Protein AF-A0A024WPT7-F1 (afdb_monomer_lite)

pLDDT: mean 79.62, std 18.3, range [23.08, 97.94]

Organism: NCBI:txid1036727

Radius of gyration: 26.19 Å; chains: 1; bounding box: 56×58×74 Å

Foldseek 3Di:
DPCPDPVLVVLQVVCLVALLSLVLLVQLLVVVVVVVVVVVCCVPPDPDDDDDDDDDDDDPPDRSLVVSLVVVCVVPVVDDSVRSSVSSVVCSVVPDDHDDPCCVPQQDADPVRHGPNLVVLLVVCLPDALVVLVVQLSRHVSSVVSSLVSLVVVVVVACLVVPDDPDPQSSVVSVCCLLDPVFWHFFFDDCVPPPVSVVLVVVLVVPDDFDPVQKDKEKDKDFDDDDLVLQQQADQHYGDNVRGDPVSGDDADKDKDKDWDDLVVLLVVCLSGIDGDPDCVNCVVPNVRSDSSSSSVSVSSVVVVLVVQQVQAVWDKIWMWMWMWGDPSQKIKIKIKTKIKTFHHHHPPPPVVVVVPPPDPDPPCPDSVVRIGMMIIIIIMMGGD

Sequence (385 aa):
MYKYSDFYKNLYAFIESKSCYINLIYDCKREEETQVETKKKYKTTYSNYQKSSSVEKKKLDESSFNKIKEIVKEKFPKSSDKKIELYLKEIINDAPKENCSLHKILFVRNEQNIFVKHNLISYLFNFIDCKTLLKLKGCSKIDSEVVSLYYRKILYTLSFKNDEIKTNIHYWRNVIDYFFYRCANLKPLDRMNCPIVLKTLEQNKNFCVINPESMDSCIYISLDYFKENLITSCTHKKPLPHTCNVKNEISGIKNLKTEQIELNEFIQEYYKRLIINDDEIMWNVCYFRKSKEFLTILLLEFLKSMLTVLNKYNGKCIFKKTEYLVNCGHHITHRIWIQMFYEYGFESVDADTKKNMKNYPIIQQEDGNNRTLYLTIADHYKWDA

Secondary structure (DSSP, 8-state):
--TT-HHHHHHHHHHHT-HHHHHHHHHHHHHHHHHHHHHHHHHHH-SS---------------HHHHHHHHHHHH-TTS-HHHHHHHHHHHHHTPPPP--HHHHHTS-B-TTS-BTTHHHHHHHHTTS-HHHHHHHHTT-HHHHHHHHHHHHHHHHTSGGGTS--SSHHHHHHHHHHIIIIISEEE----GGG-HHHHHHHHHHTTTS---GGGEEEEEEEE-S---GGGGGTS-SS---GGG--GGGPPPSEEEEEEEEE-HHHHHHHHHHHEEE---TTTTTTTGGG-SHHHHHHHHHHHHHHHHHHHHHTT-EEEEEEEEEEEE-SSEEEEEEEEEEEEE-------TTTTTT-SSS-------GGGGEEEEEEEEEEEEE-

Structure (mmCIF, N/CA/C/O backbone):
data_AF-A0A024WPT7-F1
#
_entry.id   AF-A0A024WPT7-F1
#
loop_
_atom_site.group_PDB
_atom_site.id
_atom_site.type_symbol
_atom_site.label_atom_id
_atom_site.label_alt_id
_atom_site.label_comp_id
_atom_site.label_asym_id
_atom_site.label_entity_id
_atom_site.label_seq_id
_atom_site.pdbx_PDB_ins_code
_atom_site.Cartn_x
_atom_site.Cartn_y
_atom_site.Cartn_z
_atom_site.occupancy
_atom_site.B_iso_or_equiv
_atom_site.auth_seq_id
_atom_site.auth_comp_id
_atom_site.auth_asym_id
_atom_site.auth_atom_id
_atom_site.pdbx_PDB_model_num
ATOM 1 N N . MET A 1 1 ? 6.118 -6.500 46.755 1.00 45.03 1 MET A N 1
ATOM 2 C CA . MET A 1 1 ? 5.594 -5.871 47.990 1.00 45.03 1 MET A CA 1
ATOM 3 C C . MET A 1 1 ? 5.744 -4.340 47.912 1.00 45.03 1 MET A C 1
ATOM 5 O O . MET A 1 1 ? 6.290 -3.737 48.821 1.00 45.03 1 MET A O 1
ATOM 9 N N . TYR A 1 2 ? 5.287 -3.700 46.818 1.00 52.84 2 TYR A N 1
ATOM 10 C CA . TYR A 1 2 ? 5.624 -2.292 46.506 1.00 52.84 2 TYR A CA 1
ATOM 11 C C . TYR A 1 2 ? 4.477 -1.434 45.922 1.00 52.84 2 TYR A C 1
ATOM 13 O O . TYR A 1 2 ? 4.590 -0.207 45.911 1.00 52.84 2 TYR A O 1
ATOM 21 N N . LYS A 1 3 ? 3.328 -2.037 45.561 1.00 47.91 3 LYS A N 1
ATOM 22 C CA . LYS A 1 3 ? 2.122 -1.347 45.039 1.00 47.91 3 LYS A CA 1
ATOM 23 C C . LYS A 1 3 ? 1.477 -0.331 46.007 1.00 47.91 3 LYS A C 1
ATOM 25 O O . LYS A 1 3 ? 0.531 0.357 45.635 1.00 47.91 3 LYS A O 1
ATOM 30 N N . TYR A 1 4 ? 1.984 -0.217 47.236 1.00 52.00 4 TYR A N 1
ATOM 31 C CA . TYR A 1 4 ? 1.448 0.655 48.286 1.00 52.00 4 TYR A 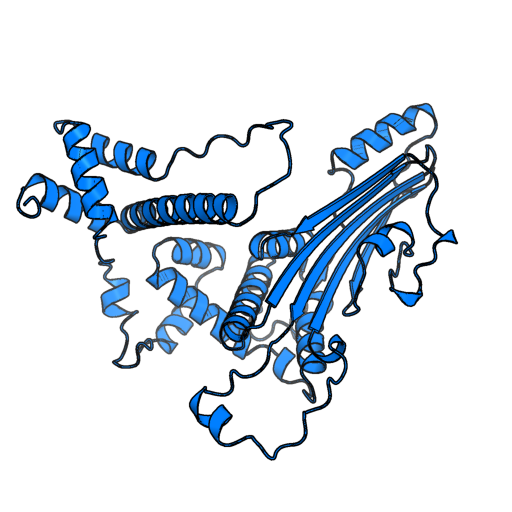CA 1
ATOM 32 C C . TYR A 1 4 ? 2.293 1.899 48.583 1.00 52.00 4 TYR A C 1
ATOM 34 O O . TYR A 1 4 ? 1.877 2.693 49.421 1.00 52.00 4 TYR A O 1
ATOM 42 N N . SER A 1 5 ? 3.438 2.113 47.920 1.00 74.44 5 SER A N 1
ATOM 43 C CA . SER A 1 5 ? 4.195 3.353 48.141 1.00 74.44 5 SER A CA 1
ATOM 44 C C . SER A 1 5 ? 3.481 4.556 47.512 1.00 74.44 5 SER A C 1
ATOM 46 O O . SER A 1 5 ? 2.992 4.475 46.383 1.00 74.44 5 SER A O 1
ATOM 48 N N . ASP A 1 6 ? 3.459 5.692 48.212 1.00 79.12 6 ASP A N 1
ATOM 49 C CA . ASP A 1 6 ? 2.854 6.931 47.696 1.00 79.12 6 ASP A CA 1
ATOM 50 C C . ASP A 1 6 ? 3.503 7.375 46.384 1.00 79.12 6 ASP A C 1
ATOM 52 O O . ASP A 1 6 ? 2.843 7.887 45.485 1.00 79.12 6 ASP A O 1
ATOM 56 N N . PHE A 1 7 ? 4.801 7.101 46.232 1.00 82.88 7 PHE A N 1
ATOM 57 C CA . PHE A 1 7 ? 5.511 7.359 44.988 1.00 82.88 7 PHE A CA 1
ATOM 58 C C . PHE A 1 7 ? 4.983 6.507 43.828 1.00 82.88 7 PHE A C 1
ATOM 60 O O . PHE A 1 7 ? 4.749 7.052 42.755 1.00 82.88 7 PHE A O 1
ATOM 67 N N . TYR A 1 8 ? 4.756 5.203 44.032 1.00 82.50 8 TYR A N 1
ATOM 68 C CA . TYR A 1 8 ? 4.186 4.337 42.997 1.00 82.50 8 TYR A CA 1
ATOM 69 C C . TYR A 1 8 ? 2.795 4.811 42.583 1.00 82.50 8 TYR A C 1
ATOM 71 O O . TYR A 1 8 ? 2.541 4.951 41.394 1.00 82.50 8 TYR A O 1
ATOM 79 N N . LYS A 1 9 ? 1.921 5.135 43.546 1.00 82.44 9 LYS A N 1
ATOM 80 C CA . LYS A 1 9 ? 0.571 5.651 43.259 1.00 82.44 9 LYS A CA 1
ATOM 81 C C . LYS A 1 9 ? 0.616 6.959 42.466 1.00 82.44 9 LYS A C 1
ATOM 83 O O . LYS A 1 9 ? -0.093 7.096 41.475 1.00 82.44 9 LYS A O 1
ATOM 88 N N . ASN A 1 10 ? 1.489 7.888 42.857 1.00 84.25 10 ASN A N 1
ATOM 89 C CA . ASN A 1 10 ? 1.659 9.167 42.167 1.00 84.25 10 ASN A CA 1
ATOM 90 C C . ASN A 1 10 ? 2.252 9.000 40.763 1.00 84.25 10 ASN A C 1
ATOM 92 O O . ASN A 1 10 ? 1.829 9.685 39.835 1.00 84.25 10 ASN A O 1
ATOM 96 N N . LEU A 1 11 ? 3.210 8.087 40.592 1.00 83.19 11 LEU A N 1
ATOM 97 C CA . LEU A 1 11 ? 3.791 7.764 39.292 1.00 83.19 11 LEU A CA 1
ATOM 98 C C . LEU A 1 11 ? 2.767 7.079 38.378 1.00 83.19 11 LEU A C 1
ATOM 100 O O . LEU A 1 11 ? 2.655 7.443 37.211 1.00 83.19 11 LEU A O 1
ATOM 104 N N . TYR A 1 12 ? 1.995 6.134 38.914 1.00 82.69 12 TYR A N 1
ATOM 105 C CA . TYR A 1 12 ? 0.934 5.433 38.196 1.00 82.69 12 TYR A CA 1
ATOM 106 C C . TYR A 1 12 ? -0.139 6.411 37.715 1.00 82.69 12 TYR A C 1
ATOM 108 O O . TYR A 1 12 ? -0.435 6.445 36.526 1.00 82.69 12 TYR A O 1
ATOM 116 N N . ALA A 1 13 ? -0.638 7.279 38.601 1.00 80.50 13 ALA A N 1
ATOM 117 C CA . ALA A 1 13 ? -1.603 8.321 38.252 1.00 80.50 13 ALA A CA 1
ATOM 118 C C . ALA A 1 13 ? -1.031 9.336 37.247 1.00 80.50 13 ALA A C 1
ATOM 120 O O . ALA A 1 13 ? -1.736 9.798 36.352 1.00 80.50 13 ALA A O 1
ATOM 121 N N . PHE A 1 14 ? 0.258 9.675 37.352 1.00 82.62 14 PHE A N 1
ATOM 122 C CA . PHE A 1 14 ? 0.923 10.545 36.383 1.00 82.62 14 PHE A CA 1
ATOM 123 C C . PHE A 1 14 ? 0.984 9.908 34.991 1.00 82.62 14 PHE A C 1
ATOM 125 O O . PHE A 1 14 ? 0.670 10.580 34.010 1.00 82.62 14 PHE A O 1
ATOM 132 N N . ILE A 1 15 ? 1.336 8.626 34.891 1.00 82.56 15 ILE A N 1
ATOM 133 C CA . ILE A 1 15 ? 1.345 7.901 33.615 1.00 82.56 15 ILE A CA 1
ATOM 134 C C . ILE A 1 15 ? -0.084 7.749 33.079 1.00 82.56 15 ILE A C 1
ATOM 136 O O . ILE A 1 15 ? -0.315 8.018 31.906 1.00 82.56 15 ILE A O 1
ATOM 140 N N . GLU A 1 16 ? -1.053 7.417 33.936 1.00 78.69 16 GLU A N 1
ATOM 141 C CA . GLU A 1 16 ? -2.476 7.329 33.578 1.00 78.69 16 GLU A CA 1
ATOM 142 C C . GLU A 1 16 ? -3.034 8.661 33.048 1.00 78.69 16 GLU A C 1
ATOM 144 O O . GLU A 1 16 ? -3.893 8.674 32.168 1.00 78.69 16 GLU A O 1
ATOM 149 N N . SER A 1 17 ? -2.521 9.794 33.541 1.00 74.56 17 SER A N 1
ATOM 150 C CA . SER A 1 17 ? -3.040 11.123 33.200 1.00 74.56 17 SER A CA 1
ATOM 151 C C . SER A 1 17 ? -2.890 11.511 31.727 1.00 74.56 17 SER A C 1
ATOM 153 O O . SER A 1 17 ? -3.606 12.401 31.263 1.00 74.56 17 SER A O 1
ATOM 155 N N . LYS A 1 18 ? -1.972 10.879 30.978 1.00 73.88 18 LYS A N 1
ATOM 156 C CA . LYS A 1 18 ? -1.772 11.167 29.553 1.00 73.88 18 LYS A CA 1
ATOM 157 C C . LYS A 1 18 ? -1.595 9.897 28.739 1.00 73.88 18 LYS A C 1
ATOM 159 O O . LYS A 1 18 ? -0.666 9.123 28.952 1.00 73.88 18 LYS A O 1
ATOM 164 N N . SER A 1 19 ? -2.408 9.762 27.696 1.00 64.75 19 SER A N 1
ATOM 165 C CA . SER A 1 19 ? -2.349 8.613 26.793 1.00 64.75 19 SER A CA 1
ATOM 166 C C . SER A 1 19 ? -1.000 8.478 26.074 1.00 64.75 19 SER A C 1
ATOM 168 O O . SER A 1 19 ? -0.553 7.365 25.828 1.00 64.75 19 SER A O 1
ATOM 170 N N . CYS A 1 20 ? -0.286 9.582 25.820 1.00 69.94 20 CYS A N 1
ATOM 171 C CA . CYS A 1 20 ? 1.066 9.527 25.258 1.00 69.94 20 CYS A CA 1
ATOM 172 C C . CYS A 1 20 ? 2.075 8.819 26.179 1.00 69.94 20 CYS A C 1
ATOM 174 O O . CYS A 1 20 ? 2.970 8.144 25.679 1.00 69.94 20 CYS A O 1
ATOM 176 N N . TYR A 1 21 ? 1.924 8.916 27.504 1.00 80.31 21 TYR A N 1
ATOM 177 C CA . TYR A 1 21 ? 2.783 8.205 28.453 1.00 80.31 21 TYR A CA 1
ATOM 178 C C . TYR A 1 21 ? 2.421 6.724 28.509 1.00 80.31 21 TYR A C 1
ATOM 180 O O . TYR A 1 21 ? 3.309 5.879 28.507 1.00 80.31 21 TYR A O 1
ATOM 188 N N . ILE A 1 22 ? 1.125 6.404 28.477 1.00 73.12 22 ILE A N 1
ATOM 189 C CA . ILE A 1 22 ? 0.643 5.022 28.370 1.00 73.12 22 ILE A CA 1
ATOM 190 C C . ILE A 1 22 ? 1.160 4.371 27.071 1.00 73.12 22 ILE A C 1
ATOM 192 O O . ILE A 1 22 ? 1.648 3.244 27.104 1.00 73.12 22 ILE A O 1
ATOM 196 N N . ASN A 1 23 ? 1.146 5.089 25.942 1.00 69.88 23 ASN A N 1
ATOM 197 C CA . ASN A 1 23 ? 1.694 4.595 24.675 1.00 69.88 23 ASN A CA 1
ATOM 198 C C . ASN A 1 23 ? 3.202 4.352 24.754 1.00 69.88 23 ASN A C 1
ATOM 200 O O . ASN A 1 23 ? 3.655 3.308 24.302 1.00 69.88 23 ASN A O 1
ATOM 204 N N . LEU A 1 24 ? 3.966 5.247 25.390 1.00 76.62 24 LEU A N 1
ATOM 205 C CA . LEU A 1 24 ? 5.394 5.024 25.638 1.00 76.62 24 LEU A CA 1
ATOM 206 C C . LEU A 1 24 ? 5.638 3.769 26.492 1.00 76.62 24 LEU A C 1
ATOM 208 O O . LEU A 1 24 ? 6.573 3.022 26.216 1.00 76.62 24 LEU A O 1
ATOM 212 N N . ILE A 1 25 ? 4.788 3.496 27.489 1.00 81.81 25 ILE A N 1
ATOM 213 C CA . ILE A 1 25 ? 4.840 2.255 28.278 1.00 81.81 25 ILE A CA 1
ATOM 214 C C . ILE A 1 25 ? 4.555 1.024 27.402 1.00 81.81 25 ILE A C 1
ATOM 216 O O . ILE A 1 25 ? 5.270 0.024 27.494 1.00 81.81 25 ILE A O 1
ATOM 220 N N . TYR A 1 26 ? 3.553 1.086 26.521 1.00 74.38 26 TYR A N 1
ATOM 221 C CA . TYR A 1 26 ? 3.269 -0.003 25.583 1.00 74.38 26 TYR A CA 1
ATOM 222 C C . TYR A 1 26 ? 4.380 -0.205 24.548 1.00 74.38 26 TYR A C 1
ATOM 224 O O . TYR A 1 26 ? 4.688 -1.348 24.207 1.00 74.38 26 TYR A O 1
ATOM 232 N N . ASP A 1 27 ? 5.011 0.868 24.077 1.00 75.94 27 ASP A N 1
ATOM 233 C CA . ASP A 1 27 ? 6.154 0.794 23.171 1.00 75.94 27 ASP A CA 1
ATOM 234 C C . ASP A 1 27 ? 7.372 0.166 23.861 1.00 75.94 27 ASP A C 1
ATOM 236 O O . ASP A 1 27 ? 8.010 -0.696 23.261 1.00 75.94 27 ASP A O 1
ATOM 240 N N . CYS A 1 28 ? 7.622 0.463 25.146 1.00 77.81 28 CYS A N 1
ATOM 241 C CA . CYS A 1 28 ? 8.643 -0.241 25.938 1.00 77.81 28 CYS A CA 1
ATOM 242 C C . CYS A 1 28 ? 8.391 -1.756 25.964 1.00 77.81 28 CYS A C 1
ATOM 244 O O . CYS A 1 28 ? 9.302 -2.546 25.725 1.00 77.81 28 CYS A O 1
ATOM 246 N N . LYS A 1 29 ? 7.141 -2.168 26.206 1.00 74.94 29 LYS A N 1
ATOM 247 C CA . LYS A 1 29 ? 6.764 -3.587 26.237 1.00 74.94 29 LYS A CA 1
ATOM 248 C C . LYS A 1 29 ? 6.958 -4.265 24.876 1.00 74.94 29 LYS A C 1
ATOM 250 O O . LYS A 1 29 ? 7.488 -5.370 24.800 1.00 74.94 29 LYS A O 1
ATOM 255 N N . ARG A 1 30 ? 6.590 -3.582 23.789 1.00 67.44 30 ARG A N 1
ATOM 256 C CA . ARG A 1 30 ? 6.811 -4.067 22.417 1.00 67.44 30 ARG A CA 1
ATOM 257 C C . ARG A 1 30 ? 8.295 -4.173 22.070 1.00 67.44 30 ARG A C 1
ATOM 259 O O . ARG A 1 30 ? 8.690 -5.139 21.421 1.00 67.44 30 ARG A O 1
ATOM 266 N N . GLU A 1 31 ? 9.117 -3.205 22.471 1.00 71.50 31 GLU A N 1
ATOM 267 C CA . GLU A 1 31 ? 10.574 -3.246 22.288 1.00 71.50 31 GLU A CA 1
ATOM 268 C C . GLU A 1 31 ? 11.186 -4.464 23.005 1.00 71.50 31 GLU A C 1
ATOM 270 O O . GLU A 1 31 ? 11.995 -5.178 22.407 1.00 71.50 31 GLU A O 1
ATOM 275 N N . GLU A 1 32 ? 10.754 -4.759 24.238 1.00 62.31 32 GLU A N 1
ATOM 276 C CA . GLU A 1 32 ? 11.176 -5.951 24.989 1.00 62.31 32 GLU A CA 1
ATOM 277 C C . GLU A 1 32 ? 10.764 -7.255 24.282 1.00 62.31 32 GLU A C 1
ATOM 279 O O . GLU A 1 32 ? 11.596 -8.145 24.087 1.00 62.31 32 GLU A O 1
ATOM 284 N N . GLU A 1 33 ? 9.515 -7.357 23.818 1.00 61.44 33 GLU A N 1
ATOM 285 C CA . GLU A 1 33 ? 9.001 -8.528 23.091 1.00 61.44 33 GLU A CA 1
ATOM 286 C C . GLU A 1 33 ? 9.745 -8.753 21.760 1.00 61.44 33 GLU A C 1
ATOM 288 O O . GLU A 1 33 ? 10.184 -9.868 21.463 1.00 61.44 33 GLU A O 1
ATOM 293 N N . THR A 1 34 ? 10.002 -7.683 21.001 1.00 58.75 34 THR A N 1
ATOM 294 C CA . THR A 1 34 ? 10.707 -7.740 19.707 1.00 58.75 34 THR A CA 1
ATOM 295 C C . THR A 1 34 ? 12.176 -8.162 19.874 1.00 58.75 34 THR A C 1
ATOM 297 O O . THR A 1 34 ? 12.717 -8.918 19.058 1.00 58.75 34 THR A O 1
ATOM 300 N N . GLN A 1 35 ? 12.842 -7.731 20.953 1.00 58.41 35 GLN A N 1
ATOM 301 C CA . GLN A 1 35 ? 14.202 -8.177 21.294 1.00 58.41 35 GLN A CA 1
ATOM 302 C C . GLN A 1 35 ? 14.255 -9.658 21.705 1.00 58.41 35 GLN A C 1
ATOM 304 O O . GLN A 1 35 ? 15.239 -10.354 21.433 1.00 58.41 35 GLN A O 1
ATOM 309 N N . VAL A 1 36 ? 13.207 -10.168 22.354 1.00 54.53 36 VAL A N 1
ATOM 310 C CA . VAL A 1 36 ? 13.099 -11.588 22.720 1.00 54.53 36 VAL A CA 1
ATOM 311 C C . VAL A 1 36 ? 12.816 -12.451 21.487 1.00 54.53 36 VAL A C 1
ATOM 313 O O . VAL A 1 36 ? 13.431 -13.510 21.328 1.00 54.53 36 VAL A O 1
ATOM 316 N N . GLU A 1 37 ? 11.949 -12.000 20.580 1.00 41.22 37 GLU A N 1
ATOM 317 C CA . GLU A 1 37 ? 11.647 -12.699 19.325 1.00 41.22 37 GLU A CA 1
ATOM 318 C C . GLU A 1 37 ? 12.839 -12.751 18.371 1.00 41.22 37 GLU A C 1
ATOM 320 O O . GLU A 1 37 ? 13.136 -13.810 17.814 1.00 41.22 37 GLU A O 1
ATOM 325 N N . THR A 1 38 ? 13.580 -11.651 18.226 1.00 47.72 38 THR A N 1
ATOM 326 C CA . THR A 1 38 ? 14.828 -11.644 17.451 1.00 47.72 38 THR A CA 1
ATOM 327 C C . THR A 1 38 ? 15.843 -12.622 18.045 1.00 47.72 38 THR A C 1
ATOM 329 O O . THR A 1 38 ? 16.357 -13.469 17.316 1.00 47.72 38 THR A O 1
ATOM 332 N N . LYS A 1 39 ? 16.058 -12.632 19.370 1.00 47.50 39 LYS A N 1
ATOM 333 C CA . LYS A 1 39 ? 16.928 -13.626 20.040 1.00 47.50 39 LYS A CA 1
ATOM 334 C C . LYS A 1 39 ? 16.468 -15.078 19.837 1.00 47.50 39 LYS A C 1
ATOM 336 O O . LYS A 1 39 ? 17.314 -15.961 19.690 1.00 47.50 39 LYS A O 1
ATOM 341 N N . LYS A 1 40 ? 15.156 -15.345 19.798 1.00 41.91 40 LYS A N 1
ATOM 342 C CA . LYS A 1 40 ? 14.604 -16.681 19.497 1.00 41.91 40 LYS A CA 1
ATOM 343 C C . LYS A 1 40 ? 14.799 -17.077 18.030 1.00 41.91 40 LYS A C 1
ATOM 345 O O . LYS A 1 40 ? 15.217 -18.208 17.784 1.00 41.91 40 LYS A O 1
ATOM 350 N N . LYS A 1 41 ? 14.586 -16.162 17.074 1.00 34.47 41 LYS A N 1
ATOM 351 C CA . LYS A 1 41 ? 14.858 -16.381 15.637 1.00 34.47 41 LYS A CA 1
ATOM 352 C C . LYS A 1 41 ? 16.337 -16.666 15.366 1.00 34.47 41 LYS A C 1
ATOM 354 O O . LYS A 1 41 ? 16.647 -17.603 14.632 1.00 34.47 41 LYS A O 1
ATOM 359 N N . TYR A 1 42 ? 17.249 -15.937 16.016 1.00 37.91 42 TYR A N 1
ATOM 360 C CA . TYR A 1 42 ? 18.690 -16.197 15.910 1.00 37.91 42 TYR A CA 1
ATOM 361 C C . TYR A 1 42 ? 19.101 -17.544 16.527 1.00 37.91 42 TYR A C 1
ATOM 363 O O . TYR A 1 42 ? 20.002 -18.190 16.002 1.00 37.91 42 TYR A O 1
ATOM 371 N N . LYS A 1 43 ? 18.418 -18.019 17.582 1.00 35.91 43 LYS A N 1
ATOM 372 C CA . LYS A 1 43 ? 18.665 -19.352 18.167 1.00 35.91 43 LYS A CA 1
ATOM 373 C C . LYS A 1 43 ? 18.093 -20.522 17.360 1.00 35.91 43 LYS A C 1
ATOM 375 O O . LYS A 1 43 ? 18.603 -21.626 17.497 1.00 35.91 43 LYS A O 1
ATOM 380 N N . THR A 1 44 ? 17.057 -20.311 16.550 1.00 33.78 44 THR A N 1
ATOM 381 C CA . THR A 1 44 ? 16.398 -21.386 15.777 1.00 33.78 44 THR A CA 1
ATOM 382 C C . THR A 1 44 ? 16.824 -21.457 14.311 1.00 33.78 44 THR A C 1
ATOM 384 O O . THR A 1 44 ? 16.482 -22.429 13.649 1.00 33.78 44 THR A O 1
ATOM 387 N N . THR A 1 45 ? 17.611 -20.494 13.809 1.00 35.22 45 THR A N 1
ATOM 388 C CA . THR A 1 45 ? 17.924 -20.415 12.364 1.00 35.22 45 THR A CA 1
ATOM 389 C C . THR A 1 45 ? 19.416 -20.321 12.020 1.00 35.22 45 THR A C 1
ATOM 391 O O . THR A 1 45 ? 19.748 -20.147 10.856 1.00 35.22 45 THR A O 1
ATOM 394 N N . TYR A 1 46 ? 20.347 -20.473 12.970 1.00 30.02 46 TYR A N 1
ATOM 395 C CA . TYR A 1 46 ? 21.782 -20.406 12.649 1.00 30.02 46 TYR A CA 1
ATOM 396 C C . TYR A 1 46 ? 22.636 -21.410 13.436 1.00 30.02 46 TYR A C 1
ATOM 398 O O . TYR A 1 46 ? 23.326 -21.055 14.388 1.00 30.02 46 TYR A O 1
ATOM 406 N N . SER A 1 47 ? 22.671 -22.658 12.962 1.00 28.31 47 SER A N 1
ATOM 407 C CA . SER A 1 47 ? 23.943 -23.376 12.839 1.00 28.31 47 SER A CA 1
ATOM 408 C C . SER A 1 47 ? 24.390 -23.245 11.383 1.00 28.31 47 SER A C 1
ATOM 410 O O . SER A 1 47 ? 23.696 -23.725 10.491 1.00 28.31 47 SER A O 1
ATOM 412 N N . ASN A 1 48 ? 25.539 -22.603 11.180 1.00 30.23 48 ASN A N 1
ATOM 413 C CA . ASN A 1 48 ? 26.218 -22.339 9.907 1.00 30.23 48 ASN A CA 1
ATOM 414 C C . ASN A 1 48 ? 25.638 -21.184 9.080 1.00 30.23 48 ASN A C 1
ATOM 416 O O . ASN A 1 48 ? 24.807 -21.381 8.210 1.00 30.23 48 ASN A O 1
ATOM 420 N N . TYR A 1 49 ? 26.150 -19.974 9.310 1.00 27.55 49 TYR A N 1
ATOM 421 C CA . TYR A 1 49 ? 26.900 -19.244 8.280 1.00 27.55 49 TYR A CA 1
ATOM 422 C C . TYR A 1 49 ? 27.694 -18.118 8.956 1.00 27.55 49 TYR A C 1
ATOM 424 O O . TYR A 1 49 ? 27.180 -17.376 9.794 1.00 27.55 49 TYR A O 1
ATOM 432 N N . GLN A 1 50 ? 28.990 -18.066 8.661 1.00 29.45 50 GLN A N 1
ATOM 433 C CA . GLN A 1 50 ? 29.945 -17.153 9.275 1.00 29.45 50 GLN A CA 1
ATOM 434 C C . GLN A 1 50 ? 29.720 -15.696 8.849 1.00 29.45 50 GLN A C 1
ATOM 436 O O . GLN A 1 50 ? 29.521 -15.385 7.681 1.00 29.45 50 GLN A O 1
ATOM 441 N N . LYS A 1 51 ? 29.819 -14.830 9.863 1.00 27.23 51 LYS A N 1
ATOM 442 C CA . LYS A 1 51 ? 30.354 -13.459 9.889 1.00 27.23 51 LYS A CA 1
ATOM 443 C C . LYS A 1 51 ? 30.999 -12.940 8.587 1.00 27.23 51 LYS A C 1
ATOM 445 O O . LYS A 1 51 ? 32.075 -13.411 8.236 1.00 27.23 51 LYS A O 1
ATOM 450 N N . SER A 1 52 ? 30.507 -11.797 8.102 1.00 23.12 52 SER A N 1
ATOM 451 C CA . SER A 1 52 ? 31.317 -10.568 7.971 1.00 23.12 52 SER A CA 1
ATOM 452 C C . SER A 1 52 ? 30.472 -9.330 7.610 1.00 23.12 52 SER A C 1
ATOM 454 O O . SER A 1 52 ? 29.819 -9.284 6.579 1.00 23.12 52 SER A O 1
ATOM 456 N N . SER A 1 53 ? 30.533 -8.339 8.518 1.00 23.08 53 SER A N 1
ATOM 457 C CA . SER A 1 53 ? 30.649 -6.876 8.311 1.00 23.08 53 SER A CA 1
ATOM 458 C C . SER A 1 53 ? 29.645 -6.109 7.428 1.00 23.08 53 SER A C 1
ATOM 460 O O . SER A 1 53 ? 29.370 -6.495 6.308 1.00 23.08 53 SER A O 1
ATOM 462 N N . SER A 1 54 ? 29.175 -4.907 7.755 1.00 25.98 54 SER A N 1
ATOM 463 C CA . SER A 1 54 ? 29.167 -4.089 8.971 1.00 25.98 54 SER A CA 1
ATOM 464 C C . SER A 1 54 ? 28.425 -2.797 8.612 1.00 25.98 54 SER A C 1
ATOM 466 O O . SER A 1 54 ? 28.804 -2.127 7.662 1.00 25.98 54 SER A O 1
ATOM 468 N N . VAL A 1 55 ? 27.424 -2.456 9.421 1.00 29.58 55 VAL A N 1
ATOM 469 C CA . VAL A 1 55 ? 27.212 -1.113 9.982 1.00 29.58 55 VAL A CA 1
ATOM 470 C C . VAL A 1 55 ? 27.275 0.070 9.001 1.00 29.58 55 VAL A C 1
ATOM 472 O O . VAL A 1 55 ? 28.313 0.704 8.852 1.00 29.58 55 VAL A O 1
ATOM 475 N N . GLU A 1 56 ? 26.109 0.496 8.513 1.00 24.47 56 GLU A N 1
ATOM 476 C CA . GLU A 1 56 ? 25.845 1.926 8.324 1.00 24.47 56 GLU A CA 1
ATOM 477 C C . GLU A 1 56 ? 24.744 2.381 9.287 1.00 24.47 56 GLU A C 1
ATOM 479 O O . GLU A 1 56 ? 23.648 1.824 9.373 1.00 24.47 56 GLU A O 1
ATOM 484 N N . LYS A 1 57 ? 25.132 3.371 10.090 1.00 28.77 57 LYS A N 1
ATOM 485 C CA . LYS A 1 57 ? 24.441 3.951 11.238 1.00 28.77 57 LYS A CA 1
ATOM 486 C C . LYS A 1 57 ? 23.069 4.511 10.845 1.00 28.77 57 LYS A C 1
ATOM 488 O O . LYS A 1 57 ? 22.966 5.655 10.409 1.00 28.77 57 LYS A O 1
ATOM 493 N N . LYS A 1 58 ? 21.994 3.767 11.119 1.00 29.83 58 LYS A N 1
ATOM 494 C CA . LYS A 1 58 ? 20.719 4.406 11.476 1.00 29.83 58 LYS A CA 1
ATOM 495 C C . LYS A 1 58 ? 20.936 5.092 12.825 1.00 29.83 58 LYS A C 1
ATOM 497 O O . LYS A 1 58 ? 21.459 4.464 13.745 1.00 29.83 58 LYS A O 1
ATOM 502 N N . LYS A 1 59 ? 20.616 6.388 12.911 1.00 28.25 59 LYS A N 1
ATOM 503 C CA . LYS A 1 59 ? 20.590 7.146 14.172 1.00 28.25 59 LYS A CA 1
ATOM 504 C C . LYS A 1 59 ? 19.900 6.274 15.223 1.00 28.25 59 LYS A C 1
ATOM 506 O O . LYS A 1 59 ? 18.798 5.802 14.966 1.00 28.25 59 LYS A O 1
ATOM 511 N N . LEU A 1 60 ? 20.594 5.994 16.326 1.00 31.39 60 LEU A N 1
ATOM 512 C CA . LEU A 1 60 ? 20.040 5.255 17.455 1.00 31.39 60 LEU A CA 1
ATOM 513 C C . LEU A 1 60 ? 18.779 5.990 17.907 1.00 31.39 60 LEU A C 1
ATOM 515 O O . LEU A 1 60 ? 18.876 7.081 18.465 1.00 31.39 60 LEU A O 1
ATOM 519 N N . ASP A 1 61 ? 17.617 5.409 17.624 1.00 40.88 61 ASP A N 1
ATOM 520 C CA . ASP A 1 61 ? 16.386 5.796 18.288 1.00 40.88 61 ASP A CA 1
ATOM 521 C C . ASP A 1 61 ? 16.616 5.586 19.787 1.00 40.88 61 ASP A C 1
ATOM 523 O O . ASP A 1 61 ? 16.855 4.474 20.261 1.00 40.88 61 ASP A O 1
ATOM 527 N N . GLU A 1 62 ? 16.642 6.687 20.525 1.00 54.94 62 GLU A N 1
ATOM 528 C CA . GLU A 1 62 ? 16.692 6.693 21.978 1.00 54.94 62 GLU A CA 1
ATOM 529 C C . GLU A 1 62 ? 15.515 5.859 22.504 1.00 54.94 62 GLU A C 1
ATOM 531 O O . GLU A 1 62 ? 14.364 6.115 22.126 1.00 54.94 62 GLU A O 1
ATOM 536 N N . SER A 1 63 ? 15.815 4.817 23.293 1.00 73.06 63 SER A N 1
ATOM 537 C CA . SER A 1 63 ? 14.833 3.800 23.690 1.00 73.06 63 SER A CA 1
ATOM 538 C C . SER A 1 63 ? 13.605 4.442 24.333 1.00 73.06 63 SER A C 1
ATOM 540 O O . SER A 1 63 ? 13.725 5.411 25.091 1.00 73.06 63 SER A O 1
ATOM 542 N N . SER A 1 64 ? 12.414 3.896 24.067 1.00 77.56 64 SER A N 1
ATOM 543 C CA . SER A 1 64 ? 11.161 4.420 24.637 1.00 77.56 64 SER A CA 1
ATOM 544 C C . SER A 1 64 ? 11.219 4.484 26.170 1.00 77.56 64 SER A C 1
ATOM 546 O O . SER A 1 64 ? 10.663 5.395 26.789 1.00 77.56 64 SER A O 1
ATOM 548 N N . PHE A 1 65 ? 11.999 3.578 26.773 1.00 81.06 65 PHE A N 1
ATOM 549 C CA . PHE A 1 65 ? 12.297 3.550 28.201 1.00 81.06 65 PHE A CA 1
ATOM 550 C C . PHE A 1 65 ? 13.084 4.777 28.684 1.00 81.06 65 PHE A C 1
ATOM 552 O O . PHE A 1 65 ? 12.771 5.340 29.733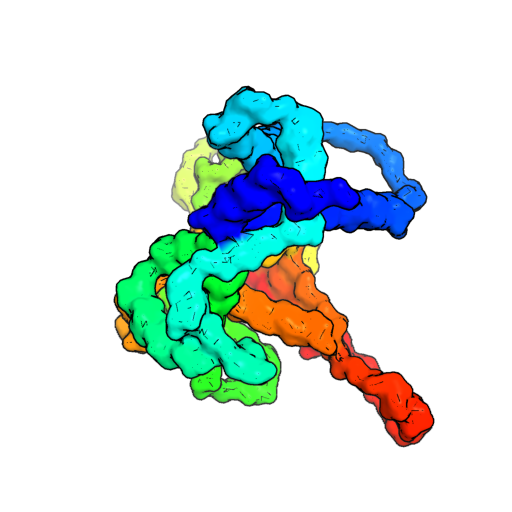 1.00 81.06 65 PHE A O 1
ATOM 559 N N . ASN A 1 66 ? 14.094 5.220 27.930 1.00 83.00 66 ASN A N 1
ATOM 560 C CA . ASN A 1 66 ? 14.878 6.404 28.284 1.00 83.00 66 ASN A CA 1
ATOM 561 C C . ASN A 1 66 ? 14.022 7.669 28.191 1.00 83.00 66 ASN A C 1
ATOM 563 O O . ASN A 1 66 ? 14.018 8.459 29.132 1.00 83.00 66 ASN A O 1
ATOM 567 N N . LYS A 1 67 ? 13.203 7.791 27.139 1.00 84.56 67 LYS A N 1
ATOM 568 C CA . LYS A 1 67 ? 12.274 8.921 26.973 1.00 84.56 67 LYS A CA 1
ATOM 569 C C . LYS A 1 67 ? 11.294 9.036 28.137 1.00 84.56 67 LYS A C 1
ATOM 571 O O . LYS A 1 67 ? 11.120 10.114 28.698 1.00 84.56 67 LYS A O 1
ATOM 576 N N . ILE A 1 68 ? 10.668 7.929 28.551 1.00 84.44 68 ILE A N 1
ATOM 577 C CA . ILE A 1 68 ? 9.740 7.977 29.690 1.00 84.44 68 ILE A CA 1
ATOM 578 C C . ILE A 1 68 ? 10.466 8.197 31.021 1.00 84.44 68 ILE A C 1
ATOM 580 O O . ILE A 1 68 ? 9.943 8.889 31.892 1.00 84.44 68 ILE A O 1
ATOM 584 N N . LYS A 1 69 ? 11.693 7.681 31.175 1.00 85.94 69 LYS A N 1
ATOM 585 C CA . LYS A 1 69 ? 12.530 7.932 32.355 1.00 85.94 69 LYS A CA 1
ATOM 586 C C . LYS A 1 69 ? 12.868 9.416 32.493 1.00 85.94 69 LYS A C 1
ATOM 588 O O . LYS A 1 69 ? 12.790 9.931 33.604 1.00 85.94 69 LYS A O 1
ATOM 593 N N . GLU A 1 70 ? 13.190 10.106 31.402 1.00 86.50 70 GLU A N 1
ATOM 594 C CA . GLU A 1 70 ? 13.440 11.553 31.408 1.00 86.50 70 GLU A CA 1
ATOM 595 C C . GLU A 1 70 ? 12.189 12.353 31.778 1.00 86.50 70 GLU A C 1
ATOM 597 O O . GLU A 1 70 ? 12.230 13.133 32.729 1.00 86.50 70 GLU A O 1
ATOM 602 N N . ILE A 1 71 ? 11.045 12.067 31.145 1.00 86.44 71 ILE A N 1
ATOM 603 C CA . ILE A 1 71 ? 9.757 12.712 31.464 1.00 86.44 71 ILE A CA 1
ATOM 604 C C . ILE A 1 71 ? 9.397 12.537 32.951 1.00 86.44 71 ILE A C 1
ATOM 606 O O . ILE A 1 71 ? 8.904 13.453 33.614 1.00 86.44 71 ILE A O 1
ATOM 610 N N . VAL A 1 72 ? 9.641 11.346 33.504 1.00 86.62 72 VAL A N 1
ATOM 611 C CA . VAL A 1 72 ? 9.379 11.054 34.919 1.00 86.62 72 VAL A CA 1
ATOM 612 C C . VAL A 1 72 ? 10.370 11.770 35.836 1.00 86.62 72 VAL A C 1
ATOM 614 O O . VAL A 1 72 ? 9.960 12.265 36.887 1.00 86.62 72 VAL A O 1
ATOM 617 N N . LYS A 1 73 ? 11.649 11.879 35.459 1.00 86.94 73 LYS A N 1
ATOM 618 C CA . LYS A 1 73 ? 12.654 12.633 36.225 1.00 86.94 73 LYS A CA 1
ATOM 619 C C . LYS A 1 73 ? 12.328 14.117 36.306 1.00 86.94 73 LYS A C 1
ATOM 621 O O . LYS A 1 73 ? 12.433 14.684 37.390 1.00 86.94 73 LYS A O 1
ATOM 626 N N . GLU A 1 74 ? 11.888 14.724 35.205 1.00 87.88 74 GLU A N 1
ATOM 627 C CA . GLU A 1 74 ? 11.447 16.123 35.196 1.00 87.88 74 GLU A CA 1
ATOM 628 C C . GLU A 1 74 ? 10.293 16.353 36.179 1.00 87.88 74 GLU A C 1
ATOM 630 O O . GLU A 1 74 ? 10.264 17.350 36.901 1.00 87.88 74 GLU A O 1
ATOM 635 N N . LYS A 1 75 ? 9.352 15.402 36.259 1.00 87.06 75 LYS A N 1
ATOM 636 C CA . LYS A 1 75 ? 8.206 15.502 37.169 1.00 87.06 75 LYS A CA 1
ATOM 637 C C . LYS A 1 75 ? 8.555 15.191 38.628 1.00 87.06 75 LYS A C 1
ATOM 639 O O . LYS A 1 75 ? 7.957 15.777 39.532 1.00 87.06 75 LYS A O 1
ATOM 644 N N . PHE A 1 76 ? 9.497 14.279 38.867 1.00 86.88 76 PHE A N 1
ATOM 645 C CA . PHE A 1 76 ? 9.870 13.790 40.197 1.00 86.88 76 PHE A CA 1
ATOM 646 C C . PHE A 1 76 ? 11.383 13.913 40.473 1.00 86.88 76 PHE A C 1
ATOM 648 O O . PHE A 1 76 ? 12.036 12.905 40.763 1.00 86.88 76 PHE A O 1
ATOM 655 N N . PRO A 1 77 ? 11.951 15.134 40.491 1.00 82.25 77 PRO A N 1
ATOM 656 C CA . PRO A 1 77 ? 13.403 15.351 40.547 1.00 82.25 77 PRO A CA 1
ATOM 657 C C . PRO A 1 77 ? 14.056 14.886 41.858 1.00 82.25 77 PRO A C 1
ATOM 659 O O . PRO A 1 77 ? 15.252 14.624 41.907 1.00 82.25 77 PRO A O 1
ATOM 662 N N . LYS A 1 78 ? 13.274 14.759 42.940 1.00 82.38 78 LYS A N 1
ATOM 663 C CA . LYS A 1 78 ? 13.747 14.300 44.260 1.00 82.38 78 LYS A CA 1
ATOM 664 C C . LYS A 1 78 ? 13.849 12.772 44.381 1.00 82.38 78 LYS A C 1
ATOM 666 O O . LYS A 1 78 ? 14.270 12.270 45.421 1.00 82.38 78 LYS A O 1
ATOM 671 N N . SER A 1 79 ? 13.410 12.022 43.371 1.00 82.00 79 SER A N 1
ATOM 672 C CA . SER A 1 79 ? 13.404 10.556 43.403 1.00 82.00 79 SER A CA 1
ATOM 673 C C . SER A 1 79 ? 14.677 9.997 42.783 1.00 82.00 79 SER A C 1
ATOM 675 O O . SER A 1 79 ? 15.121 10.471 41.745 1.00 82.00 79 SER A O 1
ATOM 677 N N . SER A 1 80 ? 15.262 8.965 43.396 1.00 84.62 80 SER A N 1
ATOM 678 C CA . SER A 1 80 ? 16.476 8.352 42.855 1.00 84.62 80 SER A CA 1
ATOM 679 C C . SER A 1 80 ? 16.200 7.589 41.557 1.00 84.62 80 SER A C 1
ATOM 681 O O . SER A 1 80 ? 15.174 6.920 41.415 1.00 84.62 80 SER A O 1
ATOM 683 N N . ASP A 1 81 ? 17.163 7.614 40.636 1.00 82.25 81 ASP A N 1
ATOM 684 C CA . ASP A 1 81 ? 17.098 6.906 39.352 1.00 82.25 81 ASP A CA 1
ATOM 685 C C . ASP A 1 81 ? 16.745 5.426 39.494 1.00 82.25 81 ASP A C 1
ATOM 687 O O . ASP A 1 81 ? 15.914 4.911 38.751 1.00 82.25 81 ASP A O 1
ATOM 691 N N . LYS A 1 82 ? 17.344 4.751 40.483 1.00 82.19 82 LYS A N 1
ATOM 692 C CA . LYS A 1 82 ? 17.084 3.334 40.777 1.00 82.19 82 LYS A CA 1
ATOM 693 C C . LYS A 1 82 ? 15.631 3.096 41.193 1.00 82.19 82 LYS A C 1
ATOM 695 O O . LYS A 1 82 ? 15.049 2.080 40.828 1.00 82.19 82 LYS A O 1
ATOM 700 N N . LYS A 1 83 ? 15.043 4.035 41.944 1.00 82.50 83 LYS A N 1
ATOM 701 C CA . LYS A 1 83 ? 13.651 3.970 42.397 1.00 82.50 83 LYS A CA 1
ATOM 702 C C . LYS A 1 83 ? 12.694 4.189 41.224 1.00 82.50 83 LYS A C 1
ATOM 704 O O . LYS A 1 83 ? 11.772 3.400 41.056 1.00 82.50 83 LYS A O 1
ATOM 709 N N . ILE A 1 84 ? 12.945 5.201 40.390 1.00 84.12 84 ILE A N 1
ATOM 710 C CA . ILE A 1 84 ? 12.171 5.459 39.163 1.00 84.12 84 ILE A CA 1
ATOM 711 C C . ILE A 1 84 ? 12.205 4.238 38.238 1.00 84.12 84 ILE A C 1
ATOM 713 O O . ILE A 1 84 ? 11.163 3.793 37.770 1.00 84.12 84 ILE A O 1
ATOM 717 N N . GLU A 1 85 ? 13.387 3.663 38.016 1.00 84.62 85 GLU A N 1
ATOM 718 C CA . GLU A 1 85 ? 13.566 2.525 37.115 1.00 84.62 85 GLU A CA 1
ATOM 719 C C . GLU A 1 85 ? 12.841 1.263 37.597 1.00 84.62 85 GLU A C 1
ATOM 721 O O . GLU A 1 85 ? 12.195 0.583 36.800 1.00 84.62 85 GLU A O 1
ATOM 726 N N . LEU A 1 86 ? 12.910 0.967 38.898 1.00 84.75 86 LEU A N 1
ATOM 727 C CA . LEU A 1 86 ? 12.221 -0.176 39.496 1.00 84.75 86 LEU A CA 1
ATOM 728 C C . LEU A 1 86 ? 10.700 -0.061 39.334 1.00 84.75 86 LEU A C 1
ATOM 730 O O . LEU A 1 86 ? 10.061 -0.999 38.863 1.00 84.75 86 LEU A O 1
ATOM 734 N N . TYR A 1 87 ? 10.129 1.103 39.653 1.00 83.44 87 TYR A N 1
ATOM 735 C CA . TYR A 1 87 ? 8.686 1.308 39.544 1.00 83.44 87 TYR A CA 1
ATOM 736 C C . TYR A 1 87 ? 8.201 1.417 38.098 1.00 83.44 87 TYR A C 1
ATOM 738 O O . TYR A 1 87 ? 7.128 0.908 37.791 1.00 83.44 87 TYR A O 1
ATOM 746 N N . LEU A 1 88 ? 8.981 2.003 37.185 1.00 83.81 88 LEU A N 1
ATOM 747 C CA . LEU A 1 88 ? 8.645 1.994 35.759 1.00 83.81 88 LEU A CA 1
ATOM 748 C C . LEU A 1 88 ? 8.592 0.571 35.201 1.00 83.81 88 LEU A C 1
ATOM 750 O O . LEU A 1 88 ? 7.647 0.254 34.490 1.00 83.81 88 LEU A O 1
ATOM 754 N N . LYS A 1 89 ? 9.532 -0.309 35.569 1.00 84.19 89 LYS A N 1
ATOM 755 C CA . LYS A 1 89 ? 9.480 -1.730 35.178 1.00 84.19 89 LYS A CA 1
ATOM 756 C C . LYS A 1 89 ? 8.236 -2.437 35.725 1.00 84.19 89 LYS A C 1
ATOM 758 O O . LYS A 1 89 ? 7.641 -3.251 35.026 1.00 84.19 89 LYS A O 1
ATOM 763 N N . GLU A 1 90 ? 7.795 -2.120 36.943 1.00 82.06 90 GLU A N 1
ATOM 764 C CA . GLU A 1 90 ? 6.526 -2.644 37.472 1.00 82.06 90 GLU A CA 1
ATOM 765 C C . GLU A 1 90 ? 5.310 -2.120 36.690 1.00 82.06 90 GLU A C 1
ATOM 767 O O . GLU A 1 90 ? 4.411 -2.894 36.373 1.00 82.06 90 GLU A O 1
ATOM 772 N N . ILE A 1 91 ? 5.291 -0.832 36.337 1.00 81.75 91 ILE A N 1
ATOM 773 C CA . ILE A 1 91 ? 4.205 -0.218 35.556 1.00 81.75 91 ILE A CA 1
ATOM 774 C C . ILE A 1 91 ? 4.197 -0.727 34.108 1.00 81.75 91 ILE A C 1
ATOM 776 O O . ILE A 1 91 ? 3.132 -0.904 33.539 1.00 81.75 91 ILE A O 1
ATOM 780 N N . ILE A 1 92 ? 5.348 -1.039 33.510 1.00 81.38 92 ILE A N 1
ATOM 781 C CA . ILE A 1 92 ? 5.412 -1.679 32.184 1.00 81.38 92 ILE A CA 1
ATOM 782 C C . ILE A 1 92 ? 4.767 -3.068 32.209 1.00 81.38 92 ILE A C 1
ATOM 784 O O . ILE A 1 92 ? 4.049 -3.443 31.278 1.00 81.38 92 ILE A O 1
ATOM 788 N N . ASN A 1 93 ? 4.970 -3.812 33.297 1.00 77.69 93 ASN A N 1
ATOM 789 C CA . ASN A 1 93 ? 4.337 -5.114 33.484 1.00 77.69 93 ASN A CA 1
ATOM 790 C C . ASN A 1 93 ? 2.822 -5.009 33.741 1.00 77.69 93 ASN A C 1
ATOM 792 O O . ASN A 1 93 ? 2.080 -5.899 33.323 1.00 77.69 93 ASN A O 1
ATOM 796 N N . ASP A 1 94 ? 2.360 -3.928 34.377 1.00 74.88 94 ASP A N 1
ATOM 797 C CA . ASP A 1 94 ? 0.957 -3.681 34.742 1.00 74.88 94 ASP A CA 1
ATOM 798 C C . ASP A 1 94 ? 0.527 -2.248 34.371 1.00 74.88 94 ASP A C 1
ATOM 800 O O . ASP A 1 94 ? 0.361 -1.374 35.229 1.00 74.88 94 ASP A O 1
ATOM 804 N N . ALA A 1 95 ? 0.421 -1.993 33.063 1.00 73.25 95 ALA A N 1
ATOM 805 C CA . ALA A 1 95 ? 0.220 -0.652 32.517 1.00 73.25 95 ALA A CA 1
ATOM 806 C C . ALA A 1 95 ? -1.135 -0.042 32.929 1.00 73.25 95 ALA A C 1
ATOM 808 O O . ALA A 1 95 ? -2.143 -0.758 32.954 1.00 73.25 95 ALA A O 1
ATOM 809 N N . PRO A 1 96 ? -1.202 1.281 33.196 1.00 68.69 96 PRO A N 1
ATOM 810 C CA . PRO A 1 96 ? -2.457 1.956 33.488 1.00 68.69 96 PRO A CA 1
ATOM 811 C C . PRO A 1 96 ? -3.443 1.800 32.339 1.00 68.69 96 PRO A C 1
ATOM 813 O O . PRO A 1 96 ? -3.087 1.921 31.164 1.00 68.69 96 PRO A O 1
ATOM 816 N N . LYS A 1 97 ? -4.705 1.542 32.686 1.00 67.38 97 LYS A N 1
ATOM 817 C CA . LYS A 1 97 ? -5.786 1.501 31.702 1.00 67.38 97 LYS A CA 1
ATOM 818 C C . LYS A 1 97 ? -6.092 2.922 31.243 1.00 67.38 97 LYS A C 1
ATOM 820 O O . LYS A 1 97 ? -6.144 3.846 32.047 1.00 67.38 97 LYS A O 1
ATOM 825 N N . GLU A 1 98 ? -6.310 3.083 29.945 1.00 64.38 98 GLU A N 1
ATOM 826 C CA . GLU A 1 98 ? -6.655 4.372 29.350 1.00 64.38 98 GLU A CA 1
ATOM 827 C C . GLU A 1 98 ? -7.946 4.918 29.985 1.00 64.38 98 GLU A C 1
ATOM 829 O O . GLU A 1 98 ? -8.984 4.254 29.997 1.00 64.38 98 GLU A O 1
ATOM 834 N N . ASN A 1 99 ? -7.877 6.129 30.542 1.00 61.25 99 ASN A N 1
ATOM 835 C CA . ASN A 1 99 ? -8.956 6.736 31.319 1.00 61.25 99 ASN A CA 1
ATOM 836 C C . ASN A 1 99 ? -9.376 8.078 30.698 1.00 61.25 99 ASN A C 1
ATOM 838 O O . ASN A 1 99 ? -9.164 9.149 31.260 1.00 61.25 99 ASN A O 1
ATOM 842 N N . CYS A 1 100 ? -9.946 8.025 29.491 1.00 71.06 100 CYS A N 1
ATOM 843 C CA . CYS A 1 100 ? -10.427 9.205 28.772 1.00 71.06 100 CYS A CA 1
ATOM 844 C C . CYS A 1 100 ? -11.960 9.309 28.829 1.00 71.06 100 CYS A C 1
ATOM 846 O O . CYS A 1 100 ? -12.670 8.327 28.599 1.00 71.06 100 CYS A O 1
ATOM 848 N N . SER A 1 101 ? -12.497 10.511 29.073 1.00 77.00 101 SER A N 1
ATOM 849 C CA . SER A 1 101 ? -13.948 10.769 29.037 1.00 77.00 101 SER A CA 1
ATOM 850 C C . SER A 1 101 ? -14.571 10.399 27.687 1.00 77.00 101 SER A C 1
ATOM 852 O O . SER A 1 101 ? -15.680 9.869 27.650 1.00 77.00 101 SER A O 1
ATOM 854 N N . LEU A 1 102 ? -13.837 10.594 26.583 1.00 79.69 102 LEU A N 1
ATOM 855 C CA . LEU A 1 102 ? -14.242 10.139 25.250 1.00 79.69 102 LEU A CA 1
ATOM 856 C C . LEU A 1 102 ? -14.476 8.623 25.231 1.00 79.69 102 LEU A C 1
ATOM 858 O O . LEU A 1 102 ? -15.499 8.159 24.735 1.00 79.69 102 LEU A O 1
ATOM 862 N N . HIS A 1 103 ? -13.562 7.847 25.817 1.00 84.44 103 HIS A N 1
ATOM 863 C CA . HIS A 1 103 ? -13.653 6.387 25.833 1.00 84.44 103 HIS A CA 1
ATOM 864 C C . HIS A 1 103 ? -14.846 5.913 26.662 1.00 84.44 103 HIS A C 1
ATOM 866 O O . HIS A 1 103 ? -15.605 5.056 26.216 1.00 84.44 103 HIS A O 1
ATOM 872 N N . LYS A 1 104 ? -15.061 6.539 27.825 1.00 82.00 104 LYS A N 1
ATOM 873 C CA . LYS A 1 104 ? -16.179 6.226 28.727 1.00 82.00 104 LYS A CA 1
ATOM 874 C C . LYS A 1 104 ? -17.551 6.568 28.152 1.00 82.00 104 LYS A C 1
ATOM 876 O O . LYS A 1 104 ? -18.522 5.902 28.487 1.00 82.00 104 LYS A O 1
ATOM 881 N N . ILE A 1 105 ? -17.655 7.619 27.336 1.00 84.00 105 ILE A N 1
ATOM 882 C CA . ILE A 1 105 ? -18.947 8.128 26.850 1.00 84.00 105 ILE A CA 1
ATOM 883 C C . ILE A 1 105 ? -19.263 7.618 25.441 1.00 84.00 105 ILE A C 1
ATOM 885 O O . ILE A 1 105 ? -20.405 7.238 25.160 1.00 84.00 105 ILE A O 1
ATOM 889 N N . LEU A 1 106 ? -18.280 7.648 24.539 1.00 83.94 106 LEU A N 1
ATOM 890 C CA . LEU A 1 106 ? -18.454 7.380 23.110 1.00 83.94 106 LEU A CA 1
ATOM 891 C C . LEU A 1 106 ? -17.983 5.981 22.711 1.00 83.94 106 LEU A C 1
ATOM 893 O O . LEU A 1 106 ? -18.683 5.329 21.941 1.00 83.94 106 LEU A O 1
ATOM 897 N N . PHE A 1 107 ? -16.868 5.481 23.250 1.00 87.38 107 PHE A N 1
ATOM 898 C CA . PHE A 1 107 ? -16.295 4.180 22.853 1.00 87.38 107 PHE A CA 1
ATOM 899 C C . PHE A 1 107 ? -16.728 3.022 23.758 1.00 87.38 107 PHE A C 1
ATOM 901 O O . PHE A 1 107 ? -15.988 2.064 23.981 1.00 87.38 107 PHE A O 1
ATOM 908 N N . VAL A 1 108 ? -17.967 3.099 24.246 1.00 86.62 108 VAL A N 1
ATOM 909 C CA . VAL A 1 108 ? -18.591 2.057 25.064 1.00 86.62 108 VAL A CA 1
ATOM 910 C C . VAL A 1 108 ? -18.866 0.822 24.214 1.00 86.62 108 VAL A C 1
ATOM 912 O O . VAL A 1 108 ? -19.408 0.923 23.106 1.00 86.62 108 VAL A O 1
ATOM 915 N N . ARG A 1 109 ? -18.522 -0.347 24.756 1.00 86.69 109 ARG A N 1
ATOM 916 C CA . ARG A 1 109 ? -18.779 -1.648 24.138 1.00 86.69 109 ARG A CA 1
ATOM 917 C C . ARG A 1 109 ? -19.912 -2.390 24.834 1.00 86.69 109 ARG A C 1
ATOM 919 O O . ARG A 1 109 ? -20.132 -2.199 26.026 1.00 86.69 109 ARG A O 1
ATOM 926 N N . ASN A 1 110 ? -20.614 -3.226 24.077 1.00 88.69 110 ASN A N 1
ATOM 927 C CA . ASN A 1 110 ? -21.556 -4.200 24.619 1.00 88.69 110 ASN A CA 1
ATOM 928 C C . ASN A 1 110 ? -20.826 -5.473 25.095 1.00 88.69 110 ASN A C 1
ATOM 930 O O . ASN A 1 110 ? -19.608 -5.599 24.960 1.00 88.69 110 ASN A O 1
ATOM 934 N N . GLU A 1 111 ? -21.588 -6.440 25.602 1.00 88.19 111 GLU A N 1
ATOM 935 C CA . GLU A 1 111 ? -21.085 -7.742 26.071 1.00 88.19 111 GLU A CA 1
ATOM 936 C C . GLU A 1 111 ? -20.375 -8.554 24.976 1.00 88.19 111 GLU A C 1
ATOM 938 O O . GLU A 1 111 ? -19.468 -9.330 25.257 1.00 88.19 111 GLU A O 1
ATOM 943 N N . GLN A 1 112 ? -20.725 -8.322 23.708 1.00 85.94 112 GLN A N 1
ATOM 944 C CA . GLN A 1 112 ? -20.094 -8.943 22.538 1.00 85.94 112 GLN A CA 1
ATOM 945 C C . GLN A 1 112 ? -18.824 -8.204 22.082 1.00 85.94 112 GLN A C 1
ATOM 947 O O . GLN A 1 112 ? -18.287 -8.494 21.015 1.00 85.94 112 GLN A O 1
ATOM 952 N N . ASN A 1 113 ? -18.339 -7.238 22.869 1.00 83.25 113 ASN A N 1
ATOM 953 C CA . ASN A 1 113 ? -17.162 -6.424 22.575 1.00 83.25 113 ASN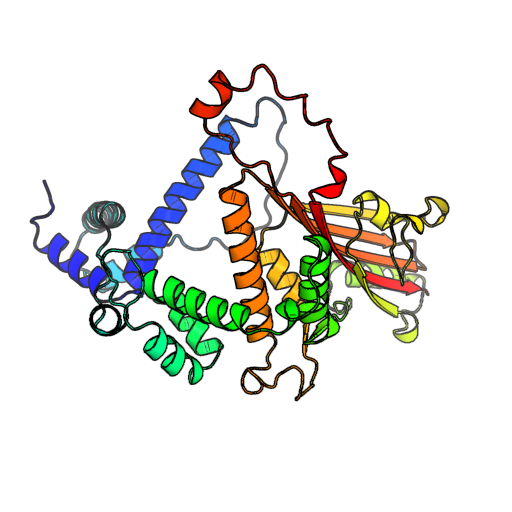 A CA 1
ATOM 954 C C . ASN A 1 113 ? -17.308 -5.525 21.320 1.00 83.25 113 ASN A C 1
ATOM 956 O O . ASN A 1 113 ? -16.312 -5.125 20.709 1.00 83.25 113 ASN A O 1
ATOM 960 N N . ILE A 1 114 ? -18.544 -5.166 20.956 1.00 84.69 114 ILE A N 1
ATOM 961 C CA . ILE A 1 114 ? -18.898 -4.296 19.823 1.00 84.69 114 ILE A CA 1
ATOM 962 C C . ILE A 1 114 ? -19.204 -2.883 20.326 1.00 84.69 114 ILE A C 1
ATOM 964 O O . ILE A 1 114 ? -19.882 -2.709 21.337 1.00 84.69 114 ILE A O 1
ATOM 968 N N . PHE A 1 115 ? -18.755 -1.856 19.600 1.00 87.19 115 PHE A N 1
ATOM 969 C CA . PHE A 1 115 ? -19.059 -0.460 19.925 1.00 87.19 115 PHE A CA 1
ATOM 970 C C . PHE A 1 115 ? -20.554 -0.145 19.775 1.00 87.19 115 PHE A C 1
ATOM 972 O O . PHE A 1 115 ? -21.099 -0.151 18.669 1.00 87.19 115 PHE A O 1
ATOM 979 N N . VAL A 1 116 ? -21.203 0.220 20.882 1.00 88.56 116 VAL A N 1
ATOM 980 C CA . VAL A 1 116 ? -22.648 0.506 20.925 1.00 88.56 116 VAL A CA 1
ATOM 981 C C . VAL A 1 116 ? -22.990 1.716 20.051 1.00 88.56 116 VAL A C 1
ATOM 983 O O . VAL A 1 116 ? -23.915 1.681 19.244 1.00 88.56 116 VAL A O 1
ATOM 986 N N . LYS A 1 117 ? -22.193 2.786 20.150 1.00 89.94 117 LYS A N 1
ATOM 987 C CA . LYS A 1 117 ? -22.427 4.065 19.457 1.00 89.94 117 LYS A CA 1
ATOM 988 C C . LYS A 1 117 ? -21.716 4.166 18.100 1.00 89.94 117 LYS A C 1
ATOM 990 O O . LYS A 1 117 ? -21.421 5.269 17.645 1.00 89.94 117 LYS A O 1
ATOM 995 N N . HIS A 1 118 ? -21.445 3.042 17.428 1.00 86.88 118 HIS A N 1
ATOM 996 C CA . HIS A 1 118 ? -20.661 3.010 16.182 1.00 86.88 118 HIS A CA 1
ATOM 997 C C . HIS A 1 118 ? -21.179 3.962 15.084 1.00 86.88 118 HIS A C 1
ATOM 999 O O . HIS A 1 118 ? -20.379 4.569 14.369 1.00 86.88 118 HIS A O 1
ATOM 1005 N N . ASN A 1 119 ? -22.500 4.138 14.957 1.00 86.50 119 ASN A N 1
ATOM 1006 C CA . ASN A 1 119 ? -23.093 5.060 13.983 1.00 86.50 119 ASN A CA 1
ATOM 1007 C C . ASN A 1 119 ? -22.802 6.525 14.308 1.00 86.50 119 ASN A C 1
ATOM 1009 O O . ASN A 1 119 ? -22.401 7.267 13.416 1.00 86.50 119 ASN A O 1
ATOM 1013 N N . LEU A 1 120 ? -22.917 6.916 15.580 1.00 89.88 120 LEU A N 1
ATOM 1014 C CA . LEU A 1 120 ? -22.579 8.266 16.028 1.00 89.88 120 LEU A CA 1
ATOM 1015 C C . LEU A 1 120 ? -21.084 8.548 15.846 1.00 89.88 120 LEU A C 1
ATOM 1017 O O . LEU A 1 120 ? -20.717 9.606 15.351 1.00 89.88 120 LEU A O 1
ATOM 1021 N N . ILE A 1 121 ? -20.226 7.582 16.182 1.00 89.88 121 ILE A N 1
ATOM 1022 C CA . ILE A 1 121 ? -18.778 7.688 15.959 1.00 89.88 121 ILE A CA 1
ATOM 1023 C C . ILE A 1 121 ? -18.481 7.894 14.470 1.00 89.88 121 ILE A C 1
ATOM 1025 O O . ILE A 1 121 ? -17.737 8.803 14.115 1.00 89.88 121 ILE A O 1
ATOM 1029 N N . SER A 1 122 ? -19.088 7.078 13.600 1.00 87.94 122 SER A N 1
ATOM 1030 C CA . SER A 1 122 ? -18.907 7.191 12.146 1.00 87.94 122 SER A CA 1
ATOM 1031 C C . SER A 1 122 ? -19.347 8.564 11.639 1.00 87.94 122 SER A C 1
ATOM 1033 O O . SER A 1 122 ? -18.640 9.185 10.854 1.00 87.94 122 SER A O 1
ATOM 1035 N N . TYR A 1 123 ? -20.497 9.045 12.119 1.00 88.38 123 TYR A N 1
ATOM 1036 C CA . TYR A 1 123 ? -21.019 10.362 11.781 1.00 88.38 123 TYR A CA 1
ATOM 1037 C C . TYR A 1 123 ? -20.061 11.477 12.211 1.00 88.38 123 TYR A C 1
ATOM 1039 O O . TYR A 1 123 ? -19.736 12.333 11.402 1.00 88.38 123 TYR A O 1
ATOM 1047 N N . LEU A 1 124 ? -19.538 11.443 13.439 1.00 90.19 124 LEU A N 1
ATOM 1048 C CA . LEU A 1 124 ? -18.563 12.434 13.906 1.00 90.19 124 LEU A CA 1
ATOM 1049 C C . LEU A 1 124 ? -17.276 12.395 13.075 1.00 90.19 124 LEU A C 1
ATOM 1051 O O . LEU A 1 124 ? -16.776 13.433 12.650 1.00 90.19 124 LEU A O 1
ATOM 1055 N N . PHE A 1 125 ? -16.757 11.199 12.797 1.00 90.50 125 PHE A N 1
ATOM 1056 C CA . PHE A 1 125 ? -15.522 11.033 12.033 1.00 90.50 125 PHE A CA 1
ATOM 1057 C C . PHE A 1 125 ? -15.676 11.462 10.569 1.00 90.50 125 PHE A C 1
ATOM 1059 O O . PHE A 1 125 ? -14.675 11.858 9.964 1.00 90.50 125 PHE A O 1
ATOM 1066 N N . ASN A 1 126 ? -16.902 11.488 10.025 1.00 86.81 126 ASN A N 1
ATOM 1067 C CA . ASN A 1 126 ? -17.196 12.045 8.700 1.00 86.81 126 ASN A CA 1
ATOM 1068 C C . ASN A 1 126 ? -16.860 13.545 8.580 1.00 86.81 126 ASN A C 1
ATOM 1070 O O . ASN A 1 126 ? -16.600 14.004 7.467 1.00 86.81 126 ASN A O 1
ATOM 1074 N N . PHE A 1 127 ? -16.762 14.284 9.687 1.00 86.62 127 PHE A N 1
ATOM 1075 C CA . PHE A 1 127 ? -16.389 15.706 9.684 1.00 86.62 127 PHE A CA 1
ATOM 1076 C C . PHE A 1 127 ? -14.910 15.961 10.001 1.00 86.62 127 PHE A C 1
ATOM 1078 O O . PHE A 1 127 ? -14.459 17.101 9.946 1.00 86.62 127 PHE A O 1
ATOM 1085 N N . ILE A 1 128 ? -14.143 14.917 10.328 1.00 88.19 128 ILE A N 1
ATOM 1086 C CA . ILE A 1 128 ? -12.728 15.034 10.693 1.00 88.19 128 ILE A CA 1
ATOM 1087 C C . ILE A 1 128 ? -11.852 14.725 9.474 1.00 88.19 128 ILE A C 1
ATOM 1089 O O . ILE A 1 128 ? -12.051 13.719 8.783 1.00 88.19 128 ILE A O 1
ATOM 1093 N N . ASP A 1 129 ? -10.856 15.576 9.228 1.00 86.75 129 ASP A N 1
ATOM 1094 C CA . ASP A 1 129 ? -9.882 15.393 8.157 1.00 86.75 129 ASP A CA 1
ATOM 1095 C C . ASP A 1 129 ? -8.934 14.207 8.422 1.00 86.75 129 ASP A C 1
ATOM 1097 O O . ASP A 1 129 ? -8.727 13.756 9.554 1.00 86.75 129 ASP A O 1
ATOM 1101 N N . CYS A 1 130 ? -8.311 13.697 7.359 1.00 86.19 130 CYS A N 1
ATOM 1102 C CA . CYS A 1 130 ? -7.467 12.504 7.449 1.00 86.19 130 CYS A CA 1
ATOM 1103 C C . CYS A 1 130 ? -6.242 12.697 8.350 1.00 86.19 130 CYS A C 1
ATOM 1105 O O . CYS A 1 130 ? -5.849 11.756 9.040 1.00 86.19 130 CYS A O 1
ATOM 1107 N N . LYS A 1 131 ? -5.643 13.897 8.385 1.00 87.31 131 LYS A N 1
ATOM 1108 C CA . LYS A 1 131 ? -4.458 14.156 9.216 1.00 87.31 131 LYS A CA 1
ATOM 1109 C C . LYS A 1 131 ? -4.837 14.117 10.693 1.00 87.31 131 LYS A C 1
ATOM 1111 O O . LYS A 1 131 ? -4.114 13.523 11.492 1.00 87.31 131 LYS A O 1
ATOM 1116 N N . THR A 1 132 ? -5.982 14.688 11.053 1.00 88.81 132 THR A N 1
ATOM 1117 C CA . THR A 1 132 ? -6.491 14.645 12.429 1.00 88.81 132 THR A CA 1
ATOM 1118 C C . THR A 1 132 ? -6.904 13.231 12.842 1.00 88.81 132 THR A C 1
ATOM 1120 O O . THR A 1 132 ? -6.533 12.793 13.930 1.00 88.81 132 THR A O 1
ATOM 1123 N N . LEU A 1 133 ? -7.562 12.458 11.967 1.00 89.44 133 LEU A N 1
ATOM 1124 C CA . LEU A 1 133 ? -7.872 11.045 12.239 1.00 89.44 133 LEU A CA 1
ATOM 1125 C C . LEU A 1 133 ? -6.608 10.193 12.440 1.00 89.44 133 LEU A C 1
ATOM 1127 O O . LEU A 1 133 ? -6.591 9.310 13.296 1.00 89.44 133 LEU A O 1
ATOM 1131 N N . LEU A 1 134 ? -5.536 10.456 11.687 1.00 85.38 134 LEU A N 1
ATOM 1132 C CA . LEU A 1 134 ? -4.247 9.785 11.885 1.00 85.38 134 LEU A CA 1
ATOM 1133 C C . LEU A 1 134 ? -3.608 10.134 13.232 1.00 85.38 134 LEU A C 1
ATOM 1135 O O . LEU A 1 134 ? -3.089 9.242 13.900 1.00 85.38 134 LEU A O 1
ATOM 1139 N N . LYS A 1 135 ? -3.666 11.405 13.650 1.00 84.62 135 LYS A N 1
ATOM 1140 C CA . LYS A 1 135 ? -3.204 11.814 14.985 1.00 84.62 135 LYS A CA 1
ATOM 1141 C C . LYS A 1 135 ? -4.000 11.103 16.077 1.00 84.62 135 LYS A C 1
ATOM 1143 O O . LYS A 1 135 ? -3.392 10.545 16.982 1.00 84.62 135 LYS A O 1
ATOM 1148 N N . LEU A 1 136 ? -5.327 11.046 15.936 1.00 85.25 136 LEU A N 1
ATOM 1149 C CA . LEU A 1 136 ? -6.209 10.328 16.857 1.00 85.25 136 LEU A CA 1
ATOM 1150 C C . LEU A 1 136 ? -5.840 8.840 16.943 1.00 85.25 136 LEU A C 1
ATOM 1152 O O . LEU A 1 136 ? -5.732 8.299 18.035 1.00 85.25 136 LEU A O 1
ATOM 1156 N N . LYS A 1 137 ? -5.541 8.192 15.810 1.00 85.31 137 LYS A N 1
ATOM 1157 C CA . LYS A 1 137 ? -5.079 6.793 15.773 1.00 85.31 137 LYS A CA 1
ATOM 1158 C C . LYS A 1 137 ? -3.811 6.560 16.615 1.00 85.31 137 LYS A C 1
ATOM 1160 O O . LYS A 1 137 ? -3.612 5.459 17.115 1.00 85.31 137 LYS A O 1
ATOM 1165 N N . GLY A 1 138 ? -2.954 7.573 16.752 1.00 77.69 138 GLY A N 1
ATOM 1166 C CA . GLY A 1 138 ? -1.742 7.534 17.577 1.00 77.69 138 GLY A CA 1
ATOM 1167 C C . GLY A 1 138 ? -1.956 7.918 19.044 1.00 77.69 138 GLY A C 1
ATOM 1168 O O . GLY A 1 138 ? -1.013 7.839 19.828 1.00 77.69 138 GLY A O 1
ATOM 1169 N N . CYS A 1 139 ? -3.160 8.346 19.433 1.00 78.62 139 CYS A N 1
ATOM 1170 C CA . CYS A 1 139 ? -3.437 8.776 20.799 1.00 78.62 139 CYS A CA 1
ATOM 1171 C C . CYS A 1 139 ? -3.578 7.602 21.762 1.00 78.62 139 CYS A C 1
ATOM 1173 O O . CYS A 1 139 ? -3.142 7.741 22.902 1.00 78.62 139 CYS A O 1
ATOM 1175 N N . SER A 1 140 ? -4.143 6.471 21.339 1.00 77.25 140 SER A N 1
ATOM 1176 C CA . SER A 1 140 ? -4.377 5.319 22.213 1.00 77.25 140 SER A CA 1
ATOM 1177 C C . SER A 1 140 ? -4.724 4.049 21.427 1.00 77.25 140 SER A C 1
ATOM 1179 O O . SER A 1 140 ? -5.026 4.112 20.227 1.00 77.25 140 SER A O 1
ATOM 1181 N N . LYS A 1 141 ? -4.716 2.880 22.083 1.00 80.88 141 LYS A N 1
ATOM 1182 C CA . LYS A 1 141 ? -5.081 1.616 21.417 1.00 80.88 141 LYS A CA 1
ATOM 1183 C C . LYS A 1 141 ? -6.552 1.611 21.002 1.00 80.88 141 LYS A C 1
ATOM 1185 O O . LYS A 1 141 ? -6.873 1.154 19.903 1.00 80.88 141 LYS A O 1
ATOM 1190 N N . ILE A 1 142 ? -7.433 2.133 21.859 1.00 84.56 142 ILE A N 1
ATOM 1191 C CA . ILE A 1 142 ? -8.871 2.205 21.579 1.00 84.56 142 ILE A CA 1
ATOM 1192 C C . ILE A 1 142 ? -9.128 3.178 20.425 1.00 84.56 142 ILE A C 1
ATOM 1194 O O . ILE A 1 142 ? -9.850 2.827 19.493 1.00 84.56 142 ILE A O 1
ATOM 1198 N N . ASP A 1 143 ? -8.492 4.355 20.432 1.00 86.94 143 ASP A N 1
ATOM 1199 C CA . ASP A 1 143 ? -8.623 5.328 19.339 1.00 86.94 143 ASP A CA 1
ATOM 1200 C C . ASP A 1 143 ? -8.183 4.712 18.004 1.00 86.94 143 ASP A C 1
ATOM 1202 O O . ASP A 1 143 ? -8.862 4.859 16.985 1.00 86.94 143 ASP A O 1
ATOM 1206 N N . SER A 1 144 ? -7.075 3.964 18.013 1.00 86.56 144 SER A N 1
ATOM 1207 C CA . SER A 1 144 ? -6.564 3.268 16.832 1.00 86.56 144 SER A CA 1
ATOM 1208 C C . SER A 1 144 ? -7.573 2.279 16.251 1.00 86.56 144 SER A C 1
ATOM 1210 O O . SER A 1 144 ? -7.815 2.271 15.039 1.00 86.56 144 SER A O 1
ATOM 1212 N N . GLU A 1 145 ? -8.199 1.476 17.114 1.00 88.62 145 GLU A N 1
ATOM 1213 C CA . GLU A 1 145 ? -9.209 0.496 16.721 1.00 88.62 145 GLU A CA 1
ATOM 1214 C C . GLU A 1 145 ? -10.464 1.168 16.163 1.00 88.62 145 GLU A C 1
ATOM 1216 O O . GLU A 1 145 ? -10.954 0.769 15.106 1.00 88.62 145 GLU A O 1
ATOM 1221 N N . VAL A 1 146 ? -10.950 2.217 16.827 1.00 90.75 146 VAL A N 1
ATOM 1222 C CA . VAL A 1 146 ? -12.148 2.950 16.407 1.00 90.75 146 VAL A CA 1
ATOM 1223 C C . VAL A 1 146 ? -11.929 3.634 15.055 1.00 90.75 146 VAL A C 1
ATOM 1225 O O . VAL A 1 146 ? -12.772 3.526 14.161 1.00 90.75 146 VAL A O 1
ATOM 1228 N N . VAL A 1 147 ? -10.779 4.284 14.860 1.00 91.50 147 VAL A N 1
ATOM 1229 C CA . VAL A 1 147 ? -10.410 4.899 13.576 1.00 91.50 147 VAL A CA 1
ATOM 1230 C C . VAL A 1 147 ? -10.255 3.836 12.481 1.00 91.50 147 VAL A C 1
ATOM 1232 O O . VAL A 1 147 ? -10.727 4.030 11.362 1.00 91.50 147 VAL A O 1
ATOM 1235 N N . SER A 1 148 ? -9.644 2.684 12.780 1.00 92.06 148 SER A N 1
ATOM 1236 C CA . SER A 1 148 ? -9.577 1.554 11.840 1.00 92.06 148 SER A CA 1
ATOM 1237 C C . SER A 1 148 ? -10.963 1.029 11.460 1.00 92.06 148 SER A C 1
ATOM 1239 O O . SER A 1 148 ? -11.220 0.786 10.282 1.00 92.06 148 SER A O 1
ATOM 1241 N N . LEU A 1 149 ? -11.870 0.878 12.426 1.00 91.19 149 LEU A N 1
ATOM 1242 C CA . LEU A 1 149 ? -13.242 0.428 12.188 1.00 91.19 149 LEU A CA 1
ATOM 1243 C C . LEU A 1 149 ? -14.012 1.410 11.299 1.00 91.19 149 LEU A C 1
ATOM 1245 O O . LEU A 1 149 ? -14.715 0.987 10.384 1.00 91.19 149 LEU A O 1
ATOM 1249 N N . TYR A 1 150 ? -13.820 2.710 11.514 1.00 91.88 150 TYR A N 1
ATOM 1250 C CA . TYR A 1 150 ? -14.372 3.750 10.656 1.00 91.88 150 TYR A CA 1
ATOM 1251 C C . TYR A 1 150 ? -13.916 3.610 9.192 1.00 91.88 150 TYR A C 1
ATOM 1253 O O . TYR A 1 150 ? -14.755 3.540 8.293 1.00 91.88 150 TYR A O 1
ATOM 1261 N N . TYR A 1 151 ? -12.610 3.472 8.937 1.00 91.81 151 TYR A N 1
ATOM 1262 C CA . TYR A 1 151 ? -12.106 3.268 7.572 1.00 91.81 151 TYR A CA 1
ATOM 1263 C C . TYR A 1 151 ? -12.599 1.956 6.948 1.00 91.81 151 TYR A C 1
ATOM 1265 O O . TYR A 1 151 ? -12.928 1.926 5.765 1.00 91.81 151 TYR A O 1
ATOM 1273 N N . ARG A 1 152 ? -12.720 0.877 7.731 1.00 90.94 152 ARG A N 1
ATOM 1274 C CA . ARG A 1 152 ? -13.296 -0.393 7.253 1.00 90.94 152 ARG A CA 1
ATOM 1275 C C . ARG A 1 152 ? -14.770 -0.267 6.880 1.00 90.94 152 ARG A C 1
ATOM 1277 O O . ARG A 1 152 ? -15.198 -0.895 5.916 1.00 90.94 152 ARG A O 1
ATOM 1284 N N . LYS A 1 153 ? -15.538 0.558 7.598 1.00 89.44 153 LYS A N 1
ATOM 1285 C CA . LYS A 1 153 ? -16.926 0.868 7.234 1.00 89.44 153 LYS A CA 1
ATOM 1286 C C . LYS A 1 153 ? -16.990 1.588 5.889 1.00 89.44 153 LYS A C 1
ATOM 1288 O O . LYS A 1 153 ? -17.801 1.201 5.058 1.00 89.44 153 LYS A O 1
ATOM 1293 N N . ILE A 1 154 ? -16.098 2.551 5.646 1.00 88.75 154 ILE A N 1
ATOM 1294 C CA . ILE A 1 154 ? -15.987 3.204 4.332 1.00 88.75 154 ILE A CA 1
ATOM 1295 C C . ILE A 1 154 ? -15.651 2.174 3.253 1.00 88.75 154 ILE A C 1
ATOM 1297 O O . ILE A 1 154 ? -16.341 2.115 2.247 1.00 88.75 154 ILE A O 1
ATOM 1301 N N . LEU A 1 155 ? -14.656 1.305 3.470 1.00 89.75 155 LEU A N 1
ATOM 1302 C CA . LEU A 1 155 ? -14.319 0.233 2.520 1.00 89.75 155 LEU A CA 1
ATOM 1303 C C . LEU A 1 155 ? -15.519 -0.663 2.184 1.00 89.75 155 LEU A C 1
ATOM 1305 O O . LEU A 1 155 ? -15.588 -1.218 1.089 1.00 89.75 155 LEU A O 1
ATOM 1309 N N . TYR A 1 156 ? -16.459 -0.829 3.117 1.00 86.44 156 TYR A N 1
ATOM 1310 C CA . TYR A 1 156 ? -17.666 -1.607 2.879 1.00 86.44 156 TYR A CA 1
ATOM 1311 C C . TYR A 1 156 ? -18.636 -0.940 1.899 1.00 86.44 156 TYR A C 1
ATOM 1313 O O . TYR A 1 156 ? -19.348 -1.656 1.205 1.00 86.44 156 TYR A O 1
ATOM 1321 N N . THR A 1 157 ? -18.634 0.391 1.812 1.00 85.12 157 THR A N 1
ATOM 1322 C CA . THR A 1 157 ? -19.535 1.168 0.949 1.00 85.12 157 THR A CA 1
ATOM 1323 C C . THR A 1 157 ? -18.954 1.475 -0.434 1.00 85.12 157 THR A C 1
ATOM 1325 O O . THR A 1 157 ? -19.613 2.144 -1.223 1.00 85.12 157 THR A O 1
ATOM 1328 N N . LEU A 1 158 ? -17.720 1.050 -0.730 1.00 86.31 158 LEU A N 1
ATOM 1329 C CA . LEU A 1 158 ? -17.058 1.344 -2.006 1.00 86.31 158 LEU A CA 1
ATOM 1330 C C . LEU A 1 158 ? -17.524 0.418 -3.136 1.00 86.31 158 LEU A C 1
ATOM 1332 O O . LEU A 1 158 ? -17.901 -0.734 -2.921 1.00 86.31 158 LEU A O 1
ATOM 1336 N N . SER A 1 159 ? -17.444 0.930 -4.364 1.00 81.44 159 SER A N 1
ATOM 1337 C CA . SER A 1 159 ? -18.066 0.341 -5.553 1.00 81.44 159 SER A CA 1
ATOM 1338 C C . SER A 1 159 ? -17.402 -0.928 -6.085 1.00 81.44 159 SER A C 1
ATOM 1340 O O . SER A 1 159 ? -18.053 -1.663 -6.820 1.00 81.44 159 SER A O 1
ATOM 1342 N N . PHE A 1 160 ? -16.167 -1.263 -5.689 1.00 81.62 160 PHE A N 1
ATOM 1343 C CA . PHE A 1 160 ? -15.483 -2.480 -6.167 1.00 81.62 160 PHE A CA 1
ATOM 1344 C C . PHE A 1 160 ? -16.182 -3.796 -5.773 1.00 81.62 160 PHE A C 1
ATOM 1346 O O . PHE A 1 160 ? -15.800 -4.868 -6.240 1.00 81.62 160 PHE A O 1
ATOM 1353 N N . LYS A 1 161 ? -17.198 -3.725 -4.903 1.00 78.00 161 LYS A N 1
ATOM 1354 C CA . LYS A 1 161 ? -18.062 -4.848 -4.516 1.00 78.00 161 LYS A CA 1
ATOM 1355 C C . LYS A 1 161 ? -19.329 -4.983 -5.363 1.00 78.00 161 LYS A C 1
ATOM 1357 O O . LYS A 1 161 ? -19.989 -6.010 -5.269 1.00 78.00 161 LYS A O 1
ATOM 1362 N N . ASN A 1 162 ? -19.686 -3.943 -6.114 1.00 76.56 162 ASN A N 1
ATOM 1363 C CA . ASN A 1 162 ? -20.924 -3.891 -6.894 1.00 76.56 162 ASN A CA 1
ATOM 1364 C C . ASN A 1 162 ? -20.780 -4.606 -8.244 1.00 76.56 162 ASN A C 1
ATOM 1366 O O . ASN A 1 162 ? -21.779 -5.009 -8.833 1.00 76.56 162 ASN A O 1
ATOM 1370 N N . ASP A 1 163 ? -19.544 -4.750 -8.723 1.00 78.38 163 ASP A N 1
ATOM 1371 C CA . ASP A 1 163 ? -19.217 -5.489 -9.939 1.00 78.38 163 ASP A CA 1
ATOM 1372 C C . ASP A 1 163 ? -19.426 -7.006 -9.720 1.00 78.38 163 ASP A C 1
ATOM 1374 O O . ASP A 1 163 ? -19.339 -7.507 -8.598 1.00 78.38 163 ASP A O 1
ATOM 1378 N N . GLU A 1 164 ? -19.702 -7.760 -10.788 1.00 80.25 164 GLU A N 1
ATOM 1379 C CA . GLU A 1 164 ? -19.997 -9.198 -10.706 1.00 80.25 164 GLU A CA 1
ATOM 1380 C C . GLU A 1 164 ? -18.790 -9.995 -10.158 1.00 80.25 164 GLU A C 1
ATOM 1382 O O . GLU A 1 164 ? -17.708 -10.012 -10.749 1.00 80.25 164 GLU A O 1
ATOM 1387 N N . ILE A 1 165 ? -18.969 -10.689 -9.027 1.00 82.69 165 ILE A N 1
ATOM 1388 C CA . ILE A 1 165 ? -17.915 -11.483 -8.375 1.00 82.69 165 ILE A CA 1
ATOM 1389 C C . ILE A 1 165 ? -18.245 -12.969 -8.514 1.00 82.69 165 ILE A C 1
ATOM 1391 O O . ILE A 1 165 ? -19.033 -13.517 -7.748 1.00 82.69 165 ILE A O 1
ATOM 1395 N N . LYS A 1 166 ? -17.606 -13.639 -9.480 1.00 80.44 166 LYS A N 1
ATOM 1396 C CA . LYS A 1 166 ? -17.715 -15.103 -9.652 1.00 80.44 166 LYS A CA 1
ATOM 1397 C C . LYS A 1 166 ? -16.630 -15.878 -8.916 1.00 80.44 166 LYS A C 1
ATOM 1399 O O . LYS A 1 166 ? -16.823 -17.034 -8.564 1.00 80.44 166 LYS A O 1
ATOM 1404 N N . THR A 1 167 ? -15.464 -15.263 -8.724 1.00 82.19 167 THR A N 1
ATOM 1405 C CA . THR A 1 167 ? -14.289 -15.903 -8.116 1.00 82.19 167 THR A CA 1
ATOM 1406 C C . THR A 1 167 ? -13.451 -14.878 -7.348 1.00 8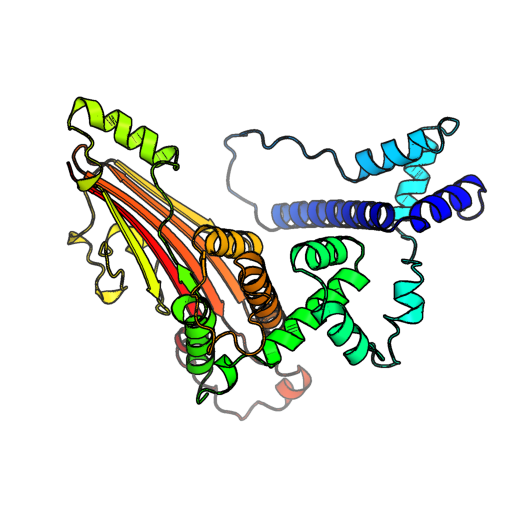2.19 167 THR A C 1
ATOM 1408 O O . THR A 1 167 ? -13.581 -13.669 -7.560 1.00 82.19 167 THR A O 1
ATOM 1411 N N . ASN A 1 168 ? -12.535 -15.354 -6.500 1.00 84.00 168 ASN A N 1
ATOM 1412 C CA . ASN A 1 168 ? -11.625 -14.497 -5.729 1.00 84.00 168 ASN A CA 1
ATOM 1413 C C . ASN A 1 168 ? -10.762 -13.585 -6.617 1.00 84.00 168 ASN A C 1
ATOM 1415 O O . ASN A 1 168 ? -10.514 -12.437 -6.253 1.00 84.00 168 ASN A O 1
ATOM 1419 N N . ILE A 1 169 ? -10.337 -14.061 -7.795 1.00 86.62 169 ILE A N 1
ATOM 1420 C CA . ILE A 1 169 ? -9.545 -13.251 -8.731 1.00 86.62 169 ILE A CA 1
ATOM 1421 C C . ILE A 1 169 ? -10.371 -12.120 -9.361 1.00 86.62 169 ILE A C 1
ATOM 1423 O O . ILE A 1 169 ? -9.827 -11.043 -9.585 1.00 86.62 169 ILE A O 1
ATOM 1427 N N . HIS A 1 170 ? -11.683 -12.305 -9.572 1.00 88.62 170 HIS A N 1
ATOM 1428 C CA . HIS A 1 170 ? -12.564 -11.214 -10.011 1.00 88.62 170 HIS A CA 1
ATOM 1429 C C . HIS A 1 170 ? -12.644 -10.123 -8.944 1.00 88.62 170 HIS A C 1
ATOM 1431 O O . HIS A 1 170 ? -12.414 -8.956 -9.242 1.00 88.62 170 HIS A O 1
ATOM 1437 N N . TYR A 1 171 ? -12.872 -10.510 -7.685 1.00 89.62 171 TYR A N 1
ATOM 1438 C CA . TYR A 1 171 ? -12.880 -9.553 -6.582 1.00 89.62 171 TYR A CA 1
ATOM 1439 C C . TYR A 1 171 ? -11.544 -8.811 -6.459 1.00 89.62 171 TYR A C 1
ATOM 1441 O O . TYR A 1 171 ? -11.518 -7.589 -6.333 1.00 89.62 171 TYR A O 1
ATOM 1449 N N . TRP A 1 172 ? -10.425 -9.536 -6.556 1.00 91.81 172 TRP A N 1
ATOM 1450 C CA . TRP A 1 172 ? -9.096 -8.934 -6.521 1.00 91.81 172 TRP A CA 1
ATOM 1451 C C . TRP A 1 172 ? -8.873 -7.951 -7.668 1.00 91.81 172 TRP A C 1
ATOM 1453 O O . TRP A 1 172 ? -8.413 -6.836 -7.438 1.00 91.81 172 TRP A O 1
ATOM 1463 N N . ARG A 1 173 ? -9.265 -8.320 -8.890 1.00 92.88 173 ARG A N 1
ATOM 1464 C CA . ARG A 1 173 ? -9.193 -7.433 -10.051 1.00 92.88 173 ARG A CA 1
ATOM 1465 C C . ARG A 1 173 ? -10.005 -6.159 -9.833 1.00 92.88 173 ARG A C 1
ATOM 1467 O O . ARG A 1 173 ? -9.483 -5.093 -10.129 1.00 92.88 173 ARG A O 1
ATOM 1474 N N . ASN A 1 174 ? -11.211 -6.246 -9.272 1.00 92.50 174 ASN A N 1
ATOM 1475 C CA . ASN A 1 174 ? -12.045 -5.072 -8.990 1.00 92.50 174 ASN A CA 1
ATOM 1476 C C . ASN A 1 174 ? -11.405 -4.156 -7.937 1.00 92.50 174 ASN A C 1
ATOM 1478 O O . ASN A 1 174 ? -11.442 -2.934 -8.064 1.00 92.50 174 ASN A O 1
ATOM 1482 N N . VAL A 1 175 ? -10.775 -4.736 -6.909 1.00 93.44 175 VAL A N 1
ATOM 1483 C CA . VAL A 1 175 ? -10.014 -3.979 -5.902 1.00 93.44 175 VAL A CA 1
ATOM 1484 C C . VAL A 1 175 ? -8.841 -3.247 -6.554 1.00 93.44 175 VAL A C 1
ATOM 1486 O O . VAL A 1 175 ? -8.654 -2.056 -6.310 1.00 93.44 175 VAL A O 1
ATOM 1489 N N . ILE A 1 176 ? -8.061 -3.929 -7.397 1.00 94.88 176 ILE A N 1
ATOM 1490 C CA . ILE A 1 176 ? -6.928 -3.305 -8.088 1.00 94.88 176 ILE A CA 1
ATOM 1491 C C . ILE A 1 176 ? -7.402 -2.232 -9.065 1.00 94.88 176 ILE A C 1
ATOM 1493 O O . ILE A 1 176 ? -6.861 -1.131 -9.057 1.00 94.88 176 ILE A O 1
ATOM 1497 N N . ASP A 1 177 ? -8.450 -2.501 -9.837 1.00 92.25 177 ASP A N 1
ATOM 1498 C CA . ASP A 1 177 ? -9.076 -1.524 -10.726 1.00 92.25 177 ASP A CA 1
ATOM 1499 C C . ASP A 1 177 ? -9.484 -0.255 -9.964 1.00 92.25 177 ASP A C 1
ATOM 1501 O O . ASP A 1 177 ? -9.114 0.857 -10.337 1.00 92.25 177 ASP A O 1
ATOM 1505 N N . TYR A 1 178 ? -10.138 -0.412 -8.813 1.00 91.50 178 TYR A N 1
ATOM 1506 C CA . TYR A 1 178 ? -10.541 0.709 -7.971 1.00 91.50 178 TYR A CA 1
ATOM 1507 C C . TYR A 1 178 ? -9.350 1.525 -7.447 1.00 91.50 178 TYR A C 1
ATOM 1509 O O . TYR A 1 178 ? -9.298 2.739 -7.647 1.00 91.50 178 TYR A O 1
ATOM 1517 N N . PHE A 1 179 ? -8.386 0.880 -6.779 1.00 93.69 179 PHE A N 1
ATOM 1518 C CA . PHE A 1 179 ? -7.287 1.587 -6.111 1.00 93.69 179 PHE A CA 1
ATOM 1519 C C . PHE A 1 179 ? -6.214 2.111 -7.072 1.00 93.69 179 PHE A C 1
ATOM 1521 O O . PHE A 1 179 ? -5.562 3.097 -6.744 1.00 93.69 179 PHE A O 1
ATOM 1528 N N . PHE A 1 180 ? -6.021 1.482 -8.233 1.00 94.56 180 PHE A N 1
ATOM 1529 C CA . PHE A 1 180 ? -4.878 1.760 -9.106 1.00 94.56 180 PHE A CA 1
ATOM 1530 C C . PHE A 1 180 ? -5.232 2.356 -10.470 1.00 94.56 180 PHE A C 1
ATOM 1532 O O . PHE A 1 180 ? -4.313 2.830 -11.141 1.00 94.56 180 PHE A O 1
ATOM 1539 N N . TYR A 1 181 ? -6.509 2.329 -10.872 1.00 90.94 181 TYR A N 1
ATOM 1540 C CA . TYR A 1 181 ? -6.944 2.836 -12.177 1.00 90.94 181 TYR A CA 1
ATOM 1541 C C . TYR A 1 181 ? -8.135 3.800 -12.104 1.00 90.94 181 TYR A C 1
ATOM 1543 O O . TYR A 1 181 ? -8.099 4.850 -12.743 1.00 90.94 181 TYR A O 1
ATOM 1551 N N . ARG A 1 182 ? -9.187 3.495 -11.328 1.00 88.88 182 ARG A N 1
ATOM 1552 C CA . ARG A 1 182 ? -10.374 4.367 -11.216 1.00 88.88 182 ARG A CA 1
ATOM 1553 C C . ARG A 1 182 ? -10.107 5.565 -10.309 1.00 88.88 182 ARG A C 1
ATOM 1555 O O . ARG A 1 182 ? -10.144 6.705 -10.761 1.00 88.88 182 ARG A O 1
ATOM 1562 N N . CYS A 1 183 ? -9.790 5.328 -9.034 1.00 89.56 183 CYS A N 1
ATOM 1563 C CA . CYS A 1 183 ? -9.594 6.407 -8.058 1.00 89.56 183 CYS A CA 1
ATOM 1564 C C . CYS A 1 183 ? -8.233 7.094 -8.173 1.00 89.56 183 CYS A C 1
ATOM 1566 O O . CYS A 1 183 ? -8.053 8.221 -7.705 1.00 89.56 183 CYS A O 1
ATOM 1568 N N . ALA A 1 184 ? -7.254 6.416 -8.756 1.00 91.69 184 ALA A N 1
ATOM 1569 C CA . ALA A 1 184 ? -5.901 6.914 -8.866 1.00 91.69 184 ALA A CA 1
ATOM 1570 C C . ALA A 1 184 ? -5.192 6.320 -10.074 1.00 91.69 184 ALA A C 1
ATOM 1572 O O . ALA A 1 184 ? -5.647 5.345 -10.653 1.00 91.69 184 ALA A O 1
ATOM 1573 N N . ASN A 1 185 ? -4.056 6.917 -10.403 1.00 93.75 185 ASN A N 1
ATOM 1574 C CA . ASN A 1 185 ? -3.043 6.381 -11.289 1.00 93.75 185 ASN A CA 1
ATOM 1575 C C . ASN A 1 185 ? -1.714 6.319 -10.534 1.00 93.75 185 ASN A C 1
ATOM 1577 O O . ASN A 1 185 ? -1.480 7.070 -9.579 1.00 93.75 185 ASN A O 1
ATOM 1581 N N . LEU A 1 186 ? -0.811 5.449 -10.977 1.00 95.75 186 LEU A N 1
ATOM 1582 C CA . LEU A 1 186 ? 0.570 5.471 -10.510 1.00 95.75 186 LEU A CA 1
ATOM 1583 C C . LEU A 1 186 ? 1.453 6.221 -11.508 1.00 95.75 186 LEU A C 1
ATOM 1585 O O . LEU A 1 186 ? 1.251 6.129 -12.716 1.00 95.75 186 LEU A O 1
ATOM 1589 N N . LYS A 1 187 ? 2.463 6.932 -11.004 1.00 95.12 187 LYS A N 1
ATOM 1590 C CA . LYS A 1 187 ? 3.566 7.480 -11.798 1.00 95.12 187 LYS A CA 1
ATOM 1591 C C . LYS A 1 187 ? 4.896 6.815 -11.443 1.00 95.12 187 LYS A C 1
ATOM 1593 O O . LYS A 1 187 ? 5.078 6.422 -10.287 1.00 95.12 187 LYS A O 1
ATOM 1598 N N . PRO A 1 188 ? 5.843 6.733 -12.390 1.00 94.50 188 PRO A N 1
ATOM 1599 C CA . PRO A 1 188 ? 7.214 6.335 -12.088 1.00 94.50 188 PRO A CA 1
ATOM 1600 C C . PRO A 1 188 ? 7.851 7.259 -11.043 1.00 94.50 188 PRO A C 1
ATOM 1602 O O . PRO A 1 188 ? 7.528 8.451 -10.978 1.00 94.50 188 PRO A O 1
ATOM 1605 N N . LEU A 1 189 ? 8.776 6.733 -10.235 1.00 93.31 189 LEU A N 1
ATOM 1606 C CA . LEU A 1 189 ? 9.615 7.601 -9.406 1.00 93.31 189 LEU A CA 1
ATOM 1607 C C . LEU A 1 189 ? 10.532 8.448 -10.285 1.00 93.31 189 LEU A C 1
ATOM 1609 O O . LEU A 1 189 ? 11.143 7.949 -11.231 1.00 93.31 189 LEU A O 1
ATOM 1613 N N . ASP A 1 190 ? 10.714 9.698 -9.880 1.00 90.12 190 ASP A N 1
ATOM 1614 C CA . ASP A 1 190 ? 11.723 10.568 -10.461 1.00 90.12 190 ASP A CA 1
ATOM 1615 C C . ASP A 1 190 ? 13.129 10.031 -10.142 1.00 90.12 190 ASP A C 1
ATOM 1617 O O . ASP A 1 190 ? 13.601 10.097 -9.000 1.00 90.12 190 ASP A O 1
ATOM 1621 N N . ARG A 1 191 ? 13.793 9.459 -11.154 1.00 89.44 191 ARG A N 1
ATOM 1622 C CA . ARG A 1 191 ? 15.133 8.880 -11.002 1.00 89.44 191 ARG A CA 1
ATOM 1623 C C . ARG A 1 191 ? 16.232 9.925 -10.876 1.00 89.44 191 ARG A C 1
ATOM 1625 O O . ARG A 1 191 ? 17.309 9.568 -10.405 1.00 89.44 191 ARG A O 1
ATOM 1632 N N . MET A 1 192 ? 15.949 11.196 -11.159 1.00 84.19 192 MET A N 1
ATOM 1633 C CA . MET A 1 192 ? 16.881 12.286 -10.872 1.00 84.19 192 MET A CA 1
ATOM 1634 C C . MET A 1 192 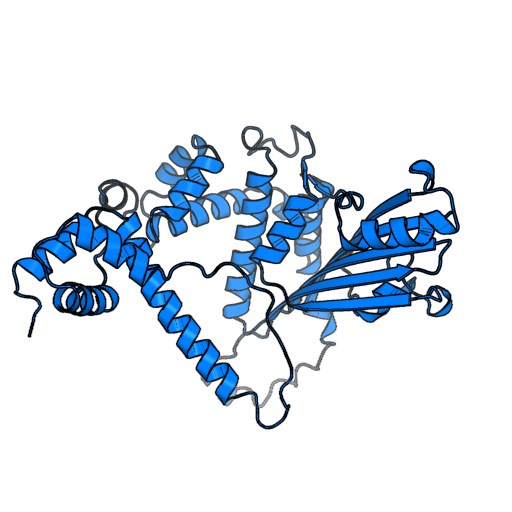? 17.022 12.541 -9.371 1.00 84.19 192 MET A C 1
ATOM 1636 O O . MET A 1 192 ? 18.000 13.133 -8.946 1.00 84.19 192 MET A O 1
ATOM 1640 N N . ASN A 1 193 ? 16.104 12.029 -8.549 1.00 85.50 193 ASN A N 1
ATOM 1641 C CA . ASN A 1 193 ? 16.222 12.053 -7.090 1.00 85.50 193 ASN A CA 1
ATOM 1642 C C . ASN A 1 193 ? 16.782 10.741 -6.513 1.00 85.50 193 ASN A C 1
ATOM 1644 O O . ASN A 1 193 ? 16.781 10.543 -5.298 1.00 85.50 193 ASN A O 1
ATOM 1648 N N . CYS A 1 194 ? 17.234 9.812 -7.364 1.00 88.00 194 CYS A N 1
ATOM 1649 C CA . CYS A 1 194 ? 17.741 8.511 -6.948 1.00 88.00 194 CYS A CA 1
ATOM 1650 C C . CYS A 1 194 ? 19.282 8.510 -6.947 1.00 88.00 194 CYS A C 1
ATOM 1652 O O . CYS A 1 194 ? 19.882 8.524 -8.025 1.00 88.00 194 CYS A O 1
ATOM 1654 N N . PRO A 1 195 ? 19.948 8.437 -5.774 1.00 89.19 195 PRO A N 1
ATOM 1655 C CA . PRO A 1 195 ? 21.404 8.582 -5.687 1.00 89.19 195 PRO A CA 1
ATOM 1656 C C . PRO A 1 195 ? 22.182 7.575 -6.535 1.00 89.19 195 PRO A C 1
ATOM 1658 O O . PRO A 1 195 ? 23.214 7.916 -7.109 1.00 89.19 195 PRO A O 1
ATOM 1661 N N . ILE A 1 196 ? 21.685 6.336 -6.636 1.00 89.62 196 ILE A N 1
ATOM 1662 C CA . ILE A 1 196 ? 22.362 5.293 -7.408 1.00 89.62 196 ILE A CA 1
ATOM 1663 C C . ILE A 1 196 ? 22.333 5.600 -8.910 1.00 89.62 196 ILE A C 1
ATOM 1665 O O . ILE A 1 196 ? 23.357 5.460 -9.567 1.00 89.62 196 ILE A O 1
ATOM 1669 N N . VAL A 1 197 ? 21.206 6.100 -9.434 1.00 89.69 197 VAL A N 1
ATOM 1670 C CA . VAL A 1 197 ? 21.073 6.460 -10.854 1.00 89.69 197 VAL A CA 1
ATOM 1671 C C . VAL A 1 197 ? 21.890 7.705 -11.172 1.00 89.69 197 VAL A C 1
ATOM 1673 O O . VAL A 1 197 ? 22.610 7.708 -12.164 1.00 89.69 197 VAL A O 1
ATOM 1676 N N . LEU A 1 198 ? 21.838 8.729 -10.314 1.00 90.31 198 LEU A N 1
ATOM 1677 C CA . LEU A 1 198 ? 22.636 9.946 -10.482 1.00 90.31 198 LEU A CA 1
ATOM 1678 C C . LEU A 1 198 ? 24.131 9.637 -10.573 1.00 90.31 198 LEU A C 1
ATOM 1680 O O . LEU A 1 198 ? 24.790 10.072 -11.513 1.00 90.31 198 LEU A O 1
ATOM 1684 N N . LYS A 1 199 ? 24.648 8.821 -9.647 1.00 90.94 199 LYS A N 1
ATOM 1685 C CA . LYS A 1 199 ? 26.055 8.408 -9.649 1.00 90.94 199 LYS A CA 1
ATOM 1686 C C . LYS A 1 199 ? 26.431 7.686 -10.946 1.00 90.94 199 LYS A C 1
ATOM 1688 O O . LYS A 1 199 ? 27.518 7.897 -11.475 1.00 90.94 199 LYS A O 1
ATOM 1693 N N . THR A 1 200 ? 25.547 6.837 -11.465 1.00 90.88 200 THR A N 1
ATOM 1694 C CA . THR A 1 200 ? 25.769 6.123 -12.729 1.00 90.88 200 THR A CA 1
ATOM 1695 C C . THR A 1 200 ? 25.715 7.059 -13.941 1.00 90.88 200 THR A C 1
ATOM 1697 O O . THR A 1 200 ? 26.561 6.952 -14.824 1.00 90.88 200 THR A O 1
ATOM 1700 N N . LEU A 1 201 ? 24.784 8.016 -13.976 1.00 89.88 201 LEU A N 1
ATOM 1701 C CA . LEU A 1 201 ? 24.729 9.042 -15.024 1.00 89.88 201 LEU A CA 1
ATOM 1702 C C . LEU A 1 201 ? 25.993 9.911 -15.022 1.00 89.88 201 LEU A C 1
ATOM 1704 O O . LEU A 1 201 ? 26.537 10.207 -16.081 1.00 89.88 201 LEU A O 1
ATOM 1708 N N . GLU A 1 202 ? 26.500 10.287 -13.847 1.00 89.12 202 GLU A N 1
ATOM 1709 C CA . GLU A 1 202 ? 27.745 11.052 -13.710 1.00 89.12 202 GLU A CA 1
ATOM 1710 C C . GLU A 1 202 ? 28.968 10.292 -14.222 1.00 89.12 202 GLU A C 1
ATOM 1712 O O . GLU A 1 202 ? 29.803 10.884 -14.901 1.00 89.12 202 GLU A O 1
ATOM 1717 N N . GLN A 1 203 ? 29.053 8.984 -13.967 1.00 88.56 203 GLN A N 1
ATOM 1718 C CA . GLN A 1 203 ? 30.101 8.134 -14.543 1.00 88.56 203 GLN A CA 1
ATOM 1719 C C . GLN A 1 203 ? 30.059 8.134 -16.078 1.00 88.56 203 GLN A C 1
ATOM 1721 O O . GLN A 1 203 ? 31.107 8.092 -16.723 1.00 88.56 203 GLN A O 1
ATOM 1726 N N . ASN A 1 204 ? 28.860 8.224 -16.656 1.00 89.25 204 ASN A N 1
ATOM 1727 C CA . ASN A 1 204 ? 28.660 8.179 -18.100 1.00 89.25 204 ASN A CA 1
ATOM 1728 C C . ASN A 1 204 ? 28.872 9.534 -18.799 1.00 89.25 204 ASN A C 1
ATOM 1730 O O . ASN A 1 204 ? 29.092 9.547 -20.008 1.00 89.25 204 ASN A O 1
ATOM 1734 N N . LYS A 1 205 ? 28.896 10.661 -18.067 1.00 86.44 205 LYS A N 1
ATOM 1735 C CA . LYS A 1 205 ? 29.154 12.007 -18.633 1.00 86.44 205 LYS A CA 1
ATOM 1736 C C . LYS A 1 205 ? 30.483 12.113 -19.381 1.00 86.44 205 LYS A C 1
ATOM 1738 O O . LYS A 1 205 ? 30.610 12.930 -20.285 1.00 86.44 205 LYS A O 1
ATOM 1743 N N . ASN A 1 206 ? 31.465 11.291 -19.012 1.00 80.38 206 ASN A N 1
ATOM 1744 C CA . ASN A 1 206 ? 32.761 11.245 -19.691 1.00 80.38 206 ASN A CA 1
ATOM 1745 C C . ASN A 1 206 ? 32.679 10.620 -21.095 1.00 80.38 206 ASN A C 1
ATOM 1747 O O . ASN A 1 206 ? 33.611 10.774 -21.878 1.00 80.38 206 ASN A O 1
ATOM 1751 N N . PHE A 1 207 ? 31.591 9.908 -21.402 1.00 82.00 207 PHE A N 1
ATOM 1752 C CA . PHE A 1 207 ? 31.401 9.173 -22.653 1.00 82.00 207 PHE A CA 1
ATOM 1753 C C . PHE A 1 207 ? 30.272 9.751 -23.512 1.00 82.00 207 PHE A C 1
ATOM 1755 O O . PHE A 1 207 ? 30.371 9.726 -24.737 1.00 82.00 207 PHE A O 1
ATOM 1762 N N . CYS A 1 208 ? 29.200 10.257 -22.894 1.00 84.19 208 CYS A N 1
ATOM 1763 C CA . CYS A 1 208 ? 27.998 10.710 -23.593 1.00 84.19 208 CYS A CA 1
ATOM 1764 C C . CYS A 1 208 ? 27.390 11.962 -22.947 1.00 84.19 208 CYS A C 1
ATOM 1766 O O . CYS A 1 208 ? 27.489 12.173 -21.735 1.00 84.19 208 CYS A O 1
ATOM 1768 N N . VAL A 1 209 ? 26.700 12.771 -23.756 1.00 84.69 209 VAL A N 1
ATOM 1769 C CA . VAL A 1 209 ? 25.899 13.899 -23.263 1.00 84.69 209 VAL A CA 1
ATOM 1770 C C . VAL A 1 209 ? 24.610 13.356 -22.647 1.00 84.69 209 VAL A C 1
ATOM 1772 O O . VAL A 1 209 ? 23.896 12.570 -23.262 1.00 84.69 209 VAL A O 1
ATOM 1775 N N . ILE A 1 210 ? 24.301 13.769 -21.418 1.00 84.75 210 ILE A N 1
ATOM 1776 C CA . ILE A 1 210 ? 23.082 13.336 -20.729 1.00 84.75 210 ILE A CA 1
ATOM 1777 C C . ILE A 1 210 ? 21.928 14.267 -21.112 1.00 84.75 210 ILE A C 1
ATOM 1779 O O . ILE A 1 210 ? 21.786 15.345 -20.534 1.00 84.75 210 ILE A O 1
ATOM 1783 N N . ASN A 1 211 ? 21.096 13.837 -22.061 1.00 84.06 211 ASN A N 1
ATOM 1784 C CA . ASN A 1 211 ? 19.904 14.573 -22.480 1.00 84.06 211 ASN A CA 1
ATOM 1785 C C . ASN A 1 211 ? 18.645 14.063 -21.752 1.00 84.06 211 ASN A C 1
ATOM 1787 O O . ASN A 1 211 ? 18.395 12.855 -21.747 1.00 84.06 211 ASN A O 1
ATOM 1791 N N . PRO A 1 212 ? 17.817 14.952 -21.167 1.00 84.06 212 PRO A N 1
ATOM 1792 C CA . PRO A 1 212 ? 16.548 14.562 -20.546 1.00 84.06 212 PRO A CA 1
ATOM 1793 C C . PRO A 1 212 ? 15.566 13.898 -21.519 1.00 84.06 212 PRO A C 1
ATOM 1795 O O . PRO A 1 212 ? 14.803 13.031 -21.112 1.00 84.06 212 PRO A O 1
ATOM 1798 N N . GLU A 1 213 ? 15.604 14.274 -22.800 1.00 87.00 213 GLU A N 1
ATOM 1799 C CA . GLU A 1 213 ? 14.753 13.693 -23.851 1.00 87.00 213 GLU A CA 1
ATOM 1800 C C . GLU A 1 213 ? 15.033 12.206 -24.087 1.00 87.00 213 GLU A C 1
ATOM 1802 O O . GLU A 1 213 ? 14.146 11.463 -24.504 1.00 87.00 213 GLU A O 1
ATOM 1807 N N . SER A 1 214 ? 16.245 11.753 -23.765 1.00 87.19 214 SER A N 1
ATOM 1808 C CA . SER A 1 214 ? 16.636 10.353 -23.891 1.00 87.19 214 SER A CA 1
ATOM 1809 C C . SER A 1 214 ? 16.319 9.520 -22.644 1.00 87.19 214 SER A C 1
ATOM 1811 O O . SER A 1 214 ? 16.691 8.347 -22.562 1.00 87.19 214 SER A O 1
ATOM 1813 N N . MET A 1 215 ? 15.647 10.111 -21.650 1.00 92.31 215 MET A N 1
ATOM 1814 C CA . MET A 1 215 ? 15.169 9.417 -20.458 1.00 92.31 215 MET A CA 1
ATOM 1815 C C . MET A 1 215 ? 13.707 9.000 -20.646 1.00 92.31 215 MET A C 1
ATOM 1817 O O . MET A 1 215 ? 12.832 9.836 -20.848 1.00 92.31 215 MET A O 1
ATOM 1821 N N . ASP A 1 216 ? 13.425 7.706 -20.515 1.00 93.50 216 ASP A N 1
ATOM 1822 C CA . ASP A 1 216 ? 12.068 7.153 -20.573 1.00 93.50 216 ASP A CA 1
ATOM 1823 C C . ASP A 1 216 ? 11.747 6.471 -19.243 1.00 93.50 216 ASP A C 1
ATOM 1825 O O . ASP A 1 216 ? 12.584 5.795 -18.636 1.00 93.50 216 ASP A O 1
ATOM 1829 N N . SER A 1 217 ? 10.536 6.695 -18.749 1.00 94.62 217 SER A N 1
ATOM 1830 C CA . SER A 1 217 ? 10.059 6.115 -17.500 1.00 94.62 217 SER A CA 1
ATOM 1831 C C . SER A 1 217 ? 8.623 5.674 -17.647 1.00 94.62 217 SER A C 1
ATOM 1833 O O . SER A 1 217 ? 7.759 6.442 -18.065 1.00 94.62 217 SER A O 1
ATOM 1835 N N . CYS A 1 218 ? 8.339 4.455 -17.215 1.00 94.94 218 CYS A N 1
ATOM 1836 C CA . CYS A 1 218 ? 6.997 3.911 -17.266 1.00 94.94 218 CYS A CA 1
ATOM 1837 C C . CYS A 1 218 ? 6.694 3.074 -16.034 1.00 94.94 218 CYS A C 1
ATOM 1839 O O . CYS A 1 218 ? 7.579 2.505 -15.393 1.00 94.94 218 CYS A O 1
ATOM 1841 N N . ILE A 1 219 ? 5.408 2.987 -15.725 1.00 95.12 219 ILE A N 1
ATOM 1842 C CA . ILE A 1 219 ? 4.904 2.123 -14.676 1.00 95.12 219 ILE A CA 1
ATOM 1843 C C . ILE A 1 219 ? 3.875 1.173 -15.258 1.00 95.12 219 ILE A C 1
ATOM 1845 O O . ILE A 1 219 ? 3.047 1.559 -16.083 1.00 95.12 219 ILE A O 1
ATOM 1849 N N . TYR A 1 220 ? 3.951 -0.076 -14.833 1.00 94.75 220 TYR A N 1
ATOM 1850 C CA . TYR A 1 220 ? 3.045 -1.121 -15.260 1.00 94.75 220 TYR A CA 1
ATOM 1851 C C . TYR A 1 220 ? 2.567 -1.908 -14.050 1.00 94.75 220 TYR A C 1
ATOM 1853 O O . TYR A 1 220 ? 3.343 -2.204 -13.144 1.00 94.75 220 TYR A O 1
ATOM 1861 N N . ILE A 1 221 ? 1.281 -2.237 -14.032 1.00 95.00 221 ILE A N 1
ATOM 1862 C CA . ILE A 1 221 ? 0.664 -3.009 -12.960 1.00 95.00 221 ILE A CA 1
ATOM 1863 C C . ILE A 1 221 ? 0.184 -4.315 -13.571 1.00 95.00 221 ILE A C 1
ATOM 1865 O O . ILE A 1 221 ? -0.462 -4.317 -14.618 1.00 95.00 221 ILE A O 1
ATOM 1869 N N . SER A 1 222 ? 0.518 -5.427 -12.928 1.00 93.00 222 SER A N 1
ATOM 1870 C CA . SER A 1 222 ? 0.099 -6.755 -13.360 1.00 93.00 222 SER A CA 1
ATOM 1871 C C . SER A 1 222 ? -0.358 -7.605 -12.182 1.00 93.00 222 SER A C 1
ATOM 1873 O O . SER A 1 222 ? 0.116 -7.438 -11.057 1.00 93.00 222 SER A O 1
ATOM 1875 N N . LEU A 1 223 ? -1.276 -8.525 -12.474 1.00 93.44 223 LEU A N 1
ATOM 1876 C CA . LEU A 1 223 ? -1.758 -9.570 -11.569 1.00 93.44 223 LEU A CA 1
ATOM 1877 C C . LEU A 1 223 ? -1.137 -10.938 -11.890 1.00 93.44 223 LEU A C 1
ATOM 1879 O O . LEU A 1 223 ? -1.601 -11.956 -11.383 1.00 93.44 223 LEU A O 1
ATOM 1883 N N . ASP A 1 224 ? -0.115 -10.969 -12.746 1.00 89.19 224 ASP A N 1
ATOM 1884 C CA . ASP A 1 224 ? 0.618 -12.180 -13.092 1.00 89.19 224 ASP A CA 1
ATOM 1885 C C . ASP A 1 224 ? 1.720 -12.473 -12.070 1.00 89.19 224 ASP A C 1
ATOM 1887 O O . ASP A 1 224 ? 2.231 -11.593 -11.366 1.00 89.19 224 ASP A O 1
ATOM 1891 N N . TYR A 1 225 ? 2.148 -13.731 -12.040 1.00 88.44 225 TYR A N 1
ATOM 1892 C CA . TYR A 1 225 ? 3.315 -14.149 -11.283 1.00 88.44 225 TYR A CA 1
ATOM 1893 C C . TYR A 1 225 ? 4.617 -13.767 -12.005 1.00 88.44 225 TYR A C 1
ATOM 1895 O O . TYR A 1 225 ? 4.904 -14.261 -13.096 1.00 88.44 225 TYR A O 1
ATOM 1903 N N . PHE A 1 226 ? 5.452 -12.947 -11.360 1.00 85.69 226 PHE A N 1
ATOM 1904 C CA . PHE A 1 226 ? 6.800 -12.621 -11.834 1.00 85.69 226 PHE A CA 1
ATOM 1905 C C . PHE A 1 226 ? 7.855 -13.223 -10.909 1.00 85.69 226 PHE A C 1
ATOM 1907 O O . PHE A 1 226 ? 7.932 -12.861 -9.732 1.00 85.69 226 PHE A O 1
ATOM 1914 N N . LYS A 1 227 ? 8.710 -14.087 -11.467 1.00 87.81 227 LYS A N 1
ATOM 1915 C CA . LYS A 1 227 ? 9.977 -14.477 -10.833 1.00 87.81 227 LYS A CA 1
ATOM 1916 C C . LYS A 1 227 ? 10.939 -13.295 -10.852 1.00 87.81 227 LYS A C 1
ATOM 1918 O O . LYS A 1 227 ? 11.030 -12.599 -11.859 1.00 87.81 227 LYS A O 1
ATOM 1923 N N . GLU A 1 228 ? 11.709 -13.119 -9.789 1.00 86.06 228 GLU A N 1
ATOM 1924 C CA . GLU A 1 228 ? 12.581 -11.958 -9.590 1.00 86.06 228 GLU A CA 1
ATOM 1925 C C . GLU A 1 228 ? 13.624 -11.829 -10.703 1.00 86.06 228 GLU A C 1
ATOM 1927 O O . GLU A 1 228 ? 13.864 -10.737 -11.203 1.00 86.06 228 GLU A O 1
ATOM 1932 N N . ASN A 1 229 ? 14.167 -12.954 -11.175 1.00 87.25 229 ASN A N 1
ATOM 1933 C CA . ASN A 1 229 ? 15.161 -12.978 -12.251 1.00 87.25 229 ASN A CA 1
ATOM 1934 C C . ASN A 1 229 ? 14.620 -12.456 -13.593 1.00 87.25 229 ASN A C 1
ATOM 1936 O O . ASN A 1 229 ? 15.404 -12.068 -14.452 1.00 87.25 229 ASN A O 1
ATOM 1940 N N . LEU A 1 230 ? 13.297 -12.418 -13.792 1.00 90.50 230 LEU A N 1
ATOM 1941 C CA . LEU A 1 230 ? 12.707 -11.886 -15.024 1.00 90.50 230 LEU A CA 1
ATOM 1942 C C . LEU A 1 230 ? 12.900 -10.370 -15.151 1.00 90.50 230 LEU A C 1
ATOM 1944 O O . LEU A 1 230 ? 12.827 -9.842 -16.260 1.00 90.50 230 LEU A O 1
ATOM 1948 N N . ILE A 1 231 ? 13.205 -9.668 -14.053 1.00 91.56 231 ILE A N 1
ATOM 1949 C CA . ILE A 1 231 ? 13.443 -8.221 -14.075 1.00 91.56 231 ILE A CA 1
ATOM 1950 C C . ILE A 1 231 ? 14.609 -7.835 -14.989 1.00 91.56 231 ILE A C 1
ATOM 1952 O O . ILE A 1 231 ? 14.633 -6.717 -15.493 1.00 91.56 231 ILE A O 1
ATOM 1956 N N . THR A 1 232 ? 15.557 -8.740 -15.249 1.00 91.38 232 THR A N 1
ATOM 1957 C CA . THR A 1 232 ? 16.724 -8.471 -16.105 1.00 91.38 232 THR A CA 1
ATOM 1958 C C . THR A 1 232 ? 16.396 -8.545 -17.597 1.00 91.38 232 THR A C 1
ATOM 1960 O O . THR A 1 232 ? 17.044 -7.888 -18.407 1.00 91.38 232 THR A O 1
ATOM 1963 N N . SER A 1 233 ? 15.362 -9.304 -17.966 1.00 89.62 233 SER A N 1
ATOM 1964 C CA . SER A 1 233 ? 15.047 -9.704 -19.347 1.00 89.62 233 SER A CA 1
ATOM 1965 C C . SER A 1 233 ? 13.667 -9.238 -19.827 1.00 89.62 233 SER A C 1
ATOM 1967 O O . SER A 1 233 ? 13.283 -9.464 -20.980 1.00 89.62 233 SER A O 1
ATOM 1969 N N . CYS A 1 234 ? 12.904 -8.570 -18.959 1.00 88.56 234 CYS A N 1
ATOM 1970 C CA . CYS A 1 234 ? 11.608 -8.011 -19.308 1.00 88.56 234 CYS A CA 1
ATOM 1971 C C . CYS A 1 234 ? 11.720 -6.799 -20.244 1.00 88.56 234 CYS A C 1
ATOM 1973 O O . CYS A 1 234 ? 12.749 -6.120 -20.319 1.00 88.56 234 CYS A O 1
ATOM 1975 N N . THR A 1 235 ? 10.625 -6.496 -20.941 1.00 88.81 235 THR A N 1
ATOM 1976 C CA . THR A 1 235 ? 10.529 -5.283 -21.763 1.00 88.81 235 THR A CA 1
ATOM 1977 C C . THR A 1 235 ? 10.407 -4.031 -20.888 1.00 88.81 235 THR A C 1
ATOM 1979 O O . THR A 1 235 ? 9.986 -4.105 -19.730 1.00 88.81 235 THR A O 1
ATOM 1982 N N . HIS A 1 236 ? 10.763 -2.865 -21.440 1.00 87.56 236 HIS A N 1
ATOM 1983 C CA . HIS A 1 236 ? 10.640 -1.597 -20.719 1.00 87.56 236 HIS A CA 1
ATOM 1984 C C . HIS A 1 236 ? 9.166 -1.249 -20.449 1.00 87.56 236 HIS A C 1
ATOM 1986 O O . HIS A 1 236 ? 8.797 -1.094 -19.295 1.00 87.56 236 HIS A O 1
ATOM 1992 N N . LYS A 1 237 ? 8.300 -1.214 -21.473 1.00 85.94 237 LYS A N 1
ATOM 1993 C CA . LYS A 1 237 ? 6.935 -0.656 -21.346 1.00 85.94 237 LYS A CA 1
ATOM 1994 C C . LYS A 1 237 ? 5.879 -1.604 -20.771 1.00 85.94 237 LYS A C 1
ATOM 1996 O O . LYS A 1 237 ? 4.963 -1.151 -20.094 1.00 85.94 237 LYS A O 1
ATOM 2001 N N . LYS A 1 238 ? 5.953 -2.900 -21.087 1.00 84.69 238 LYS A N 1
ATOM 2002 C CA . LYS A 1 238 ? 4.949 -3.905 -20.694 1.00 84.69 238 LYS A CA 1
ATOM 2003 C C . LYS A 1 238 ? 5.654 -5.183 -20.244 1.00 84.69 238 LYS A C 1
ATOM 2005 O O . LYS A 1 238 ? 5.696 -6.160 -21.004 1.00 84.69 238 LYS A O 1
ATOM 2010 N N . PRO A 1 239 ? 6.277 -5.176 -19.053 1.00 83.50 239 PRO A N 1
ATOM 2011 C CA . PRO A 1 239 ? 6.841 -6.393 -18.502 1.00 83.50 239 PRO A CA 1
ATOM 2012 C C . PRO A 1 239 ? 5.702 -7.381 -18.280 1.00 83.50 239 PRO A C 1
ATOM 2014 O O . PRO A 1 239 ? 4.817 -7.140 -17.468 1.00 83.50 239 PRO A O 1
ATOM 2017 N N . LEU A 1 240 ? 5.716 -8.478 -19.026 1.00 84.75 240 LEU A N 1
ATOM 2018 C CA . LEU A 1 240 ? 4.850 -9.630 -18.816 1.00 84.75 240 LEU A CA 1
ATOM 2019 C C . LEU A 1 240 ? 5.755 -10.859 -18.733 1.00 84.75 240 LEU A C 1
ATOM 2021 O O . LEU A 1 240 ? 6.773 -10.897 -19.431 1.00 84.75 240 LEU A O 1
ATOM 2025 N N . PRO A 1 241 ? 5.427 -11.882 -17.928 1.00 83.31 241 PRO A N 1
ATOM 2026 C CA . PRO A 1 241 ? 6.322 -13.025 -17.761 1.00 83.31 241 PRO A CA 1
ATOM 2027 C C . PRO A 1 241 ? 6.640 -13.722 -19.091 1.00 83.31 241 PRO A C 1
ATOM 2029 O O . PRO A 1 241 ? 7.788 -14.069 -19.349 1.00 83.31 241 PRO A O 1
ATOM 2032 N N . HIS A 1 242 ? 5.646 -13.836 -19.977 1.00 82.00 242 HIS A N 1
ATOM 2033 C CA . HIS A 1 242 ? 5.786 -14.446 -21.303 1.00 82.00 242 HIS A CA 1
ATOM 2034 C C . HIS A 1 242 ? 6.484 -13.548 -22.341 1.00 82.00 242 HIS A C 1
ATOM 2036 O O . HIS A 1 242 ? 6.856 -14.037 -23.404 1.00 82.00 242 HIS A O 1
ATOM 2042 N N . THR A 1 243 ? 6.669 -12.250 -22.065 1.00 81.19 243 THR A N 1
ATOM 2043 C CA . THR A 1 243 ? 7.432 -11.336 -22.939 1.00 81.19 243 THR A CA 1
ATOM 2044 C C . THR A 1 243 ? 8.889 -11.185 -22.504 1.00 81.19 243 THR A C 1
ATOM 2046 O O . THR A 1 243 ? 9.675 -10.534 -23.194 1.00 81.19 243 THR A O 1
ATOM 2049 N N . CYS A 1 244 ? 9.273 -11.784 -21.373 1.00 83.94 244 CYS A N 1
ATOM 2050 C CA . CYS A 1 244 ? 10.653 -11.800 -20.907 1.00 83.94 244 CYS A CA 1
ATOM 2051 C C . CYS A 1 244 ? 11.468 -12.790 -21.744 1.00 83.94 244 CYS A C 1
ATOM 2053 O O . CYS A 1 244 ? 11.111 -13.960 -21.866 1.00 83.94 244 CYS A O 1
ATOM 2055 N N . ASN A 1 245 ? 12.579 -12.325 -22.311 1.00 82.00 245 ASN A N 1
ATOM 2056 C CA . ASN A 1 245 ? 13.461 -13.147 -23.131 1.00 82.00 245 ASN A CA 1
ATOM 2057 C C . ASN A 1 245 ? 14.903 -12.912 -22.697 1.00 82.00 245 ASN A C 1
ATOM 2059 O O . ASN A 1 245 ? 15.339 -11.767 -22.641 1.00 82.00 245 ASN A O 1
ATOM 2063 N N . VAL A 1 246 ? 15.652 -13.982 -22.431 1.00 83.00 246 VAL A N 1
ATOM 2064 C CA . VAL A 1 246 ? 17.068 -13.912 -22.027 1.00 83.00 246 VAL A CA 1
ATOM 2065 C C . VAL A 1 246 ? 17.903 -13.107 -23.032 1.00 83.00 246 VAL A C 1
ATOM 2067 O O . VAL A 1 246 ? 18.833 -12.412 -22.644 1.00 83.00 246 VAL A O 1
ATOM 2070 N N . LYS A 1 247 ? 17.519 -13.102 -24.316 1.00 83.38 247 LYS A N 1
ATOM 2071 C CA . LYS A 1 247 ? 18.158 -12.275 -25.353 1.00 83.38 247 LYS A CA 1
ATOM 2072 C C . LYS A 1 247 ? 18.032 -10.762 -25.122 1.00 83.38 247 LYS A C 1
ATOM 2074 O O . LYS A 1 247 ? 18.828 -10.014 -25.670 1.00 83.38 247 LYS A O 1
ATOM 2079 N N . ASN A 1 248 ? 17.051 -10.315 -24.339 1.00 81.81 248 ASN A N 1
ATOM 2080 C CA . ASN A 1 248 ? 16.851 -8.904 -23.994 1.00 81.81 248 ASN A CA 1
ATOM 2081 C C . ASN A 1 248 ? 17.712 -8.461 -22.803 1.00 81.81 248 ASN A C 1
ATOM 2083 O O . ASN A 1 248 ? 17.628 -7.307 -22.384 1.00 81.81 248 ASN A O 1
ATOM 2087 N N . GLU A 1 249 ? 18.473 -9.374 -22.197 1.00 87.00 249 GLU A N 1
ATOM 2088 C CA . GLU A 1 249 ? 19.320 -9.036 -21.067 1.00 87.00 249 GLU A CA 1
ATOM 2089 C C . GLU A 1 249 ? 20.480 -8.144 -21.520 1.00 87.00 249 GLU A C 1
ATOM 2091 O O . GLU A 1 249 ? 21.278 -8.501 -22.384 1.00 87.00 249 GLU A O 1
ATOM 2096 N N . ILE A 1 250 ? 20.586 -6.968 -20.908 1.00 86.44 250 ILE A N 1
ATOM 2097 C CA . ILE A 1 250 ? 21.604 -5.979 -21.259 1.00 86.44 250 ILE A CA 1
ATOM 2098 C C . ILE A 1 250 ? 22.960 -6.430 -20.706 1.00 86.44 250 ILE A C 1
ATOM 2100 O O . ILE A 1 250 ? 23.088 -6.746 -19.521 1.00 86.44 250 ILE A O 1
ATOM 2104 N N . SER A 1 251 ? 23.996 -6.444 -21.543 1.00 86.00 251 SER A N 1
ATOM 2105 C CA . SER A 1 251 ? 25.381 -6.681 -21.122 1.00 86.00 251 SER A CA 1
ATOM 2106 C C . SER A 1 251 ? 25.970 -5.425 -20.475 1.00 86.00 251 SER A C 1
ATOM 2108 O O . SER A 1 251 ? 25.977 -4.370 -21.100 1.00 86.00 251 SER A O 1
ATOM 2110 N N . GLY A 1 252 ? 26.485 -5.518 -19.247 1.00 87.50 252 GLY A N 1
ATOM 2111 C CA . GLY A 1 252 ? 27.062 -4.373 -18.536 1.00 87.50 252 GLY A CA 1
ATOM 2112 C C . GLY A 1 252 ? 27.317 -4.653 -17.056 1.00 87.50 252 GLY A C 1
ATOM 2113 O O . GLY A 1 252 ? 27.175 -5.789 -16.598 1.00 87.50 252 GLY A O 1
ATOM 2114 N N . ILE A 1 253 ? 27.666 -3.609 -16.302 1.00 90.06 253 ILE A N 1
ATOM 2115 C CA . ILE A 1 253 ? 27.788 -3.676 -14.841 1.00 90.06 253 ILE A CA 1
ATOM 2116 C C . ILE A 1 253 ? 26.377 -3.768 -14.266 1.00 90.06 253 ILE A C 1
ATOM 2118 O O . ILE A 1 253 ? 25.584 -2.838 -14.419 1.00 90.06 253 ILE A O 1
ATOM 2122 N N . LYS A 1 254 ? 26.065 -4.898 -13.627 1.00 93.00 254 LYS A N 1
ATOM 2123 C CA . LYS A 1 254 ? 24.736 -5.221 -13.099 1.00 93.00 254 LYS A CA 1
ATOM 2124 C C . LYS A 1 254 ? 24.731 -5.186 -11.579 1.00 93.00 254 LYS A C 1
ATOM 2126 O O . LYS A 1 254 ? 25.646 -5.692 -10.936 1.00 93.00 254 LYS A O 1
ATOM 2131 N N . ASN A 1 255 ? 23.648 -4.671 -11.020 1.00 93.31 255 ASN A N 1
ATOM 2132 C CA . ASN A 1 255 ? 23.306 -4.808 -9.617 1.00 93.31 255 ASN A CA 1
ATOM 2133 C C . ASN A 1 255 ? 21.850 -5.270 -9.522 1.00 93.31 255 ASN A C 1
ATOM 2135 O O . ASN A 1 255 ? 20.958 -4.590 -10.022 1.00 93.31 255 ASN A O 1
ATOM 2139 N N . LEU A 1 256 ? 21.624 -6.433 -8.913 1.00 94.06 256 LEU A N 1
ATOM 2140 C CA . LEU A 1 256 ? 20.299 -6.981 -8.644 1.00 94.06 256 LEU A CA 1
ATOM 2141 C C . LEU A 1 256 ? 20.174 -7.205 -7.142 1.00 94.06 256 LEU A C 1
ATOM 2143 O O . LEU A 1 256 ? 20.925 -7.988 -6.561 1.00 94.06 256 LEU A O 1
ATOM 2147 N N . LYS A 1 257 ? 19.192 -6.555 -6.528 1.00 94.69 257 LYS A N 1
ATOM 2148 C CA . LYS A 1 257 ? 18.879 -6.702 -5.111 1.00 94.69 257 LYS A CA 1
ATOM 2149 C C . LYS A 1 257 ? 17.417 -7.092 -4.961 1.00 94.69 257 LYS A C 1
ATOM 2151 O O . LYS A 1 257 ? 16.544 -6.444 -5.520 1.00 94.69 257 LYS A O 1
ATOM 2156 N N . THR A 1 258 ? 17.149 -8.133 -4.181 1.00 95.56 258 THR A N 1
ATOM 2157 C CA . THR A 1 258 ? 15.789 -8.494 -3.763 1.00 95.56 258 THR A CA 1
ATOM 2158 C C . THR A 1 258 ? 15.732 -8.509 -2.248 1.00 95.56 258 THR A C 1
ATOM 2160 O O . THR A 1 258 ? 16.577 -9.123 -1.601 1.00 95.56 258 THR A O 1
ATOM 2163 N N . GLU A 1 259 ? 14.726 -7.852 -1.687 1.00 95.75 259 GLU A N 1
ATOM 2164 C CA . GLU A 1 259 ? 14.460 -7.836 -0.255 1.00 95.75 259 GLU A CA 1
ATOM 2165 C C . GLU A 1 259 ? 12.980 -8.114 0.019 1.00 95.75 259 GLU A C 1
ATOM 2167 O O . GLU A 1 259 ? 12.092 -7.696 -0.729 1.00 95.75 259 GLU A O 1
ATOM 2172 N N . GLN A 1 260 ? 12.714 -8.858 1.092 1.00 96.38 260 GLN A N 1
ATOM 2173 C CA . GLN A 1 260 ? 11.369 -8.951 1.641 1.00 96.38 260 GLN A CA 1
ATOM 2174 C C . GLN A 1 260 ? 11.095 -7.663 2.418 1.00 96.38 260 GLN A C 1
ATOM 2176 O O . GLN A 1 260 ? 11.922 -7.258 3.233 1.00 96.38 260 GLN A O 1
ATOM 2181 N N . ILE A 1 261 ? 9.951 -7.042 2.153 1.00 97.12 261 ILE A N 1
ATOM 2182 C CA . ILE A 1 261 ? 9.536 -5.790 2.789 1.00 97.12 261 ILE A CA 1
ATOM 2183 C C . ILE A 1 261 ? 8.306 -6.024 3.666 1.00 97.12 261 ILE A C 1
ATOM 2185 O O . ILE A 1 261 ? 7.586 -7.012 3.510 1.00 97.12 261 ILE A O 1
ATOM 2189 N N . GLU A 1 262 ? 8.049 -5.103 4.583 1.00 96.31 262 GLU A N 1
ATOM 2190 C CA . GLU A 1 262 ? 6.851 -5.108 5.418 1.00 96.31 262 GLU A CA 1
ATOM 2191 C C . GLU A 1 262 ? 5.659 -4.442 4.708 1.00 96.31 262 GLU A C 1
ATOM 2193 O O . GLU A 1 262 ? 5.816 -3.633 3.789 1.00 96.31 262 GLU A O 1
ATOM 2198 N N . LEU A 1 263 ? 4.435 -4.710 5.182 1.00 95.81 263 LEU A N 1
ATOM 2199 C CA . LEU A 1 263 ? 3.208 -4.085 4.654 1.00 95.81 263 LEU A CA 1
ATOM 2200 C C . LEU A 1 263 ? 3.305 -2.549 4.614 1.00 95.81 263 LEU A C 1
ATOM 2202 O O . LEU A 1 263 ? 2.860 -1.913 3.661 1.00 95.81 263 LEU A O 1
ATOM 2206 N N . ASN A 1 264 ? 3.882 -1.941 5.653 1.00 95.00 264 ASN A N 1
ATOM 2207 C CA . ASN A 1 264 ? 4.024 -0.487 5.720 1.00 95.00 264 ASN A CA 1
ATOM 2208 C C . ASN A 1 264 ? 4.974 0.044 4.636 1.00 95.00 264 ASN A C 1
ATOM 2210 O O . ASN A 1 264 ? 4.712 1.101 4.071 1.00 95.00 264 ASN A O 1
ATOM 2214 N N . GLU A 1 265 ? 6.045 -0.687 4.321 1.00 97.06 265 GLU A N 1
ATOM 2215 C CA . GLU A 1 265 ? 6.984 -0.320 3.257 1.00 97.06 265 GLU A CA 1
ATOM 2216 C C . GLU A 1 265 ? 6.327 -0.464 1.880 1.00 97.06 265 GLU A C 1
ATOM 2218 O O . GLU A 1 265 ? 6.444 0.435 1.049 1.00 97.06 265 GLU A O 1
ATOM 2223 N N . PHE A 1 266 ? 5.538 -1.523 1.666 1.00 97.94 266 PHE A N 1
ATOM 2224 C CA . PHE A 1 266 ? 4.722 -1.681 0.459 1.00 97.94 266 PHE A CA 1
ATOM 2225 C C . PHE A 1 266 ? 3.762 -0.493 0.260 1.00 97.94 266 PHE A C 1
ATOM 2227 O O . PHE A 1 266 ? 3.700 0.102 -0.818 1.00 97.94 266 PHE A O 1
ATOM 2234 N N . ILE A 1 267 ? 3.054 -0.091 1.320 1.00 97.44 267 ILE A N 1
ATOM 2235 C CA . ILE A 1 267 ? 2.132 1.053 1.297 1.00 97.44 267 ILE A CA 1
ATOM 2236 C C . ILE A 1 267 ? 2.865 2.380 1.054 1.00 97.44 267 ILE A C 1
ATOM 2238 O O . ILE A 1 267 ? 2.351 3.245 0.345 1.00 97.44 267 ILE A O 1
ATOM 2242 N N . GLN A 1 268 ? 4.077 2.550 1.585 1.00 96.50 268 GLN A N 1
ATOM 2243 C CA . GLN A 1 268 ? 4.907 3.719 1.288 1.00 96.50 268 GLN A CA 1
ATOM 2244 C C . GLN A 1 268 ? 5.327 3.761 -0.184 1.00 96.50 268 GLN A C 1
ATOM 2246 O O . GLN A 1 268 ? 5.287 4.827 -0.798 1.00 96.50 268 GLN A O 1
ATOM 2251 N N . GLU A 1 269 ? 5.712 2.626 -0.770 1.00 96.44 269 GLU A N 1
ATOM 2252 C CA . GLU A 1 269 ? 6.063 2.547 -2.191 1.00 96.44 269 GLU A CA 1
ATOM 2253 C C . GLU A 1 269 ? 4.863 2.859 -3.100 1.00 96.44 269 GLU A C 1
ATOM 2255 O O . GLU A 1 269 ? 5.034 3.541 -4.115 1.00 96.44 269 GLU A O 1
ATOM 2260 N N . TYR A 1 270 ? 3.656 2.446 -2.704 1.00 97.25 270 TYR A N 1
ATOM 2261 C CA . TYR A 1 270 ? 2.404 2.861 -3.339 1.00 97.25 270 TYR A CA 1
ATOM 2262 C C . TYR A 1 270 ? 2.182 4.379 -3.220 1.00 97.25 270 TYR A C 1
ATOM 2264 O O . TYR A 1 270 ? 2.023 5.063 -4.231 1.00 97.25 270 TYR A O 1
ATOM 2272 N N . TYR A 1 271 ? 2.266 4.938 -2.007 1.00 96.50 271 TYR A N 1
ATOM 2273 C CA . TYR A 1 271 ? 2.059 6.370 -1.751 1.00 96.50 271 TYR A CA 1
ATOM 2274 C C . TYR A 1 271 ? 3.000 7.270 -2.565 1.00 96.50 271 TYR A C 1
ATOM 2276 O O . TYR A 1 271 ? 2.556 8.262 -3.147 1.00 96.50 271 TYR A O 1
ATOM 2284 N N . LYS A 1 272 ? 4.291 6.914 -2.658 1.00 95.19 272 LYS A N 1
ATOM 2285 C CA . LYS A 1 272 ? 5.297 7.679 -3.425 1.00 95.19 272 LYS A CA 1
ATOM 2286 C C . LYS A 1 272 ? 4.914 7.852 -4.899 1.00 95.19 272 LYS A C 1
ATOM 2288 O O . LYS A 1 272 ? 5.267 8.859 -5.512 1.00 95.19 272 LYS A O 1
ATOM 2293 N N . ARG A 1 273 ? 4.198 6.876 -5.461 1.00 95.38 273 ARG A N 1
ATOM 2294 C CA . ARG A 1 273 ? 3.818 6.814 -6.879 1.00 95.38 273 ARG A CA 1
ATOM 2295 C C . ARG A 1 273 ? 2.403 7.302 -7.142 1.00 95.38 273 ARG A C 1
ATOM 2297 O O . ARG A 1 273 ? 2.035 7.484 -8.293 1.00 95.38 273 ARG A O 1
ATOM 2304 N N . LEU A 1 274 ? 1.616 7.531 -6.099 1.00 96.25 274 LEU A N 1
ATOM 2305 C CA . LEU A 1 274 ? 0.193 7.793 -6.224 1.00 96.25 274 LEU A CA 1
ATOM 2306 C C . LEU A 1 274 ? -0.097 9.166 -6.847 1.00 96.25 274 LEU A C 1
ATOM 2308 O O . LEU A 1 274 ? 0.450 10.188 -6.416 1.00 96.25 274 LEU A O 1
ATOM 2312 N N . ILE A 1 275 ? -1.010 9.205 -7.813 1.00 94.62 275 ILE A N 1
ATOM 2313 C CA . ILE A 1 275 ? -1.679 10.397 -8.346 1.00 94.62 275 ILE A CA 1
ATOM 2314 C C . ILE A 1 275 ? -3.176 10.142 -8.244 1.00 94.62 275 ILE A C 1
ATOM 2316 O O . ILE A 1 275 ? -3.643 9.097 -8.670 1.00 94.62 275 ILE A O 1
ATOM 2320 N N . ILE A 1 276 ? -3.934 11.077 -7.682 1.00 92.38 276 ILE A N 1
ATOM 2321 C CA . ILE A 1 276 ? -5.380 10.899 -7.558 1.00 92.38 276 ILE A CA 1
ATOM 2322 C C . ILE A 1 276 ? -6.078 11.356 -8.839 1.00 92.38 276 ILE A C 1
ATOM 2324 O O . ILE A 1 276 ? -5.769 12.435 -9.345 1.00 92.38 276 ILE A O 1
ATOM 2328 N N . ASN A 1 277 ? -7.047 10.570 -9.305 1.00 89.06 277 ASN A N 1
ATOM 2329 C CA . ASN A 1 277 ? -7.888 10.922 -10.444 1.00 89.06 277 ASN A CA 1
ATOM 2330 C C . ASN A 1 277 ? -9.056 11.792 -9.982 1.00 89.06 277 ASN A C 1
ATOM 2332 O O . ASN A 1 277 ? -9.720 11.470 -8.991 1.00 89.06 277 ASN A O 1
ATOM 2336 N N . ASP A 1 278 ? -9.285 12.905 -10.678 1.00 79.75 278 ASP A N 1
ATOM 2337 C CA . ASP A 1 278 ? -10.377 13.835 -10.391 1.00 79.75 278 ASP A CA 1
ATOM 2338 C C . ASP A 1 278 ? -11.668 13.440 -11.099 1.00 79.75 278 ASP A C 1
ATOM 2340 O O . ASP A 1 278 ? -12.000 13.979 -12.147 1.00 79.75 278 ASP A O 1
ATOM 2344 N N . ASP A 1 279 ? -12.358 12.448 -10.540 1.00 77.00 279 ASP A N 1
ATOM 2345 C CA . ASP A 1 279 ? -13.634 11.966 -11.064 1.00 77.00 279 ASP A CA 1
ATOM 2346 C C . ASP A 1 279 ? -14.732 12.082 -9.996 1.00 77.00 279 ASP A C 1
ATOM 2348 O O . ASP A 1 279 ? -14.809 11.285 -9.056 1.00 77.00 279 ASP A O 1
ATOM 2352 N N . GLU A 1 280 ? -15.589 13.093 -10.133 1.00 69.81 280 GLU A N 1
ATOM 2353 C CA . GLU A 1 280 ? -16.672 13.379 -9.183 1.00 69.81 280 GLU A CA 1
ATOM 2354 C C . GLU A 1 280 ? -17.658 12.214 -9.021 1.00 69.81 280 GLU A C 1
ATOM 2356 O O . GLU A 1 280 ? -18.193 12.002 -7.930 1.00 69.81 280 GLU A O 1
ATOM 2361 N N . ILE A 1 281 ? -17.870 11.421 -10.076 1.00 72.88 281 ILE A N 1
ATOM 2362 C CA . ILE A 1 281 ? -18.802 10.290 -10.077 1.00 72.88 281 ILE A CA 1
ATOM 2363 C C . ILE A 1 281 ? -18.203 9.135 -9.277 1.00 72.88 281 ILE A C 1
ATOM 2365 O O . ILE A 1 281 ? -18.883 8.551 -8.432 1.00 72.88 281 ILE A O 1
ATOM 2369 N N . MET A 1 282 ? -16.921 8.829 -9.495 1.00 70.38 282 MET A N 1
ATOM 2370 C CA . MET A 1 282 ? -16.217 7.789 -8.735 1.00 70.38 282 MET A CA 1
ATOM 2371 C C . MET A 1 282 ? -16.107 8.132 -7.251 1.00 70.38 282 MET A C 1
ATOM 2373 O O . MET A 1 282 ? -16.189 7.254 -6.392 1.00 70.38 282 MET A O 1
ATOM 2377 N N . TRP A 1 283 ? -15.927 9.412 -6.942 1.00 71.94 283 TRP A N 1
ATOM 2378 C CA . TRP A 1 283 ? -15.777 9.887 -5.577 1.00 71.94 283 TRP A CA 1
ATOM 2379 C C . TRP A 1 283 ? -17.100 10.284 -4.915 1.00 71.94 283 TRP A C 1
ATOM 2381 O O . TRP A 1 283 ? -17.061 10.790 -3.800 1.00 71.94 283 TRP A O 1
ATOM 2391 N N . ASN A 1 284 ? -18.262 10.043 -5.521 1.00 67.38 284 ASN A N 1
ATOM 2392 C CA . ASN A 1 284 ? -19.559 10.536 -5.035 1.00 67.38 284 ASN A CA 1
ATOM 2393 C C . ASN A 1 284 ? -19.839 10.278 -3.531 1.00 67.38 284 ASN A C 1
ATOM 2395 O O . ASN A 1 284 ? -20.414 11.131 -2.860 1.00 67.38 284 ASN A O 1
ATOM 2399 N N . VAL A 1 285 ? -19.375 9.156 -2.962 1.00 65.31 285 VAL A N 1
ATOM 2400 C CA . VAL A 1 285 ? -19.528 8.822 -1.530 1.00 65.31 285 VAL A CA 1
ATOM 2401 C C . VAL A 1 285 ? -18.510 9.551 -0.633 1.00 65.31 285 VAL A C 1
ATOM 2403 O O . VAL A 1 285 ? -18.728 9.700 0.568 1.00 65.31 285 VAL A O 1
ATOM 2406 N N . CYS A 1 286 ? -17.366 9.983 -1.171 1.00 66.75 286 CYS A N 1
ATOM 2407 C CA . CYS A 1 286 ? -16.205 10.469 -0.410 1.00 66.75 286 CYS A CA 1
ATOM 2408 C C . CYS A 1 286 ? -15.471 11.664 -1.060 1.00 66.75 286 CYS A C 1
ATOM 2410 O O . CYS A 1 286 ? -14.285 11.863 -0.791 1.00 66.75 286 CYS A O 1
ATOM 2412 N N . TYR A 1 287 ? -16.146 12.473 -1.882 1.00 62.00 287 TYR A N 1
ATOM 2413 C CA . TYR A 1 287 ? -15.529 13.512 -2.723 1.00 62.00 287 TYR A CA 1
ATOM 2414 C C . TYR A 1 287 ? -14.675 14.504 -1.932 1.00 62.00 287 TYR A C 1
ATOM 2416 O O . TYR A 1 287 ? -13.510 14.729 -2.253 1.00 62.00 287 TYR A O 1
ATOM 2424 N N . PHE A 1 288 ? -15.180 14.960 -0.786 1.00 64.62 288 PHE A N 1
ATOM 2425 C CA . PHE A 1 288 ? -14.480 15.879 0.119 1.00 64.62 288 PHE A CA 1
ATOM 2426 C C . PHE A 1 288 ? -13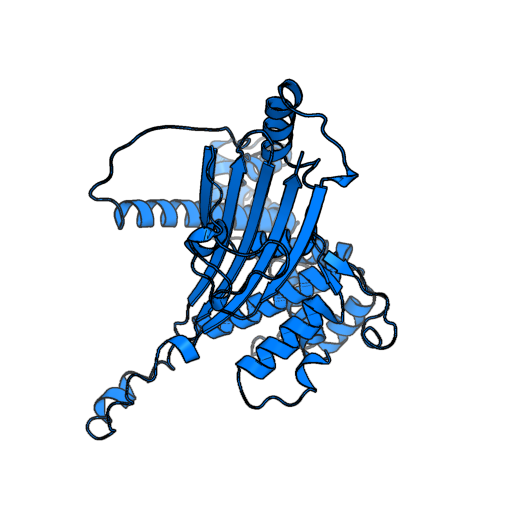.200 15.306 0.761 1.00 64.62 288 PHE A C 1
ATOM 2428 O O . PHE A 1 288 ? -12.486 16.016 1.464 1.00 64.62 288 PHE A O 1
ATOM 2435 N N . ARG A 1 289 ? -12.913 14.013 0.572 1.00 70.19 289 ARG A N 1
ATOM 2436 C CA . ARG A 1 289 ? -11.776 13.295 1.179 1.00 70.19 289 ARG A CA 1
ATOM 2437 C C . ARG A 1 289 ? -10.750 12.828 0.156 1.00 70.19 289 ARG A C 1
ATOM 2439 O O . ARG A 1 289 ? -9.773 12.174 0.533 1.00 70.19 289 ARG A O 1
ATOM 2446 N N . LYS A 1 290 ? -10.949 13.174 -1.115 1.00 79.69 290 LYS A N 1
ATOM 2447 C CA . LYS A 1 290 ? -10.057 12.855 -2.224 1.00 79.69 290 LYS A CA 1
ATOM 2448 C C . LYS A 1 290 ? -8.643 13.382 -1.946 1.00 79.69 290 LYS A C 1
ATOM 2450 O O . LYS A 1 290 ? -8.334 14.556 -2.120 1.00 79.69 290 LYS A O 1
ATOM 2455 N N . SER A 1 291 ? -7.769 12.497 -1.485 1.00 88.00 291 SER A N 1
ATOM 2456 C CA . SER A 1 291 ? -6.375 12.805 -1.168 1.00 88.00 291 SER A CA 1
ATOM 2457 C C . SER A 1 291 ? -5.525 11.544 -1.253 1.00 88.00 291 SER A C 1
ATOM 2459 O O . SER A 1 291 ? -6.033 10.422 -1.134 1.00 88.00 291 SER A O 1
ATOM 2461 N N . LYS A 1 292 ? -4.214 11.725 -1.444 1.00 91.88 292 LYS A N 1
ATOM 2462 C CA . LYS A 1 292 ? -3.264 10.607 -1.484 1.00 91.88 292 LYS A CA 1
ATOM 2463 C C . LYS A 1 292 ? -3.252 9.863 -0.159 1.00 91.88 292 LYS A C 1
ATOM 2465 O O . LYS A 1 292 ? -3.256 8.636 -0.140 1.00 91.88 292 LYS A O 1
ATOM 2470 N N . GLU A 1 293 ? -3.282 10.606 0.937 1.00 91.12 293 GLU A N 1
ATOM 2471 C CA . GLU A 1 293 ? -3.281 10.097 2.299 1.00 91.12 293 GLU A CA 1
ATOM 2472 C C . GLU A 1 293 ? -4.516 9.236 2.558 1.00 91.12 293 GLU A C 1
ATOM 2474 O O . GLU A 1 293 ? -4.380 8.101 3.010 1.00 91.12 293 GLU A O 1
ATOM 2479 N N . PHE A 1 294 ? -5.708 9.729 2.212 1.00 90.50 294 PHE A N 1
ATOM 2480 C CA . PHE A 1 294 ? -6.950 8.988 2.421 1.00 90.50 294 PHE A CA 1
ATOM 2481 C C . PHE A 1 294 ? -6.966 7.657 1.667 1.00 90.50 294 PHE A C 1
ATOM 2483 O O . PHE A 1 294 ? -7.182 6.610 2.278 1.00 90.50 294 PHE A O 1
ATOM 2490 N N . LEU A 1 295 ? -6.679 7.675 0.360 1.00 92.50 295 LEU A N 1
ATOM 2491 C CA . LEU A 1 295 ? -6.705 6.462 -0.461 1.00 92.50 295 LEU A CA 1
ATOM 2492 C C . LEU A 1 295 ? -5.643 5.444 -0.013 1.00 92.50 295 LEU A C 1
ATOM 2494 O O . LEU A 1 295 ? -5.897 4.242 0.011 1.00 92.50 295 LEU A O 1
ATOM 2498 N N . THR A 1 296 ? -4.475 5.928 0.410 1.00 94.88 296 THR A N 1
ATOM 2499 C CA . THR A 1 296 ? -3.391 5.096 0.954 1.00 94.88 296 THR A CA 1
ATOM 2500 C C . THR A 1 296 ? -3.795 4.415 2.261 1.00 94.88 296 THR A C 1
ATOM 2502 O O . THR A 1 296 ? -3.532 3.227 2.447 1.00 94.88 296 THR A O 1
ATOM 2505 N N . ILE A 1 297 ? -4.469 5.134 3.165 1.00 93.06 297 ILE A N 1
ATOM 2506 C CA . ILE A 1 297 ? -4.972 4.561 4.423 1.00 93.06 297 ILE A CA 1
ATOM 2507 C C . ILE A 1 297 ? -6.061 3.523 4.149 1.00 93.06 297 ILE A C 1
ATOM 2509 O O . ILE A 1 297 ? -6.065 2.469 4.783 1.00 93.06 297 ILE A O 1
ATOM 2513 N N . LEU A 1 298 ? -6.963 3.793 3.202 1.00 93.75 298 LEU A N 1
ATOM 2514 C CA . LEU A 1 298 ? -7.990 2.834 2.801 1.00 93.75 298 LEU A CA 1
ATOM 2515 C C . LEU A 1 298 ? -7.364 1.539 2.272 1.00 93.75 298 LEU A C 1
ATOM 2517 O O . LEU A 1 298 ? -7.744 0.463 2.730 1.00 93.75 298 LEU A O 1
ATOM 2521 N N . LEU A 1 299 ? -6.361 1.628 1.390 1.00 95.69 299 LEU A N 1
ATOM 2522 C CA . LEU A 1 299 ? -5.645 0.447 0.899 1.00 95.69 299 LEU A CA 1
ATOM 2523 C C . LEU A 1 299 ? -4.952 -0.310 2.044 1.00 95.69 299 LEU A C 1
ATOM 2525 O O . LEU A 1 299 ? -5.046 -1.533 2.124 1.00 95.69 299 LEU A O 1
ATOM 2529 N N . LEU A 1 300 ? -4.311 0.401 2.977 1.00 96.00 300 LEU A N 1
ATOM 2530 C CA . LEU A 1 300 ? -3.684 -0.207 4.154 1.00 96.00 300 LEU A CA 1
ATOM 2531 C C . LEU A 1 300 ? -4.700 -0.968 5.022 1.00 96.00 300 LEU A C 1
ATOM 2533 O O . LEU A 1 300 ? -4.440 -2.099 5.430 1.00 96.00 300 LEU A O 1
ATOM 2537 N N . GLU A 1 301 ? -5.850 -0.366 5.333 1.00 94.88 301 GLU A N 1
ATOM 2538 C CA . GLU A 1 301 ? -6.882 -1.014 6.153 1.00 94.88 301 GLU A CA 1
ATOM 2539 C C . GLU A 1 301 ? -7.571 -2.171 5.411 1.00 94.88 301 GLU A C 1
ATOM 2541 O O . GLU A 1 301 ? -7.933 -3.171 6.041 1.00 94.88 301 GLU A O 1
ATOM 2546 N N . PHE A 1 302 ? -7.676 -2.094 4.081 1.00 95.31 302 PHE A N 1
ATOM 2547 C CA . PHE A 1 302 ? -8.113 -3.209 3.245 1.00 95.31 302 PHE A CA 1
ATOM 2548 C C . PHE A 1 302 ? -7.135 -4.386 3.354 1.00 95.31 302 PHE A C 1
ATOM 2550 O O . PHE A 1 302 ? -7.540 -5.492 3.716 1.00 95.31 302 PHE A O 1
ATOM 2557 N N . LEU A 1 303 ? -5.836 -4.148 3.141 1.00 95.56 303 LEU A N 1
ATOM 2558 C CA . LEU A 1 303 ? -4.814 -5.193 3.229 1.00 95.56 303 LEU A CA 1
ATOM 2559 C C . LEU A 1 303 ? -4.731 -5.794 4.638 1.00 95.56 303 LEU A C 1
ATOM 2561 O O . LEU A 1 303 ? -4.661 -7.011 4.775 1.00 95.56 303 LEU A O 1
ATOM 2565 N N . LYS A 1 304 ? -4.843 -4.993 5.706 1.00 94.38 304 LYS A N 1
ATOM 2566 C CA . LYS A 1 304 ? -4.940 -5.517 7.084 1.00 94.38 304 LYS A CA 1
ATOM 2567 C C . LYS A 1 304 ? -6.138 -6.444 7.282 1.00 94.38 304 LYS A C 1
ATOM 2569 O O . LYS A 1 304 ? -6.028 -7.452 7.981 1.00 94.38 304 LYS A O 1
ATOM 2574 N N . SER A 1 305 ? -7.276 -6.112 6.675 1.00 91.81 305 SER A N 1
ATOM 2575 C CA . SER A 1 305 ? -8.469 -6.961 6.724 1.00 91.81 305 SER A CA 1
ATOM 2576 C C . SER A 1 305 ? -8.203 -8.293 6.014 1.00 91.81 305 SER A C 1
ATOM 2578 O O . SER A 1 305 ? -8.460 -9.349 6.586 1.00 91.81 305 SER A O 1
ATOM 2580 N N . MET A 1 306 ? -7.566 -8.254 4.840 1.00 91.12 306 MET A N 1
ATOM 2581 C CA . MET A 1 306 ? -7.135 -9.448 4.101 1.00 91.12 306 MET A CA 1
ATOM 2582 C C . MET A 1 306 ? -6.138 -10.311 4.896 1.00 91.12 306 MET A C 1
ATOM 2584 O O . MET A 1 306 ? -6.259 -11.535 4.913 1.00 91.12 306 MET A O 1
ATOM 2588 N N . LEU A 1 307 ? -5.175 -9.701 5.596 1.00 91.44 307 LEU A N 1
ATOM 2589 C CA . LEU A 1 307 ? -4.211 -10.418 6.445 1.00 91.44 307 LEU A CA 1
ATOM 2590 C C . LEU A 1 307 ? -4.874 -11.076 7.662 1.00 91.44 307 LEU A C 1
ATOM 2592 O O . LEU A 1 307 ? -4.478 -12.164 8.070 1.00 91.44 307 LEU A O 1
ATOM 2596 N N . THR A 1 308 ? -5.911 -10.449 8.223 1.00 87.50 308 THR A N 1
ATOM 2597 C CA . THR A 1 308 ? -6.677 -11.037 9.335 1.00 87.50 308 THR A CA 1
ATOM 2598 C C . THR A 1 308 ? -7.349 -12.342 8.900 1.00 87.50 308 THR A C 1
ATOM 2600 O O . THR A 1 308 ? -7.371 -13.309 9.659 1.00 87.50 308 THR A O 1
ATOM 2603 N N . VAL A 1 309 ? -7.839 -12.393 7.657 1.00 84.94 309 VAL A N 1
ATOM 2604 C CA . VAL A 1 309 ? -8.401 -13.609 7.054 1.00 84.94 309 VAL A CA 1
ATOM 2605 C C . VAL A 1 309 ? -7.324 -14.685 6.875 1.00 84.94 309 VAL A C 1
ATOM 2607 O O . VAL A 1 309 ? -7.569 -15.834 7.228 1.00 84.94 309 VAL A O 1
ATOM 2610 N N . LEU A 1 310 ? -6.116 -14.335 6.416 1.00 86.19 310 LEU A N 1
ATOM 2611 C CA . LEU A 1 310 ? -5.023 -15.312 6.274 1.00 86.19 310 LEU A CA 1
ATOM 2612 C C . LEU A 1 310 ? -4.656 -15.982 7.592 1.00 86.19 310 LEU A C 1
ATOM 2614 O O . LEU A 1 310 ? -4.484 -17.198 7.620 1.00 86.19 310 LEU A O 1
ATOM 2618 N N . ASN A 1 311 ? -4.574 -15.203 8.672 1.00 80.12 311 ASN A N 1
ATOM 2619 C CA . ASN A 1 311 ? -4.246 -15.729 9.995 1.00 80.12 311 ASN A CA 1
ATOM 2620 C C . ASN A 1 311 ? -5.269 -16.768 10.474 1.00 80.12 311 ASN A C 1
ATOM 2622 O O . ASN A 1 311 ? -4.908 -17.677 11.213 1.00 80.12 311 ASN A O 1
ATOM 2626 N N . LYS A 1 312 ? -6.532 -16.656 10.042 1.00 82.88 312 LYS A N 1
ATOM 2627 C CA . LYS A 1 312 ? -7.580 -17.635 10.355 1.00 82.88 312 LYS A CA 1
ATOM 2628 C C . LYS A 1 312 ? -7.413 -18.942 9.572 1.00 82.88 312 LYS A C 1
ATOM 2630 O O . LYS A 1 312 ? -7.736 -20.001 10.093 1.00 82.88 312 LYS A O 1
ATOM 2635 N N . TYR A 1 313 ? -6.913 -18.870 8.340 1.00 81.12 313 TYR A N 1
ATOM 2636 C CA . TYR A 1 313 ? -6.846 -20.003 7.410 1.00 81.12 313 TYR A CA 1
ATOM 2637 C C . TYR A 1 313 ? -5.413 -20.476 7.124 1.00 81.12 313 TYR A C 1
ATOM 2639 O O . TYR A 1 313 ? -5.159 -21.060 6.076 1.00 81.12 313 TYR A O 1
ATOM 2647 N N . ASN A 1 314 ? -4.456 -20.205 8.023 1.00 80.25 314 ASN A N 1
ATOM 2648 C CA . ASN A 1 314 ? -3.035 -20.566 7.872 1.00 80.25 314 ASN A CA 1
ATOM 2649 C C . ASN A 1 314 ? -2.425 -20.173 6.512 1.00 80.25 314 ASN A C 1
ATOM 2651 O O . ASN A 1 314 ? -1.586 -20.887 5.962 1.00 80.25 314 ASN A O 1
ATOM 2655 N N . GLY A 1 315 ? -2.869 -19.051 5.949 1.00 85.62 315 GLY A N 1
ATOM 2656 C CA . GLY A 1 315 ? -2.320 -18.523 4.707 1.00 85.62 315 GLY A CA 1
ATOM 2657 C C . GLY A 1 315 ? -1.071 -17.670 4.934 1.00 85.62 315 GLY A C 1
ATOM 2658 O O . GLY A 1 315 ? -0.691 -17.366 6.067 1.00 85.62 315 GLY A O 1
ATOM 2659 N N . LYS A 1 316 ? -0.436 -17.248 3.841 1.00 89.94 316 LYS A N 1
ATOM 2660 C CA . LYS A 1 316 ? 0.795 -16.456 3.857 1.00 89.94 316 LYS A CA 1
ATOM 2661 C C . LYS A 1 316 ? 0.676 -15.256 2.927 1.00 89.94 316 LYS A C 1
ATOM 2663 O O . LYS A 1 316 ? 0.232 -15.371 1.792 1.00 89.94 316 LYS A O 1
ATOM 2668 N N . CYS A 1 317 ? 1.126 -14.096 3.396 1.00 93.00 317 CYS A N 1
ATOM 2669 C CA . CYS A 1 317 ? 1.324 -12.928 2.546 1.00 93.00 317 CYS A CA 1
ATOM 2670 C C . CYS A 1 317 ? 2.803 -12.568 2.527 1.00 93.00 317 CYS A C 1
ATOM 2672 O O . CYS A 1 317 ? 3.433 -12.491 3.581 1.00 93.00 317 CYS A O 1
ATOM 2674 N N . ILE A 1 318 ? 3.353 -12.337 1.340 1.00 94.38 318 ILE A N 1
ATOM 2675 C CA . ILE A 1 318 ? 4.737 -11.901 1.164 1.00 94.38 318 ILE A CA 1
ATOM 2676 C C . ILE A 1 318 ? 4.727 -10.607 0.366 1.00 94.38 318 ILE A C 1
ATOM 2678 O O . ILE A 1 318 ? 4.111 -10.542 -0.696 1.00 94.38 318 ILE A O 1
ATOM 2682 N N . PHE A 1 319 ? 5.448 -9.605 0.858 1.00 96.69 319 PHE A N 1
ATOM 2683 C CA . PHE A 1 319 ? 5.762 -8.406 0.095 1.00 96.69 319 PHE A CA 1
ATOM 2684 C C . PHE A 1 319 ? 7.243 -8.425 -0.266 1.00 96.69 319 PHE A C 1
ATOM 2686 O O . PHE A 1 319 ? 8.088 -8.749 0.571 1.00 96.69 319 PHE A O 1
ATOM 2693 N N . LYS A 1 320 ? 7.570 -8.102 -1.515 1.00 96.25 320 LYS A N 1
ATOM 2694 C CA . LYS A 1 320 ? 8.954 -8.052 -1.995 1.00 96.25 320 LYS A CA 1
ATOM 2695 C C . LYS A 1 320 ? 9.224 -6.751 -2.725 1.00 96.25 320 LYS A C 1
ATOM 2697 O O . LYS A 1 320 ? 8.341 -6.201 -3.382 1.00 96.25 320 LYS A O 1
ATOM 2702 N N . LYS A 1 321 ? 10.471 -6.308 -2.638 1.00 96.75 321 LYS A N 1
ATOM 2703 C CA . LYS A 1 321 ? 11.040 -5.269 -3.481 1.00 96.75 321 LYS A CA 1
ATOM 2704 C C . LYS A 1 321 ? 12.248 -5.841 -4.208 1.00 96.75 321 LYS A C 1
ATOM 2706 O O . LYS A 1 321 ? 13.197 -6.293 -3.571 1.00 96.75 321 LYS A O 1
ATOM 2711 N N . THR A 1 322 ? 12.211 -5.791 -5.531 1.00 96.44 322 THR A N 1
ATOM 2712 C CA . THR A 1 322 ? 13.327 -6.179 -6.394 1.00 96.44 322 THR A CA 1
ATOM 2713 C C . THR A 1 322 ? 13.795 -4.956 -7.166 1.00 96.44 322 THR A C 1
ATOM 2715 O O . THR A 1 322 ? 13.004 -4.294 -7.830 1.00 96.44 322 THR A O 1
ATOM 2718 N N . GLU A 1 323 ? 15.077 -4.638 -7.064 1.00 95.94 323 GLU A N 1
ATOM 2719 C CA . GLU A 1 323 ? 15.720 -3.491 -7.694 1.00 95.94 323 GLU A CA 1
ATOM 2720 C C . GLU A 1 323 ? 16.848 -3.990 -8.595 1.00 95.94 323 GLU A C 1
ATOM 2722 O O . GLU A 1 323 ? 17.713 -4.755 -8.166 1.00 95.94 323 GLU A O 1
ATOM 2727 N N . TYR A 1 324 ? 16.814 -3.578 -9.857 1.00 95.69 324 TYR A N 1
ATOM 2728 C CA . TYR A 1 324 ? 17.784 -3.951 -10.874 1.00 95.69 324 TYR A CA 1
ATOM 2729 C C . TYR A 1 324 ? 18.322 -2.709 -11.566 1.00 95.69 324 TYR A C 1
ATOM 2731 O O . TYR A 1 324 ? 17.560 -1.954 -12.166 1.00 95.69 324 TYR A O 1
ATOM 2739 N N . LEU A 1 325 ? 19.636 -2.527 -11.516 1.00 95.62 325 LEU A N 1
ATOM 2740 C CA . LEU A 1 325 ? 20.357 -1.485 -12.231 1.00 95.62 325 LEU A CA 1
ATOM 2741 C C . LEU A 1 325 ? 21.384 -2.135 -13.153 1.00 95.62 325 LEU A C 1
ATOM 2743 O O . LEU A 1 325 ? 22.159 -2.990 -12.723 1.00 95.62 325 LEU A O 1
ATOM 2747 N N . VAL A 1 326 ? 21.425 -1.697 -14.405 1.00 95.19 326 VAL A N 1
ATOM 2748 C CA . VAL A 1 326 ? 22.471 -2.072 -15.355 1.00 95.19 326 VAL A CA 1
ATOM 2749 C C . VAL A 1 326 ? 22.987 -0.845 -16.083 1.00 95.19 326 VAL A C 1
ATOM 2751 O O . VAL A 1 326 ? 22.203 -0.002 -16.515 1.00 95.19 326 VAL A O 1
ATOM 2754 N N . ASN A 1 327 ? 24.311 -0.761 -16.208 1.00 93.31 327 ASN A N 1
ATOM 2755 C CA . ASN A 1 327 ? 25.006 0.275 -16.962 1.00 93.31 327 ASN A CA 1
ATOM 2756 C C . ASN A 1 327 ? 25.978 -0.355 -17.964 1.00 93.31 327 ASN A C 1
ATOM 2758 O O . ASN A 1 327 ? 26.815 -1.176 -17.583 1.00 93.31 327 ASN A O 1
ATOM 2762 N N . CYS A 1 328 ? 25.901 0.068 -19.224 1.00 90.75 328 CYS A N 1
ATOM 2763 C CA . CYS A 1 328 ? 26.854 -0.307 -20.274 1.00 90.75 328 CYS A CA 1
ATOM 2764 C C . CYS A 1 328 ? 27.571 0.903 -20.909 1.00 90.75 328 CYS A C 1
ATOM 2766 O O . CYS A 1 328 ? 28.169 0.792 -21.977 1.00 90.75 328 CYS A O 1
ATOM 2768 N N . GLY A 1 329 ? 27.522 2.063 -20.248 1.00 86.56 329 GLY A N 1
ATOM 2769 C CA . GLY A 1 329 ? 28.187 3.305 -20.651 1.00 86.56 329 GLY A CA 1
ATOM 2770 C C . GLY A 1 329 ? 27.290 4.231 -21.474 1.00 86.56 329 GLY A C 1
ATOM 2771 O O . GLY A 1 329 ? 27.096 5.379 -21.096 1.00 86.56 329 GLY A O 1
ATOM 2772 N N . HIS A 1 330 ? 26.687 3.720 -22.547 1.00 88.62 330 HIS A N 1
ATOM 2773 C CA . HIS A 1 330 ? 25.770 4.471 -23.425 1.00 88.62 330 HIS A CA 1
ATOM 2774 C C . HIS A 1 330 ? 24.287 4.148 -23.169 1.00 88.62 330 HIS A C 1
ATOM 2776 O O . HIS A 1 330 ? 23.404 4.672 -23.838 1.00 88.62 330 HIS A O 1
ATOM 2782 N N . HIS A 1 331 ? 24.007 3.256 -22.217 1.00 91.06 331 HIS A N 1
ATOM 2783 C CA . HIS A 1 331 ? 22.654 2.918 -21.800 1.00 91.06 331 HIS A CA 1
ATOM 2784 C C . HIS A 1 331 ? 22.625 2.552 -20.316 1.00 91.06 331 HIS A C 1
ATOM 2786 O O . HIS A 1 331 ? 23.472 1.790 -19.829 1.00 91.06 331 HIS A O 1
ATOM 2792 N N . ILE A 1 332 ? 21.616 3.070 -19.616 1.00 93.31 332 ILE A N 1
ATOM 2793 C CA . ILE A 1 332 ? 21.285 2.731 -18.233 1.00 93.31 332 ILE A CA 1
ATOM 2794 C C . ILE A 1 332 ? 19.852 2.217 -18.201 1.00 93.31 332 ILE A C 1
ATOM 2796 O O . ILE A 1 332 ? 18.936 2.886 -18.666 1.00 93.31 332 ILE A O 1
ATOM 2800 N N . THR A 1 333 ? 19.636 1.074 -17.559 1.00 94.75 333 THR A N 1
ATOM 2801 C CA . THR A 1 333 ? 18.296 0.607 -17.192 1.00 94.75 333 THR A CA 1
ATOM 2802 C C . THR A 1 333 ? 18.216 0.482 -15.681 1.00 94.75 333 THR A C 1
ATOM 2804 O O . THR A 1 333 ? 19.053 -0.174 -15.064 1.00 94.75 333 THR A O 1
ATOM 2807 N N . HIS A 1 334 ? 17.183 1.078 -15.088 1.00 95.94 334 HIS A N 1
ATOM 2808 C CA . HIS A 1 334 ? 16.874 0.948 -13.671 1.00 95.94 334 HIS A CA 1
ATOM 2809 C C . HIS A 1 334 ? 15.417 0.514 -13.482 1.00 95.94 334 HIS A C 1
ATOM 2811 O O . HIS A 1 334 ? 14.486 1.222 -13.862 1.00 95.94 334 HIS A O 1
ATOM 2817 N N . ARG A 1 335 ? 15.199 -0.657 -12.886 1.00 95.31 335 ARG A N 1
ATOM 2818 C CA . ARG A 1 335 ? 13.881 -1.271 -12.697 1.00 95.31 335 ARG A CA 1
ATOM 2819 C C . ARG A 1 335 ? 13.648 -1.544 -11.222 1.00 95.31 335 ARG A C 1
ATOM 2821 O O . ARG A 1 335 ? 14.516 -2.087 -10.549 1.00 95.31 335 ARG A O 1
ATOM 2828 N N . ILE A 1 336 ? 12.467 -1.184 -10.738 1.00 96.12 336 ILE A N 1
ATOM 2829 C CA . ILE A 1 336 ? 12.018 -1.463 -9.377 1.00 96.12 336 ILE A CA 1
ATOM 2830 C C . ILE A 1 336 ? 10.682 -2.189 -9.477 1.00 96.12 336 ILE A C 1
ATOM 2832 O O . ILE A 1 336 ? 9.715 -1.642 -10.003 1.00 96.12 336 ILE A O 1
ATOM 2836 N N . TRP A 1 337 ? 10.622 -3.411 -8.968 1.00 96.62 337 TRP A N 1
ATOM 2837 C CA . TRP A 1 337 ? 9.393 -4.182 -8.830 1.00 96.62 337 TRP A CA 1
ATOM 2838 C C . TRP A 1 337 ? 8.982 -4.228 -7.370 1.00 96.62 337 TRP A C 1
ATOM 2840 O O . TRP A 1 337 ? 9.759 -4.647 -6.514 1.00 96.62 337 TRP A O 1
ATOM 2850 N N . ILE A 1 338 ? 7.750 -3.810 -7.095 1.00 97.19 338 ILE A N 1
ATOM 2851 C CA . ILE A 1 338 ? 7.114 -3.946 -5.787 1.00 97.19 338 ILE A CA 1
ATOM 2852 C C . ILE A 1 338 ? 6.020 -4.992 -5.925 1.00 97.19 338 ILE A C 1
ATOM 2854 O O . ILE A 1 338 ? 5.102 -4.830 -6.729 1.00 97.19 338 ILE A O 1
ATOM 2858 N N . GLN A 1 339 ? 6.137 -6.078 -5.173 1.00 96.31 339 GLN A N 1
ATOM 2859 C CA . GLN A 1 339 ? 5.312 -7.262 -5.363 1.00 96.31 339 GLN A CA 1
ATOM 2860 C C . GLN A 1 339 ? 4.582 -7.648 -4.085 1.00 96.31 339 GLN A C 1
ATOM 2862 O O . GLN A 1 339 ? 5.127 -7.536 -2.987 1.00 96.31 339 GLN A O 1
ATOM 2867 N N . MET A 1 340 ? 3.366 -8.153 -4.255 1.00 96.50 340 MET A N 1
ATOM 2868 C CA . MET A 1 340 ? 2.555 -8.774 -3.219 1.00 96.50 340 MET A CA 1
ATOM 2869 C C . MET A 1 340 ? 2.112 -10.158 -3.698 1.00 96.50 340 MET A C 1
ATOM 2871 O O . MET A 1 340 ? 1.582 -10.309 -4.799 1.00 96.50 340 MET A O 1
ATOM 2875 N N . PHE A 1 341 ? 2.315 -11.150 -2.838 1.00 94.56 341 PHE A N 1
ATOM 2876 C CA . PHE A 1 341 ? 1.886 -12.533 -3.018 1.00 94.56 341 PHE A CA 1
ATOM 2877 C C . PHE A 1 341 ? 0.958 -12.878 -1.859 1.00 94.56 341 PHE A C 1
ATOM 2879 O O . PHE A 1 341 ? 1.416 -12.953 -0.719 1.00 94.56 341 PHE A O 1
ATOM 2886 N N . TYR A 1 342 ? -0.333 -13.040 -2.133 1.00 93.12 342 TYR A N 1
ATOM 2887 C CA . TYR A 1 342 ? -1.343 -13.380 -1.133 1.00 93.12 342 TYR A CA 1
ATOM 2888 C C . TYR A 1 342 ? -1.821 -14.808 -1.363 1.00 93.12 342 TYR A C 1
ATOM 2890 O O . TYR A 1 342 ? -2.639 -15.058 -2.244 1.00 93.12 342 TYR A O 1
ATOM 2898 N N . GLU A 1 343 ? -1.289 -15.739 -0.584 1.00 90.50 343 GLU A N 1
ATOM 2899 C CA . GLU A 1 343 ? -1.574 -17.167 -0.667 1.00 90.50 343 GLU A CA 1
ATOM 2900 C C . GLU A 1 343 ? -2.534 -17.552 0.459 1.00 90.50 343 GLU A C 1
ATOM 2902 O O . GLU A 1 343 ? -2.173 -17.516 1.639 1.00 90.50 343 GLU A O 1
ATOM 2907 N N . TYR A 1 344 ? -3.774 -17.897 0.118 1.00 85.19 344 TYR A N 1
ATOM 2908 C CA . TYR A 1 344 ? -4.750 -18.329 1.117 1.00 85.19 344 TYR A CA 1
ATOM 2909 C C . TYR A 1 344 ? -4.625 -19.836 1.377 1.00 85.19 344 TYR A C 1
ATOM 2911 O O . TYR A 1 344 ? -4.547 -20.645 0.451 1.00 85.19 344 TYR A O 1
ATOM 2919 N N . GLY A 1 345 ? -4.561 -20.207 2.660 1.00 71.81 345 GLY A N 1
ATOM 2920 C CA . GLY A 1 345 ? -4.406 -21.594 3.093 1.00 71.81 345 GLY A CA 1
ATOM 2921 C C . GLY A 1 345 ? -5.727 -22.367 3.103 1.00 71.81 345 GLY A C 1
ATOM 2922 O O . GLY A 1 345 ? -6.754 -21.909 2.601 1.00 71.81 345 GLY A O 1
ATOM 2923 N N . PHE A 1 346 ? -5.690 -23.581 3.647 1.00 65.12 346 PHE A N 1
ATOM 2924 C CA . PHE A 1 346 ? -6.870 -24.433 3.778 1.00 65.12 346 PHE A CA 1
ATOM 2925 C C . PHE A 1 346 ? -7.664 -24.063 5.034 1.00 65.12 346 PHE A C 1
ATOM 2927 O O . PHE A 1 346 ? -7.083 -23.671 6.048 1.00 65.12 346 PHE A O 1
ATOM 2934 N N . GLU A 1 347 ? -8.982 -24.271 5.001 1.00 55.88 347 GLU A N 1
ATOM 2935 C CA . GLU A 1 347 ? -9.756 -24.362 6.238 1.00 55.88 347 GLU A CA 1
ATOM 2936 C C . GLU A 1 347 ? -9.105 -25.399 7.154 1.00 55.88 347 GLU A C 1
ATOM 2938 O O . GLU A 1 347 ? -8.836 -26.534 6.747 1.00 55.88 347 GLU A O 1
ATOM 2943 N N . SER A 1 348 ? -8.793 -24.997 8.388 1.00 48.19 348 SER A N 1
ATOM 2944 C CA . SER A 1 348 ? -8.372 -25.937 9.413 1.00 48.19 348 SER A CA 1
ATOM 2945 C C . SER A 1 348 ? -9.550 -26.865 9.673 1.00 48.19 348 SER A C 1
ATOM 2947 O O . SER A 1 348 ? -10.478 -26.502 10.388 1.00 48.19 348 SER A O 1
ATOM 2949 N N . VAL A 1 349 ? -9.538 -28.047 9.060 1.00 49.03 349 VAL A N 1
ATOM 2950 C CA . VAL A 1 349 ? -10.461 -29.114 9.439 1.00 49.03 349 VAL A CA 1
ATOM 2951 C C . VAL A 1 349 ? -10.167 -29.418 10.903 1.00 49.03 349 VAL A C 1
ATOM 2953 O O . VAL A 1 349 ? -9.042 -29.828 11.226 1.00 49.03 349 VAL A O 1
ATOM 2956 N N . ASP A 1 350 ? -11.141 -29.149 11.773 1.00 45.12 350 ASP A N 1
ATOM 2957 C CA . ASP A 1 350 ? -11.046 -29.419 13.202 1.00 45.12 350 ASP A CA 1
ATOM 2958 C C . ASP A 1 350 ? -10.522 -30.843 13.430 1.00 45.12 350 ASP A C 1
ATOM 2960 O O . ASP A 1 350 ? -10.835 -31.791 12.699 1.00 45.12 350 ASP A O 1
ATOM 2964 N N . ALA A 1 351 ? -9.678 -31.011 14.448 1.00 47.00 351 ALA A N 1
ATOM 2965 C CA . ALA A 1 351 ? -9.056 -32.300 14.746 1.00 47.00 351 ALA A CA 1
ATOM 2966 C C . ALA A 1 351 ? -10.094 -33.419 14.989 1.00 47.00 351 ALA A C 1
ATOM 2968 O O . ALA A 1 351 ? -9.792 -34.592 14.756 1.00 47.00 351 ALA A O 1
ATOM 2969 N N . ASP A 1 352 ? -11.325 -33.058 15.360 1.00 46.41 352 ASP A N 1
ATOM 2970 C CA . ASP A 1 352 ? -12.437 -33.987 15.562 1.00 46.41 352 ASP A CA 1
ATOM 2971 C C . ASP A 1 352 ? -13.064 -34.494 14.252 1.00 46.41 352 ASP A C 1
ATOM 2973 O O . ASP A 1 352 ? -13.530 -35.633 14.197 1.00 46.41 352 ASP A O 1
ATOM 2977 N N . THR A 1 353 ? -12.995 -33.740 13.149 1.00 48.03 353 THR A N 1
ATOM 2978 C CA . THR A 1 353 ? -13.478 -34.205 11.833 1.00 48.03 353 THR A CA 1
ATOM 2979 C C . THR A 1 353 ? -12.480 -35.137 11.139 1.00 48.03 353 THR A C 1
ATOM 2981 O O . THR A 1 353 ? -12.878 -35.980 10.331 1.00 48.03 353 THR A O 1
ATOM 2984 N N . LYS A 1 354 ? -11.189 -35.086 11.506 1.00 45.41 354 LYS A N 1
ATOM 2985 C CA . LYS A 1 354 ? -10.149 -35.974 10.947 1.00 45.41 354 LYS A CA 1
ATOM 2986 C C . LYS A 1 354 ? -10.323 -37.450 11.313 1.00 45.41 354 LYS A C 1
ATOM 2988 O O . LYS A 1 354 ? -9.874 -38.306 10.553 1.00 45.41 354 LYS A O 1
ATOM 2993 N N . LYS A 1 355 ? -10.989 -37.780 12.427 1.00 45.41 355 LYS A N 1
ATOM 2994 C CA . LYS A 1 355 ? -11.264 -39.185 12.793 1.00 45.41 355 LYS A CA 1
ATOM 2995 C C . LYS A 1 355 ? -12.347 -39.839 11.925 1.00 45.41 355 LYS A C 1
ATOM 2997 O O . LYS A 1 355 ? -12.321 -41.057 11.776 1.00 45.41 355 LYS A O 1
ATOM 3002 N N . ASN A 1 356 ? -13.220 -39.050 11.294 1.00 42.75 356 ASN A N 1
ATOM 3003 C CA . ASN A 1 356 ? -14.347 -39.552 10.496 1.00 42.75 356 ASN A CA 1
ATOM 3004 C C . ASN A 1 356 ? -14.137 -39.459 8.970 1.00 42.75 356 ASN A C 1
ATOM 3006 O O . ASN A 1 356 ? -14.983 -39.918 8.209 1.00 42.75 356 ASN A O 1
ATOM 3010 N N . MET A 1 357 ? -13.003 -38.931 8.495 1.00 46.00 357 MET A N 1
ATOM 3011 C CA . MET A 1 357 ? -12.714 -38.752 7.061 1.00 46.00 357 MET A CA 1
ATOM 3012 C C . MET A 1 357 ? -11.805 -39.841 6.458 1.00 46.00 357 MET A C 1
ATOM 3014 O O . MET A 1 357 ? -10.922 -39.545 5.660 1.00 46.00 357 MET A O 1
ATOM 3018 N N . LYS A 1 358 ? -12.018 -41.123 6.790 1.00 43.66 358 LYS A N 1
ATOM 3019 C CA . LYS A 1 358 ? -11.315 -42.230 6.102 1.00 43.66 358 LYS A CA 1
ATOM 3020 C C . LYS A 1 358 ? -11.849 -42.548 4.694 1.00 43.66 358 LYS A C 1
ATOM 3022 O O . LYS A 1 358 ? -11.187 -43.290 3.982 1.00 43.66 358 LYS A O 1
ATOM 3027 N N . ASN A 1 359 ? -12.985 -41.973 4.282 1.00 40.75 359 ASN A N 1
ATOM 3028 C CA . ASN A 1 359 ? -13.676 -42.349 3.038 1.00 40.75 359 ASN A CA 1
ATOM 3029 C C . ASN A 1 359 ? -13.939 -41.203 2.042 1.00 40.75 359 ASN A C 1
ATOM 3031 O O . ASN A 1 359 ? -14.707 -41.401 1.104 1.00 40.75 359 ASN A O 1
ATOM 3035 N N . TYR A 1 360 ? -13.321 -40.029 2.190 1.00 37.38 360 TYR A N 1
ATOM 3036 C CA . TYR A 1 360 ? -13.390 -39.015 1.130 1.00 37.38 360 TYR A CA 1
ATOM 3037 C C . TYR A 1 360 ? -12.176 -39.133 0.209 1.00 37.38 360 TYR A C 1
ATOM 3039 O O . TYR A 1 360 ? -11.061 -39.307 0.712 1.00 37.38 360 TYR A O 1
ATOM 3047 N N . PRO A 1 361 ? -12.370 -39.065 -1.123 1.00 34.62 361 PRO A N 1
ATOM 3048 C CA . PRO A 1 361 ? -11.259 -39.116 -2.049 1.00 34.62 361 PRO A CA 1
ATOM 3049 C C . PRO A 1 361 ? -10.331 -37.960 -1.703 1.00 34.62 361 PRO A C 1
ATOM 3051 O O . PRO A 1 361 ? -10.783 -36.843 -1.447 1.00 34.62 361 PRO A O 1
ATOM 3054 N N . ILE A 1 362 ? -9.037 -38.269 -1.652 1.00 39.03 362 ILE A N 1
ATOM 3055 C CA . ILE A 1 362 ? -7.950 -37.298 -1.625 1.00 39.03 362 ILE A CA 1
ATOM 3056 C C . ILE A 1 362 ? -8.331 -36.233 -2.647 1.00 39.03 362 ILE A C 1
ATOM 3058 O O . ILE A 1 362 ? -8.338 -36.523 -3.844 1.00 39.03 362 ILE A O 1
ATOM 3062 N N . ILE A 1 363 ? -8.731 -35.045 -2.175 1.00 39.53 363 ILE A N 1
ATOM 3063 C CA . ILE A 1 363 ? -8.902 -33.890 -3.048 1.00 39.53 363 ILE A CA 1
ATOM 3064 C C . ILE A 1 363 ? -7.541 -33.756 -3.702 1.00 39.53 363 ILE A C 1
ATOM 3066 O O . ILE A 1 363 ? -6.539 -33.494 -3.028 1.00 39.53 363 ILE A O 1
ATOM 3070 N N . GLN A 1 364 ? -7.510 -34.100 -4.986 1.00 36.69 364 GLN A N 1
ATOM 3071 C CA . GLN A 1 364 ? -6.324 -34.048 -5.803 1.00 36.69 364 GLN A CA 1
ATOM 3072 C C . GLN A 1 364 ? -5.700 -32.673 -5.598 1.00 36.69 364 GLN A C 1
ATOM 3074 O O . GLN A 1 364 ? -6.401 -31.671 -5.445 1.00 36.69 364 GLN A O 1
ATOM 3079 N N . GLN A 1 365 ? -4.375 -32.665 -5.514 1.00 37.28 365 GLN A N 1
ATOM 3080 C CA . GLN A 1 365 ? -3.549 -31.471 -5.528 1.00 37.28 365 GLN A CA 1
ATOM 3081 C C . GLN A 1 365 ? -3.817 -30.715 -6.838 1.00 37.28 365 GLN A C 1
ATOM 3083 O O . GLN A 1 365 ? -3.044 -30.813 -7.780 1.00 37.28 365 GLN A O 1
ATOM 3088 N N . GLU A 1 366 ? -4.942 -30.011 -6.933 1.00 37.69 366 GLU A N 1
ATOM 3089 C CA . GLU A 1 366 ? -5.158 -29.037 -7.986 1.00 37.69 366 GLU A CA 1
ATOM 3090 C C . GLU A 1 366 ? -4.140 -27.923 -7.756 1.00 37.69 366 GLU A C 1
ATOM 3092 O O . GLU A 1 366 ? -4.097 -27.312 -6.683 1.00 37.69 366 GLU A O 1
ATOM 3097 N N . ASP A 1 367 ? -3.276 -27.766 -8.755 1.00 40.28 367 ASP A N 1
ATOM 3098 C CA . ASP A 1 367 ? -2.159 -26.839 -8.873 1.00 40.28 367 ASP A CA 1
ATOM 3099 C C . ASP A 1 367 ? -2.198 -25.648 -7.901 1.00 40.28 367 ASP A C 1
ATOM 3101 O O . ASP A 1 367 ? -3.087 -24.792 -7.943 1.00 40.28 367 ASP A O 1
ATOM 3105 N N . GLY A 1 368 ? -1.152 -25.526 -7.074 1.00 45.94 368 GLY A N 1
ATOM 3106 C CA . GLY A 1 368 ? -0.964 -24.422 -6.120 1.00 45.94 368 GLY A CA 1
ATOM 3107 C C . GLY A 1 368 ? -1.001 -23.010 -6.733 1.00 45.94 368 GLY A C 1
ATOM 3108 O O . GLY A 1 368 ? -1.089 -22.026 -6.000 1.00 45.94 368 GLY A O 1
ATOM 3109 N N . ASN A 1 369 ? -1.012 -22.891 -8.065 1.00 49.38 369 ASN A N 1
ATOM 3110 C CA . ASN A 1 369 ? -1.166 -21.627 -8.784 1.00 49.38 369 ASN A CA 1
ATOM 3111 C C . ASN A 1 369 ? -2.557 -20.983 -8.625 1.00 49.38 369 ASN A C 1
ATOM 3113 O O . ASN A 1 369 ? -2.654 -19.761 -8.702 1.00 49.38 369 ASN A O 1
ATOM 3117 N N . ASN A 1 370 ? -3.623 -21.741 -8.336 1.00 59.47 370 ASN A N 1
ATOM 3118 C CA . ASN A 1 370 ? -4.980 -21.171 -8.232 1.00 59.47 370 ASN A CA 1
ATOM 3119 C C . ASN A 1 370 ? -5.287 -20.505 -6.875 1.00 59.47 370 ASN A C 1
ATOM 3121 O O . ASN A 1 370 ? -6.360 -19.924 -6.690 1.00 59.47 370 ASN A O 1
ATOM 3125 N N . ARG A 1 371 ? -4.353 -20.560 -5.915 1.00 76.62 371 ARG A N 1
ATOM 3126 C CA . ARG A 1 371 ? -4.568 -20.100 -4.527 1.00 76.62 371 ARG A CA 1
ATOM 3127 C C . ARG A 1 371 ? -3.812 -18.846 -4.135 1.00 76.62 371 ARG A C 1
ATOM 3129 O O . ARG A 1 371 ? -3.838 -18.439 -2.975 1.00 76.62 371 ARG A O 1
ATOM 3136 N N . THR A 1 372 ? -3.152 -18.226 -5.102 1.00 88.00 372 THR A N 1
ATOM 3137 C CA . THR A 1 372 ? -2.365 -17.028 -4.857 1.00 88.00 372 THR A CA 1
ATOM 3138 C C . THR A 1 372 ? -2.919 -15.871 -5.669 1.00 88.00 372 THR A C 1
ATOM 3140 O O . THR A 1 372 ? -3.130 -15.982 -6.873 1.00 88.00 372 THR A O 1
ATOM 3143 N N . LEU A 1 373 ? -3.160 -14.747 -5.002 1.00 92.56 373 LEU A N 1
ATOM 3144 C CA . LEU A 1 373 ? -3.411 -13.472 -5.657 1.00 92.56 373 LEU A CA 1
ATOM 3145 C C . LEU A 1 373 ? -2.079 -12.737 -5.781 1.00 92.56 373 LEU A C 1
ATOM 3147 O O . LEU A 1 373 ? -1.356 -12.573 -4.793 1.00 92.56 373 LEU A O 1
ATOM 3151 N N . TYR A 1 374 ? -1.766 -12.295 -6.993 1.00 93.75 374 TYR A N 1
ATOM 3152 C CA . TYR A 1 374 ? -0.537 -11.573 -7.290 1.00 93.75 374 TYR A CA 1
ATOM 3153 C C . TYR A 1 374 ? -0.836 -10.106 -7.573 1.00 93.75 374 TYR A C 1
ATOM 3155 O O . TYR A 1 374 ? -1.890 -9.747 -8.104 1.00 93.75 374 TYR A O 1
ATOM 3163 N N . LEU A 1 375 ? 0.121 -9.258 -7.226 1.00 96.12 375 LEU A N 1
ATOM 3164 C CA . LEU A 1 375 ? 0.186 -7.876 -7.669 1.00 96.12 375 LEU A CA 1
ATOM 3165 C C . LEU A 1 375 ? 1.652 -7.502 -7.835 1.00 96.12 375 LEU A C 1
ATOM 3167 O O . LEU A 1 375 ? 2.438 -7.645 -6.902 1.00 96.12 375 LEU A O 1
ATOM 3171 N N . THR A 1 376 ? 2.004 -7.001 -9.011 1.00 95.56 376 THR A N 1
ATOM 3172 C CA . THR A 1 376 ? 3.327 -6.467 -9.324 1.00 95.56 376 THR A CA 1
ATOM 3173 C C . THR A 1 376 ? 3.170 -5.038 -9.823 1.00 95.56 376 THR A C 1
ATOM 3175 O O . THR A 1 376 ? 2.488 -4.802 -10.816 1.00 95.56 376 THR A O 1
ATOM 3178 N N . ILE A 1 377 ? 3.817 -4.094 -9.141 1.00 96.31 377 ILE A N 1
ATOM 3179 C CA . ILE A 1 377 ? 4.013 -2.716 -9.593 1.00 96.31 377 ILE A CA 1
ATOM 3180 C C . ILE A 1 377 ? 5.429 -2.641 -10.163 1.00 96.31 377 ILE A C 1
ATOM 3182 O O . ILE A 1 377 ? 6.406 -2.641 -9.411 1.00 96.31 377 ILE A O 1
ATOM 3186 N N . ALA A 1 378 ? 5.538 -2.611 -11.485 1.00 95.62 378 ALA A N 1
ATOM 3187 C CA . ALA A 1 378 ? 6.795 -2.531 -12.209 1.00 95.62 378 ALA A CA 1
ATOM 3188 C C . ALA A 1 378 ? 7.081 -1.083 -12.618 1.00 95.62 378 ALA A C 1
ATOM 3190 O O . ALA A 1 378 ? 6.438 -0.544 -13.512 1.00 95.62 378 ALA A O 1
ATOM 3191 N N . ASP A 1 379 ? 8.043 -0.454 -11.951 1.00 95.94 379 ASP A N 1
ATOM 3192 C CA . ASP A 1 379 ? 8.490 0.916 -12.193 1.00 95.94 379 ASP A CA 1
ATOM 3193 C C . ASP A 1 379 ? 9.841 0.887 -12.910 1.00 95.94 379 ASP A C 1
ATOM 3195 O O . ASP A 1 379 ? 10.869 0.518 -12.333 1.00 95.94 379 ASP A O 1
ATOM 3199 N N . HIS A 1 380 ? 9.836 1.247 -14.185 1.00 95.62 380 HIS A N 1
ATOM 3200 C CA . HIS A 1 380 ? 10.992 1.160 -15.058 1.00 95.62 380 HIS A CA 1
ATOM 3201 C C . HIS A 1 380 ? 11.464 2.538 -15.484 1.00 95.62 380 HIS A C 1
ATOM 3203 O O . HIS A 1 380 ? 10.674 3.409 -15.827 1.00 95.62 380 HIS A O 1
ATOM 3209 N N . TYR A 1 381 ? 12.779 2.678 -15.534 1.00 95.94 381 TYR A N 1
ATOM 3210 C CA . TYR A 1 381 ? 13.498 3.813 -16.074 1.00 95.94 381 TYR A CA 1
ATOM 3211 C C . TYR A 1 381 ? 14.554 3.298 -17.044 1.00 95.94 381 TYR A C 1
ATOM 3213 O O . TYR A 1 381 ? 15.207 2.282 -16.776 1.00 95.94 381 TYR A O 1
ATOM 3221 N N . LYS A 1 382 ? 14.728 4.002 -18.154 1.00 93.88 382 LYS A N 1
ATOM 3222 C CA . LYS A 1 382 ? 15.874 3.837 -19.034 1.00 93.88 382 LYS A CA 1
ATOM 3223 C C . LYS A 1 382 ? 16.419 5.198 -19.444 1.00 93.88 382 LYS A C 1
ATOM 3225 O O . LYS A 1 382 ? 15.672 6.166 -19.553 1.00 93.88 382 LYS A O 1
ATOM 3230 N N . TRP A 1 383 ? 17.714 5.230 -19.692 1.00 93.31 383 TRP A N 1
ATOM 3231 C CA . TRP A 1 383 ? 18.393 6.308 -20.385 1.00 93.31 383 TRP A CA 1
ATOM 3232 C C . TRP A 1 383 ? 19.205 5.686 -21.514 1.00 93.31 383 TRP A C 1
ATOM 3234 O O . TRP A 1 383 ? 19.943 4.727 -21.283 1.00 93.31 383 TRP A O 1
ATOM 3244 N N . ASP A 1 384 ? 19.027 6.223 -22.710 1.00 90.38 384 ASP A N 1
ATOM 3245 C CA . ASP A 1 384 ? 19.777 5.890 -23.918 1.00 90.38 384 ASP A CA 1
ATOM 3246 C C . ASP A 1 384 ? 20.609 7.132 -24.299 1.00 90.38 384 ASP A C 1
ATOM 3248 O O . ASP A 1 384 ? 20.105 8.244 -24.181 1.00 90.38 384 ASP A O 1
ATOM 3252 N N . ALA A 1 385 ? 21.883 6.991 -24.669 1.00 84.75 385 ALA A N 1
ATOM 3253 C CA . ALA A 1 385 ? 22.738 8.127 -25.042 1.00 84.75 385 ALA A CA 1
ATOM 3254 C C . ALA A 1 385 ? 22.369 8.760 -26.390 1.00 84.75 385 ALA A C 1
ATOM 3256 O O . ALA A 1 385 ? 22.018 7.999 -27.322 1.00 84.75 385 ALA A O 1
#